Protein AF-A0A409X4J4-F1 (afdb_monomer)

Mean predicted aligned error: 12.34 Å

Foldseek 3Di:
DDDPVRVVVLVVLLVQQVVVVVDPDLDFSDKDKDKDWDALDWAQDFVRQWIWGADLQRWIWIWGPSDPDTDTDTAHDRNEDPPPWDRKAKEKEWDPVDPFTKIKIKIFGQRVDDPPPDPPPPPRATKIWIKIKTFDADPVRDGPGIHIDTPAIAGAAPQFPDWQEWYDDDQKIWTWGDRDQFIKIKIFRRNQRRPHNLPGWIFIGGDGNDPFRWYWYDDPPQWIWIDTPVDIDIDRSVPGDIDSDDDDDDQDWDWDDDQFFIWIRGDDPPDDDPDDDDTDTDDGDDDQFDDWDDDDDDFKTWTQDPQRFTFIAGDDPPDPPDGPDDGDGNRDPDDVPWDRWHANPNQRKIKTFPDCDPDPPNTMTMMMIGGRNDDDDPPDPDD

Secondary structure (DSSP, 8-state):
---HHHHHHHHHHHHHHHHHHHS--SS-S-EEEEEEE--SEEEEPTTSSEEEEE-TT--EEEEETTSSS--EEEEE---S-SSSPPPPEEEEEE-TTSSS-EEEEEEEE-----TTS-TT-TTSS-EEEEEEEEEEE-TTS-EEEEEEEEEEEEEPPTT---EEEEEEETTEEEEEEEETTEEEEEEEETTTTTS-TTTS-BEEEEEESS---EEEEEETTTEEEEEESS-EEEEEGGGSPPBSSPPPSP--EEEEE-SS-EEEEE--SS---SPPPPP-------S------PPSSSS-EEEE-TT--EEEE-SPPS-TT---S----------TTPPPPEE-TTT-EEEEEEE---SS-TTEEEEEEEE------------

Nearest PDB structures (foldseek):
  7suk-assembly1_SG  TM=4.164E-01  e=4.549E-03  Saccharomyces cerevisiae
  2fhr-assembly1_A  TM=4.277E-01  e=4.322E-03  Trypanosoma rangeli
  4av8-assembly1_A  TM=3.600E-01  e=2.461E-03  Kluyveromyces lactis
  2ags-assembly1_A  TM=3.927E-01  e=2.006E-03  Trypanosoma rangeli
  3pjq-assembly1_A  TM=4.087E-01  e=8.407E-03  Trypanosoma cruzi

pLDDT: mean 72.94, std 23.2, range [28.47, 98.62]

Sequence (383 aa):
MYSSQELEHLLLLWRSAEKGLDSDALQPARERTFMGVKADMMHLINGGRWLLVTEKTAAVTYYDLDTDTISGVPLIPAQMELTNARPILMSIDLDTHSPFLQFTIAFSLDNGGTRKQSTNSAESRRRVQIWRVSVALDDSQHAVGLTATCLASFPHRPEIRFVISLSLLGPNIAFTSTTGMIIYAFVVDWTQANVSPLTYPWRVMQWTTVLSTTSIHLFPSSMVLVASDVNWSLCDFSLTPETINSPDLPRATLVVGTSSCVSALSFDYTSVFNELPTIVELIHWTPDVSYAKTCLGYKRIVVMNHDLTIIRTSPPFTTPQNPTGGFRKYLLSSAPGAKAPLLDEDSGRVVYITQRSESSEPNTTNFAVVDFAMIFRKQLSPY

Radius of gyration: 23.07 Å; Cα contacts (8 Å, |Δi|>4): 743; chains: 1; bounding box: 51×70×64 Å

Organism: Psilocybe cyanescens (NCBI:txid93625)

Structure (mmCIF, N/CA/C/O backbone):
data_AF-A0A409X4J4-F1
#
_entry.id   AF-A0A409X4J4-F1
#
loop_
_atom_site.group_PDB
_atom_site.id
_atom_site.type_symbol
_atom_site.label_atom_id
_atom_site.label_alt_id
_atom_site.label_comp_id
_atom_site.label_asym_id
_atom_site.label_entity_id
_atom_site.label_seq_id
_atom_site.pdbx_PDB_ins_code
_atom_site.Cartn_x
_atom_site.Cartn_y
_atom_site.Cartn_z
_atom_site.occupancy
_atom_site.B_iso_or_equiv
_atom_site.auth_seq_id
_atom_site.auth_comp_id
_atom_site.auth_asym_id
_atom_site.auth_atom_id
_atom_site.pdbx_PDB_model_num
ATOM 1 N N . MET A 1 1 ? -22.419 -0.803 7.611 1.00 63.50 1 MET A N 1
ATOM 2 C CA . MET A 1 1 ? -22.997 0.513 7.960 1.00 63.50 1 MET A CA 1
ATOM 3 C C . MET A 1 1 ? -22.723 0.767 9.432 1.00 63.50 1 MET A C 1
ATOM 5 O O . MET A 1 1 ? -22.674 -0.210 10.163 1.00 63.50 1 MET A O 1
ATOM 9 N N . TYR A 1 2 ? -22.501 2.014 9.855 1.00 73.19 2 TYR A N 1
ATOM 10 C CA . TYR A 1 2 ? -22.338 2.323 11.281 1.00 73.19 2 TYR A CA 1
ATOM 11 C C . TYR A 1 2 ? -23.704 2.364 11.971 1.00 73.19 2 TYR A C 1
ATOM 13 O O . TYR A 1 2 ? -24.647 2.967 11.453 1.00 73.19 2 TYR A O 1
ATOM 21 N N . SER A 1 3 ? -23.798 1.746 13.139 1.00 78.94 3 SER A N 1
ATOM 22 C CA . SER A 1 3 ? -24.914 1.898 14.065 1.00 78.94 3 SER A CA 1
ATOM 23 C C . SER A 1 3 ? -24.972 3.328 14.617 1.00 78.94 3 SER A C 1
ATOM 25 O O . SER A 1 3 ? -23.985 4.068 14.609 1.00 78.94 3 SER A O 1
ATOM 27 N N . SER A 1 4 ? -26.128 3.735 15.148 1.00 82.75 4 SER A N 1
ATOM 28 C CA . SER A 1 4 ? -26.262 5.047 15.797 1.00 82.75 4 SER A CA 1
ATOM 29 C C . SER A 1 4 ? -25.287 5.222 16.965 1.00 82.75 4 SER A C 1
ATOM 31 O O . SER A 1 4 ? -24.788 6.322 17.178 1.00 82.75 4 SER A O 1
ATOM 33 N N . GLN A 1 5 ? -24.988 4.138 17.687 1.00 82.81 5 GLN A N 1
ATOM 34 C CA . GLN A 1 5 ? -24.031 4.123 18.794 1.00 82.81 5 GLN A CA 1
ATOM 35 C C . GLN A 1 5 ? -22.596 4.341 18.304 1.00 82.81 5 GLN A C 1
ATOM 37 O O . GLN A 1 5 ? -21.862 5.123 18.899 1.00 82.81 5 GLN A O 1
ATOM 42 N N . GLU A 1 6 ? -22.203 3.710 17.194 1.00 79.12 6 GLU A N 1
ATOM 43 C CA . GLU A 1 6 ? -20.888 3.944 16.584 1.00 79.12 6 GLU A CA 1
ATOM 44 C C . GLU A 1 6 ? -20.759 5.382 16.068 1.00 79.12 6 GLU A C 1
ATOM 46 O O . GLU A 1 6 ? -19.728 6.016 16.271 1.00 79.12 6 GLU A O 1
ATOM 51 N N . LEU A 1 7 ? -21.810 5.935 15.453 1.00 83.00 7 LEU A N 1
ATOM 52 C CA . LEU A 1 7 ? -21.806 7.330 15.000 1.00 83.00 7 LEU A CA 1
ATOM 53 C C . LEU A 1 7 ? -21.712 8.316 16.167 1.00 83.00 7 LEU A C 1
ATOM 55 O O . LEU A 1 7 ? -20.970 9.294 16.083 1.00 83.00 7 LEU A O 1
ATOM 59 N N . GLU A 1 8 ? -22.435 8.064 17.258 1.00 84.94 8 GLU A N 1
ATOM 60 C CA . GLU A 1 8 ? -22.315 8.852 18.485 1.00 84.94 8 GLU A CA 1
ATOM 61 C C . GLU A 1 8 ? -20.901 8.745 19.065 1.00 84.94 8 GLU A C 1
ATOM 63 O O . GLU A 1 8 ? -20.301 9.765 19.404 1.00 84.94 8 GLU A O 1
ATOM 68 N N . HIS A 1 9 ? -20.323 7.543 19.108 1.00 82.50 9 HIS A N 1
ATOM 69 C CA . HIS A 1 9 ? -18.954 7.335 19.568 1.00 82.50 9 HIS A CA 1
ATOM 70 C C . HIS A 1 9 ? -17.937 8.112 18.722 1.00 82.50 9 HIS A C 1
ATOM 72 O O . HIS A 1 9 ? -17.105 8.833 19.272 1.00 82.50 9 HIS A O 1
ATOM 78 N N . LEU A 1 10 ? -18.030 8.024 17.392 1.00 79.06 10 LEU A N 1
ATOM 79 C CA . LEU A 1 10 ? -17.174 8.766 16.464 1.00 79.06 10 LEU A CA 1
ATOM 80 C C . LEU A 1 10 ? -17.344 10.278 16.626 1.00 79.06 10 LEU A C 1
ATOM 82 O O . LEU A 1 10 ? -16.357 11.011 16.668 1.00 79.06 10 LEU A O 1
ATOM 86 N N . LEU A 1 11 ? -18.579 10.755 16.795 1.00 82.44 11 LEU A N 1
ATOM 87 C CA . LEU A 1 11 ? -18.848 12.163 17.069 1.00 82.44 11 LEU A CA 1
ATOM 88 C C . LEU A 1 11 ? -18.215 12.607 18.393 1.00 82.44 11 LEU A C 1
ATOM 90 O O . LEU A 1 11 ? -17.636 13.690 18.459 1.00 82.44 11 LEU A O 1
ATOM 94 N N . LEU A 1 12 ? -18.308 11.796 19.447 1.00 81.94 12 LEU A N 1
ATOM 95 C CA . LEU A 1 12 ? -17.709 12.090 20.749 1.00 81.94 12 LEU A CA 1
ATOM 96 C C . LEU A 1 12 ? -16.180 12.069 20.693 1.00 81.94 12 LEU A C 1
ATOM 98 O O . LEU A 1 12 ? -15.551 12.950 21.279 1.00 81.94 12 LEU A O 1
ATOM 102 N N . LEU A 1 13 ? -15.587 11.125 19.960 1.00 76.50 13 LEU A N 1
ATOM 103 C CA . LEU A 1 13 ? -14.155 11.101 19.660 1.00 76.50 13 LEU A CA 1
ATOM 104 C C . LEU A 1 13 ? -13.731 12.393 18.962 1.00 76.50 13 LEU A C 1
ATOM 106 O O . LEU A 1 13 ? -12.803 13.067 19.410 1.00 76.50 13 LEU A O 1
ATOM 110 N N . TRP A 1 14 ? -14.471 12.788 17.926 1.00 75.44 14 TRP A N 1
ATOM 111 C CA . TRP A 1 14 ? -14.217 14.026 17.201 1.00 75.44 14 TRP A CA 1
ATOM 112 C C . TRP A 1 14 ? -14.349 15.259 18.102 1.00 75.44 14 TRP A C 1
ATOM 114 O O . TRP A 1 14 ? -13.485 16.129 18.120 1.00 75.44 14 TRP A O 1
ATOM 124 N N . ARG A 1 15 ? -15.391 15.337 18.930 1.00 78.88 15 ARG A N 1
ATOM 125 C CA . ARG A 1 15 ? -15.580 16.455 19.868 1.00 78.88 15 ARG A CA 1
ATOM 126 C C . ARG A 1 15 ? -14.521 16.502 20.964 1.00 78.88 15 ARG A C 1
ATOM 128 O O . ARG A 1 15 ? -14.106 17.588 21.363 1.00 78.88 15 ARG A O 1
ATOM 135 N N . SER A 1 16 ? -14.109 15.349 21.482 1.00 74.00 16 SER A N 1
ATOM 136 C CA . SER A 1 16 ? -13.058 15.252 22.497 1.00 74.00 16 SER A CA 1
ATOM 137 C C . SER A 1 16 ? -11.750 15.803 21.954 1.00 74.00 16 SER A C 1
ATOM 139 O O . SER A 1 16 ? -11.093 16.630 22.588 1.00 74.00 16 SER A O 1
ATOM 141 N N . ALA A 1 17 ? -11.416 15.412 20.733 1.00 70.69 17 ALA A N 1
ATOM 142 C CA . ALA A 1 17 ? -10.160 15.803 20.160 1.00 70.69 17 ALA A CA 1
ATOM 143 C C . ALA A 1 17 ? -10.166 17.258 19.631 1.00 70.69 17 ALA A C 1
ATOM 145 O O . ALA A 1 17 ? -9.120 17.902 19.664 1.00 70.69 17 ALA A O 1
ATOM 146 N N . GLU A 1 18 ? -11.336 17.835 19.309 1.00 71.00 18 GLU A N 1
ATOM 147 C CA . GLU A 1 18 ? -11.520 19.283 19.085 1.00 71.00 18 GLU A CA 1
ATOM 148 C C . GLU A 1 18 ? -11.215 20.066 20.366 1.00 71.00 18 GLU A C 1
ATOM 150 O O . GLU A 1 18 ? -10.460 21.035 20.348 1.00 71.00 18 GLU A O 1
ATOM 155 N N . LYS A 1 19 ? -11.731 19.601 21.510 1.00 72.12 19 LYS A N 1
ATOM 156 C CA . LYS A 1 19 ? -11.444 20.219 22.813 1.00 72.12 19 LYS A CA 1
ATOM 157 C C . LYS A 1 19 ? -9.969 20.117 23.198 1.00 72.12 19 LYS A C 1
ATOM 159 O O . LYS A 1 19 ? -9.427 21.071 23.750 1.00 72.12 19 LYS A O 1
ATOM 164 N N . GLY A 1 20 ? -9.319 18.987 22.912 1.00 68.81 20 GLY A N 1
ATOM 165 C CA . GLY A 1 20 ? -7.875 18.837 23.120 1.00 68.81 20 GLY A CA 1
ATOM 166 C C . GLY A 1 20 ? -7.075 19.864 22.317 1.00 68.81 20 GLY A C 1
ATOM 167 O O . GLY A 1 20 ? -6.128 20.456 22.830 1.00 68.81 20 GLY A O 1
ATOM 168 N N . LEU A 1 21 ? -7.515 20.148 21.089 1.00 63.69 21 LEU A N 1
ATOM 169 C CA . LEU A 1 21 ? -6.942 21.189 20.240 1.00 63.69 21 LEU A CA 1
ATOM 170 C C . LEU A 1 21 ? -7.177 22.611 20.758 1.00 63.69 21 LEU A C 1
ATOM 172 O O . LEU A 1 21 ? -6.264 23.424 20.639 1.00 63.69 21 LEU A O 1
ATOM 176 N N . ASP A 1 22 ? -8.337 22.908 21.339 1.00 70.12 22 ASP A N 1
ATOM 177 C CA . ASP A 1 22 ? -8.617 24.223 21.937 1.00 70.12 22 ASP A CA 1
ATOM 178 C C . ASP A 1 22 ? -7.849 24.446 23.249 1.00 70.12 22 ASP A C 1
ATOM 180 O O . ASP A 1 22 ? -7.571 25.582 23.631 1.00 70.12 22 ASP A O 1
ATOM 184 N N . SER A 1 23 ? -7.480 23.372 23.949 1.00 68.62 23 SER A N 1
ATOM 185 C CA . SER A 1 23 ? -6.645 23.481 25.138 1.00 68.62 23 SER A CA 1
ATOM 186 C C . SER A 1 23 ? -5.188 23.760 24.749 1.00 68.62 23 SER A C 1
ATOM 188 O O . SER A 1 23 ? -4.635 23.129 23.846 1.00 68.62 23 SER A O 1
ATOM 190 N N . ASP A 1 24 ? -4.521 24.678 25.449 1.00 67.00 24 ASP A N 1
ATOM 191 C CA . ASP A 1 24 ? -3.058 24.854 25.370 1.00 67.00 24 ASP A CA 1
ATOM 192 C C . ASP A 1 24 ? -2.284 23.687 26.008 1.00 67.00 24 ASP A C 1
ATOM 194 O O . ASP A 1 24 ? -1.058 23.721 26.127 1.00 67.00 24 ASP A O 1
ATOM 198 N N . ALA A 1 25 ? -2.986 22.6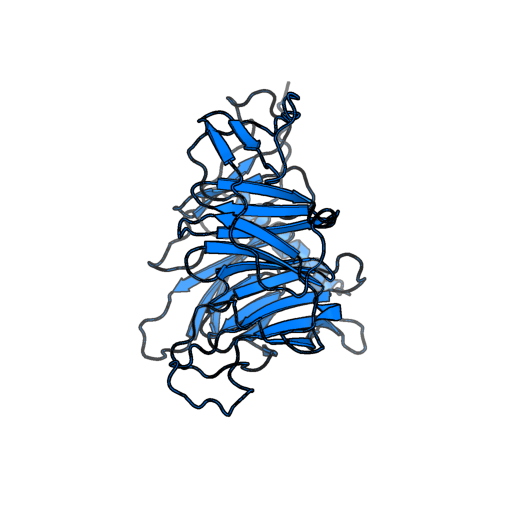25 26.412 1.00 67.38 25 ALA A N 1
ATOM 199 C CA . ALA A 1 25 ? -2.353 21.421 26.900 1.00 67.38 25 ALA A CA 1
ATOM 200 C C . ALA A 1 25 ? -1.609 20.724 25.752 1.00 67.38 25 ALA A C 1
ATOM 202 O O . ALA A 1 25 ? -2.159 20.446 24.689 1.00 67.38 25 ALA A O 1
ATOM 203 N N . LEU A 1 26 ? -0.343 20.393 26.001 1.00 64.25 26 LEU A N 1
ATOM 204 C CA . LEU A 1 26 ? 0.507 19.613 25.095 1.00 64.25 26 LEU A CA 1
ATOM 205 C C . LEU A 1 26 ? 0.134 18.121 25.055 1.00 64.25 26 LEU A C 1
ATOM 207 O O . LEU A 1 26 ? 0.824 17.342 24.403 1.00 64.25 26 LEU A O 1
ATOM 211 N N . GLN A 1 27 ? -0.909 17.710 25.781 1.00 66.94 27 GLN A N 1
ATOM 212 C CA . GLN A 1 27 ? -1.304 16.312 25.884 1.00 66.94 27 GLN A CA 1
ATOM 213 C C . GLN A 1 27 ? -2.445 15.978 24.920 1.00 66.94 27 GLN A C 1
ATOM 215 O O . GLN A 1 27 ? -3.367 16.781 24.751 1.00 66.94 27 GLN A O 1
ATOM 220 N N . PRO A 1 28 ? -2.401 14.796 24.288 1.00 68.12 28 PRO A N 1
ATOM 221 C CA . PRO A 1 28 ? -3.489 14.327 23.447 1.00 68.12 28 PRO A CA 1
ATOM 222 C C . PRO A 1 28 ? -4.783 14.160 24.250 1.00 68.12 28 PRO A C 1
ATOM 224 O O . PRO A 1 28 ? -4.755 13.764 25.414 1.00 68.12 28 PRO A O 1
ATOM 227 N N . ALA A 1 29 ? -5.933 14.410 23.614 1.00 70.81 29 ALA A N 1
ATOM 228 C CA . ALA A 1 29 ? -7.239 14.220 24.253 1.00 70.81 29 ALA A CA 1
ATOM 229 C C . ALA A 1 29 ? -7.475 12.754 24.653 1.00 70.81 29 ALA A C 1
ATOM 231 O O . ALA A 1 29 ? -8.098 12.468 25.676 1.00 70.81 29 ALA A O 1
ATOM 232 N N . ARG A 1 30 ? -6.953 11.828 23.841 1.00 74.19 30 ARG A N 1
ATOM 233 C CA . ARG A 1 30 ? -6.935 10.394 24.106 1.00 74.19 30 ARG A CA 1
ATOM 234 C C . ARG A 1 30 ? -5.668 9.798 23.502 1.00 74.19 30 ARG A C 1
ATOM 236 O O . ARG A 1 30 ? -5.427 9.932 22.305 1.00 74.19 30 ARG A O 1
ATOM 243 N N . GLU A 1 31 ? -4.885 9.129 24.336 1.00 82.50 31 GLU A N 1
ATOM 244 C CA . GLU A 1 31 ? -3.776 8.278 23.912 1.00 82.50 31 GLU A CA 1
ATOM 245 C C . GLU A 1 31 ? -4.092 6.851 24.343 1.00 82.50 31 GLU A C 1
ATOM 247 O O . GLU A 1 31 ? -4.466 6.599 25.491 1.00 82.50 31 GLU A O 1
ATOM 252 N N . ARG A 1 32 ? -3.983 5.915 23.404 1.00 86.31 32 ARG A N 1
ATOM 253 C CA . ARG A 1 32 ? -4.098 4.484 23.681 1.00 86.31 32 ARG A CA 1
ATOM 254 C C . ARG A 1 32 ? -2.828 3.802 23.225 1.00 86.31 32 ARG A C 1
ATOM 256 O O . ARG A 1 32 ? -2.393 4.007 22.093 1.00 86.31 32 ARG A O 1
ATOM 263 N N . THR A 1 33 ? -2.265 2.973 24.092 1.00 88.25 33 THR A N 1
ATOM 264 C CA . THR A 1 33 ? -1.113 2.137 23.768 1.00 88.25 33 THR A CA 1
ATOM 265 C C . THR A 1 33 ? -1.535 0.682 23.673 1.00 88.25 33 THR A C 1
ATOM 267 O O . THR A 1 33 ? -2.398 0.219 24.419 1.00 88.25 33 THR A O 1
ATOM 270 N N . PHE A 1 34 ? -0.943 -0.048 22.735 1.00 90.12 34 PHE A N 1
ATOM 271 C CA . PHE A 1 34 ? -1.149 -1.487 22.620 1.00 90.12 34 PHE A CA 1
ATOM 272 C C . PHE A 1 34 ? 0.110 -2.186 22.109 1.00 90.12 34 PHE A C 1
ATOM 274 O O . PHE A 1 34 ? 0.956 -1.595 21.429 1.00 90.12 34 PHE A O 1
ATOM 281 N N . MET A 1 35 ? 0.219 -3.464 22.464 1.00 91.94 35 MET A N 1
ATOM 282 C CA . MET A 1 35 ? 1.261 -4.364 21.983 1.00 91.94 35 MET A CA 1
ATOM 283 C C . MET A 1 35 ? 0.820 -4.943 20.641 1.00 91.94 35 MET A C 1
ATOM 285 O O . MET A 1 35 ? -0.241 -5.561 20.554 1.00 91.94 35 MET A O 1
ATOM 289 N N . GLY A 1 36 ? 1.631 -4.787 19.600 1.00 90.69 36 GLY A N 1
ATOM 290 C CA . GLY A 1 36 ? 1.397 -5.465 18.331 1.00 90.69 36 GLY A CA 1
ATOM 291 C C . GLY A 1 36 ? 2.611 -6.239 17.831 1.00 90.69 36 GLY A C 1
ATOM 292 O O . GLY A 1 36 ? 3.642 -6.341 18.502 1.00 90.69 36 GLY A O 1
ATOM 293 N N . VAL A 1 37 ? 2.465 -6.808 16.636 1.00 92.12 37 VAL A N 1
ATOM 294 C CA . VAL A 1 37 ? 3.519 -7.564 15.957 1.00 92.12 37 VAL A CA 1
ATOM 295 C C . VAL A 1 37 ? 4.676 -6.647 15.572 1.00 92.12 37 VAL A C 1
ATOM 297 O O . VAL A 1 37 ? 4.532 -5.424 15.467 1.00 92.12 37 VAL A O 1
ATOM 300 N N . LYS A 1 38 ? 5.849 -7.236 15.334 1.00 91.69 38 LYS A N 1
ATOM 301 C CA . LYS A 1 38 ? 7.038 -6.491 14.920 1.00 91.69 38 LYS A CA 1
ATOM 302 C C . LYS A 1 38 ? 6.847 -5.837 13.551 1.00 91.69 38 LYS A C 1
ATOM 304 O O . LYS A 1 38 ? 7.020 -6.472 12.513 1.00 91.69 38 LYS A O 1
ATOM 309 N N . ALA A 1 39 ? 6.581 -4.533 13.550 1.00 89.88 39 ALA A N 1
ATOM 310 C CA . ALA A 1 39 ? 6.325 -3.790 12.322 1.00 89.88 39 ALA A CA 1
ATOM 311 C C . ALA A 1 39 ? 7.584 -3.593 11.461 1.00 89.88 39 ALA A C 1
ATOM 313 O O . ALA A 1 39 ? 8.533 -2.903 11.856 1.00 89.88 39 ALA A O 1
ATOM 314 N N . ASP A 1 40 ? 7.537 -4.057 10.215 1.00 89.88 40 ASP A N 1
ATOM 315 C CA . ASP A 1 40 ? 8.434 -3.676 9.115 1.00 89.88 40 ASP A CA 1
ATOM 316 C C . ASP A 1 40 ? 7.846 -2.551 8.254 1.00 89.88 40 ASP A C 1
ATOM 318 O O . ASP A 1 40 ? 8.536 -1.577 7.957 1.00 89.88 40 ASP A O 1
ATOM 322 N N . MET A 1 41 ? 6.527 -2.534 8.067 1.00 90.56 41 MET A N 1
ATOM 323 C CA . MET A 1 41 ? 5.771 -1.388 7.547 1.00 90.56 41 MET A CA 1
ATOM 324 C C . MET A 1 41 ? 4.438 -1.241 8.273 1.00 90.56 41 MET A C 1
ATOM 326 O O . MET A 1 41 ? 3.976 -2.170 8.932 1.00 90.56 41 MET A O 1
ATOM 330 N N . MET A 1 42 ? 3.849 -0.052 8.193 1.00 93.06 42 MET A N 1
ATOM 331 C CA . MET A 1 42 ? 2.533 0.227 8.754 1.00 93.06 42 MET A CA 1
ATOM 332 C C . MET A 1 42 ? 1.762 1.147 7.817 1.00 93.06 42 MET A C 1
ATOM 334 O O . MET A 1 42 ? 2.366 1.993 7.154 1.00 93.06 42 MET A O 1
ATOM 338 N N . HIS A 1 43 ? 0.443 1.011 7.803 1.00 92.94 43 HIS A N 1
ATOM 339 C CA . HIS A 1 43 ? -0.443 1.888 7.056 1.00 92.94 43 HIS A CA 1
ATOM 340 C C . HIS A 1 43 ? -1.763 2.070 7.802 1.00 92.94 43 HIS A C 1
ATOM 342 O O . HIS A 1 43 ? -2.387 1.088 8.195 1.00 92.94 43 HIS A O 1
ATOM 348 N N . LEU A 1 44 ? -2.193 3.317 7.981 1.00 93.31 44 LEU A N 1
ATOM 349 C CA . LEU A 1 44 ? -3.495 3.645 8.549 1.00 93.31 44 LEU A CA 1
ATOM 350 C C . LEU A 1 44 ? -4.467 3.863 7.391 1.00 93.31 44 LEU A C 1
ATOM 352 O O . LEU A 1 44 ? -4.221 4.720 6.550 1.00 93.31 44 LEU A O 1
ATOM 356 N N . ILE A 1 45 ? -5.516 3.048 7.318 1.00 93.56 45 ILE A N 1
ATOM 357 C CA . ILE A 1 45 ? -6.522 3.148 6.259 1.00 93.56 45 ILE A CA 1
ATOM 358 C C . ILE A 1 45 ? -7.357 4.411 6.467 1.00 93.56 45 ILE A C 1
ATOM 360 O O . ILE A 1 45 ? -7.701 4.730 7.607 1.00 93.56 45 ILE A O 1
ATOM 364 N N . ASN A 1 46 ? -7.712 5.092 5.373 1.00 85.88 46 ASN A N 1
ATOM 365 C CA . ASN A 1 46 ? -8.577 6.271 5.413 1.00 85.88 46 ASN A CA 1
ATOM 366 C C . ASN A 1 46 ? -9.861 6.004 6.212 1.00 85.88 46 ASN A C 1
ATOM 368 O O . ASN A 1 46 ? -10.497 4.954 6.076 1.00 85.88 46 ASN A O 1
ATOM 372 N N . GLY A 1 47 ? -10.228 6.963 7.059 1.00 84.44 47 GLY A N 1
ATOM 373 C CA . GLY A 1 47 ? -11.266 6.817 8.079 1.00 84.44 47 GLY A CA 1
ATOM 374 C C . GLY A 1 47 ? -10.717 6.367 9.435 1.00 84.44 47 GLY A C 1
ATOM 375 O O . GLY A 1 47 ? -11.447 6.370 10.424 1.00 84.44 47 GLY A O 1
ATOM 376 N N . GLY A 1 48 ? -9.440 5.982 9.504 1.00 86.69 48 GLY A N 1
ATOM 377 C CA . GLY A 1 48 ? -8.660 5.890 10.733 1.00 86.69 48 GLY A CA 1
ATOM 378 C C . GLY A 1 48 ? -8.990 4.706 11.637 1.00 86.69 48 GLY A C 1
ATOM 379 O O . GLY A 1 48 ? -8.357 4.549 12.680 1.00 86.69 48 GLY A O 1
ATOM 380 N N . ARG A 1 49 ? -9.968 3.867 11.280 1.00 92.50 49 ARG A N 1
ATOM 381 C CA . ARG A 1 49 ? -10.368 2.685 12.061 1.00 92.50 49 ARG A CA 1
ATOM 382 C C . ARG A 1 49 ? -9.363 1.542 11.966 1.00 92.50 49 ARG A C 1
ATOM 384 O O . ARG A 1 49 ? -9.070 0.906 12.970 1.00 92.50 49 ARG A O 1
ATOM 391 N N . TRP A 1 50 ? -8.825 1.277 10.779 1.00 96.25 50 TRP A N 1
ATOM 392 C CA . TRP A 1 50 ? -8.008 0.087 10.541 1.00 96.25 50 TRP A CA 1
ATOM 393 C C . TRP A 1 50 ? -6.534 0.448 10.391 1.00 96.25 50 TRP A C 1
ATOM 395 O O . TRP A 1 50 ? -6.153 1.154 9.457 1.00 96.25 50 TRP A O 1
ATOM 405 N N . LEU A 1 51 ? -5.693 -0.084 11.277 1.00 96.50 51 LEU A N 1
ATOM 406 C CA . LEU A 1 51 ? -4.239 -0.043 11.126 1.00 96.50 51 LEU A CA 1
ATOM 407 C C . LEU A 1 51 ? -3.752 -1.371 10.555 1.00 96.50 51 LEU A C 1
ATOM 409 O O . LEU A 1 51 ? -3.970 -2.422 11.151 1.00 96.50 51 LEU A O 1
ATOM 413 N N . LEU A 1 52 ? -3.044 -1.320 9.434 1.00 97.38 52 LEU A N 1
ATOM 414 C CA . LEU A 1 52 ? -2.329 -2.457 8.874 1.00 97.38 52 LEU A CA 1
ATOM 415 C C . LEU A 1 52 ? -0.878 -2.426 9.331 1.00 97.38 52 LEU A C 1
ATOM 417 O O . LEU A 1 52 ? -0.198 -1.409 9.198 1.00 97.38 52 LEU A O 1
ATOM 421 N N . VAL A 1 53 ? -0.385 -3.561 9.809 1.00 96.44 53 VAL A N 1
ATOM 422 C CA . VAL A 1 53 ? 1.014 -3.759 10.177 1.00 96.44 53 VAL A CA 1
ATOM 423 C C . VAL A 1 53 ? 1.560 -4.928 9.378 1.00 96.44 53 VAL A C 1
ATOM 425 O O . VAL A 1 53 ? 1.021 -6.029 9.416 1.00 96.44 53 VAL A O 1
ATOM 428 N N . THR A 1 54 ? 2.637 -4.675 8.642 1.00 95.50 54 THR A N 1
ATOM 429 C CA . THR A 1 54 ? 3.344 -5.693 7.862 1.00 95.50 54 THR A CA 1
ATOM 430 C C . THR A 1 54 ? 4.601 -6.120 8.605 1.00 95.50 54 THR A C 1
ATOM 432 O O . THR A 1 54 ? 5.364 -5.267 9.062 1.00 95.50 54 THR A O 1
ATOM 435 N N . GLU A 1 55 ? 4.833 -7.422 8.707 1.00 94.19 55 GLU A N 1
ATOM 436 C CA . GLU A 1 55 ? 6.044 -8.020 9.275 1.00 94.19 55 GLU A CA 1
ATOM 437 C C . GLU A 1 55 ? 7.108 -8.265 8.197 1.00 94.19 55 GLU A C 1
ATOM 439 O O . GLU A 1 55 ? 6.815 -8.242 7.007 1.00 94.19 55 GLU A O 1
ATOM 444 N N . LYS A 1 56 ? 8.344 -8.598 8.594 1.00 91.75 56 LYS A N 1
ATOM 445 C CA . LYS A 1 56 ? 9.449 -8.923 7.661 1.00 91.75 56 LYS A CA 1
ATOM 446 C C . LYS A 1 56 ? 9.198 -10.127 6.751 1.00 91.75 56 LYS A C 1
ATOM 448 O O . LYS A 1 56 ? 9.933 -10.327 5.793 1.00 91.75 56 LYS A O 1
ATOM 453 N N . THR A 1 57 ? 8.200 -10.942 7.065 1.00 93.00 57 THR A N 1
ATOM 454 C CA . THR A 1 57 ? 7.762 -12.082 6.253 1.00 93.00 57 THR A CA 1
ATOM 455 C C . THR A 1 57 ? 6.694 -11.695 5.226 1.00 93.00 57 THR A C 1
ATOM 457 O O . THR A 1 57 ? 6.160 -12.565 4.543 1.00 93.00 57 THR A O 1
ATOM 460 N N . ALA A 1 58 ? 6.342 -10.408 5.139 1.00 94.50 58 ALA A N 1
ATOM 461 C CA . ALA A 1 58 ? 5.189 -9.872 4.417 1.00 94.50 58 ALA A CA 1
ATOM 462 C C . ALA A 1 58 ? 3.844 -10.458 4.877 1.00 94.50 58 ALA A C 1
ATOM 464 O O . ALA A 1 58 ? 2.845 -10.342 4.171 1.00 94.50 58 ALA A O 1
ATOM 465 N N . ALA A 1 59 ? 3.807 -11.046 6.079 1.00 96.88 59 ALA A N 1
ATOM 466 C CA . ALA A 1 59 ? 2.555 -11.234 6.791 1.00 96.88 59 ALA A CA 1
ATOM 467 C C . ALA A 1 59 ? 1.959 -9.860 7.121 1.00 96.88 59 ALA A C 1
ATOM 469 O O . ALA A 1 59 ? 2.687 -8.937 7.498 1.00 96.88 59 ALA A O 1
ATOM 470 N N . VAL A 1 60 ? 0.642 -9.733 6.987 1.00 98.00 60 VAL A N 1
ATOM 471 C CA . VAL A 1 60 ? -0.097 -8.524 7.356 1.00 98.00 60 VAL A CA 1
ATOM 472 C C . VAL A 1 60 ?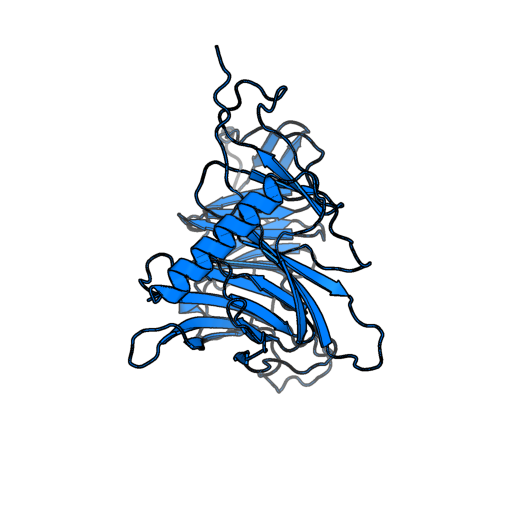 -1.043 -8.867 8.483 1.00 98.00 60 VAL A C 1
ATOM 474 O O . VAL A 1 60 ? -1.846 -9.786 8.355 1.00 98.00 60 VAL A O 1
ATOM 477 N N . THR A 1 61 ? -0.975 -8.091 9.553 1.00 98.44 61 THR A N 1
ATOM 478 C CA . THR A 1 61 ? -1.926 -8.107 10.662 1.00 98.44 61 THR A CA 1
ATOM 479 C C . THR A 1 61 ? -2.683 -6.784 10.651 1.00 98.44 61 THR A C 1
ATOM 481 O O . THR A 1 61 ? -2.058 -5.731 10.508 1.00 98.44 61 THR A O 1
ATOM 484 N N . TYR A 1 62 ? -4.009 -6.815 10.784 1.00 98.38 62 TYR A N 1
ATOM 485 C CA . TYR A 1 62 ? -4.796 -5.598 10.988 1.00 98.38 62 TYR A CA 1
ATOM 486 C C . TYR A 1 62 ? -5.195 -5.438 12.456 1.00 98.38 62 TYR A C 1
ATOM 488 O O . TYR A 1 62 ? -5.325 -6.419 13.187 1.00 98.38 62 TYR A O 1
ATOM 496 N N . TYR A 1 63 ? -5.406 -4.192 12.866 1.00 97.62 63 TYR A N 1
ATOM 497 C CA . TYR A 1 63 ? -5.889 -3.810 14.189 1.00 97.62 63 TYR A CA 1
ATOM 498 C C . TYR A 1 63 ? -7.123 -2.924 14.031 1.00 97.62 63 TYR A C 1
ATOM 500 O O . TYR A 1 63 ? -7.072 -1.932 13.298 1.00 97.62 63 TYR A O 1
ATOM 508 N N . ASP A 1 64 ? -8.213 -3.279 14.714 1.00 96.25 64 ASP A N 1
ATOM 509 C CA . ASP A 1 64 ? -9.393 -2.418 14.830 1.00 96.25 64 ASP A CA 1
ATOM 510 C C . ASP A 1 64 ? -9.175 -1.398 15.949 1.00 96.25 64 ASP A C 1
ATOM 512 O O . ASP A 1 64 ? -9.234 -1.730 17.137 1.00 96.25 64 ASP A O 1
ATOM 516 N N . LEU A 1 65 ? -8.910 -0.151 15.574 1.00 93.75 65 LEU A N 1
ATOM 517 C CA . LEU A 1 65 ? -8.653 0.930 16.516 1.00 93.75 65 LEU A CA 1
ATOM 518 C C . LEU A 1 65 ? -9.929 1.442 17.195 1.00 93.75 65 LEU A C 1
ATOM 520 O O . LEU A 1 65 ? -9.822 2.206 18.154 1.00 93.75 65 LEU A O 1
ATOM 524 N N . ASP A 1 66 ? -11.120 1.032 16.758 1.00 90.31 66 ASP A N 1
ATOM 525 C CA . ASP A 1 66 ? -12.381 1.421 17.405 1.00 90.31 66 ASP A CA 1
ATOM 526 C C . ASP A 1 66 ? -12.817 0.436 18.493 1.00 90.31 66 ASP A C 1
ATOM 528 O O . ASP A 1 66 ? -13.705 0.745 19.284 1.00 90.31 66 ASP A O 1
ATOM 532 N N . THR A 1 67 ? -12.157 -0.719 18.596 1.00 90.31 67 THR A N 1
ATOM 533 C CA . THR A 1 67 ? -12.435 -1.685 19.665 1.00 90.31 67 THR A CA 1
ATOM 534 C C . THR A 1 67 ? -11.871 -1.234 21.013 1.00 90.31 67 THR A C 1
ATOM 536 O O . THR A 1 67 ? -10.827 -0.577 21.095 1.00 90.31 67 THR A O 1
ATOM 539 N N . ASP A 1 68 ? -12.548 -1.629 22.096 1.00 88.56 68 ASP A N 1
ATOM 540 C CA . ASP A 1 68 ? -12.078 -1.378 23.465 1.00 88.56 68 ASP A CA 1
ATOM 541 C C . ASP A 1 68 ? -10.750 -2.094 23.746 1.00 88.56 68 ASP A C 1
ATOM 543 O O . ASP A 1 68 ? -9.868 -1.548 24.409 1.00 88.56 68 ASP A O 1
ATOM 547 N N . THR A 1 69 ? -10.599 -3.313 23.216 1.00 93.00 69 THR A N 1
ATOM 548 C CA . THR A 1 69 ? -9.378 -4.121 23.320 1.00 93.00 69 THR A CA 1
ATOM 549 C C . THR A 1 69 ? -8.758 -4.305 21.942 1.00 93.00 69 THR A C 1
ATOM 551 O O . THR A 1 69 ? -9.136 -5.203 21.189 1.00 93.00 69 THR A O 1
ATOM 554 N N . ILE A 1 70 ? -7.770 -3.464 21.634 1.00 95.25 70 ILE A N 1
ATOM 555 C CA . ILE A 1 70 ? -7.049 -3.512 20.362 1.00 95.25 70 ILE A CA 1
ATOM 556 C C . ILE A 1 70 ? -6.218 -4.798 20.315 1.00 95.25 70 ILE A C 1
ATOM 558 O O . ILE A 1 70 ? -5.241 -4.956 21.048 1.00 95.25 70 ILE A O 1
ATOM 562 N N . SER A 1 71 ? -6.607 -5.714 19.433 1.00 96.31 71 SER A N 1
ATOM 563 C CA . SER A 1 71 ? -5.916 -6.981 19.194 1.00 96.31 71 SER A CA 1
ATOM 564 C C . SER A 1 71 ? -5.608 -7.149 17.708 1.00 96.31 71 SER A C 1
ATOM 566 O O . SER A 1 71 ? -6.315 -6.627 16.846 1.00 96.31 71 SER A O 1
ATOM 568 N N . GLY A 1 72 ? -4.495 -7.823 17.414 1.00 97.25 72 GLY A N 1
ATOM 569 C CA . GLY A 1 72 ? -4.054 -8.055 16.043 1.00 97.25 72 GLY A CA 1
ATOM 570 C C . GLY A 1 72 ? -4.732 -9.276 15.441 1.00 97.25 72 GLY A C 1
ATOM 571 O O . GLY A 1 72 ? -4.676 -10.356 16.027 1.00 97.25 72 GLY A O 1
ATOM 572 N N . VAL A 1 73 ? -5.319 -9.119 14.256 1.00 98.12 73 VAL A N 1
ATOM 573 C CA . VAL A 1 73 ? -5.922 -10.211 13.484 1.00 98.12 73 VAL A CA 1
ATOM 574 C C . VAL A 1 73 ? -5.103 -10.452 12.209 1.00 98.12 73 VAL A C 1
ATOM 576 O O . VAL A 1 73 ? -4.908 -9.512 11.429 1.00 98.12 73 VAL A O 1
ATOM 579 N N . PRO A 1 74 ? -4.604 -11.681 11.963 1.00 98.25 74 PRO A N 1
ATOM 580 C CA . PRO A 1 74 ? -3.894 -12.003 10.728 1.00 98.25 74 PRO A CA 1
ATOM 581 C C . PRO A 1 74 ? -4.786 -11.792 9.497 1.00 98.25 74 PRO A C 1
ATOM 583 O O . PRO A 1 74 ? -5.858 -12.382 9.393 1.00 98.25 74 PRO A O 1
ATOM 586 N N . LEU A 1 75 ? -4.327 -10.967 8.558 1.00 98.50 75 LEU A N 1
ATOM 587 C CA . LEU A 1 75 ? -5.014 -10.647 7.304 1.00 98.50 75 LEU A CA 1
ATOM 588 C C . LEU A 1 75 ? -4.426 -11.413 6.119 1.00 98.50 75 LEU A C 1
ATOM 590 O O . LEU A 1 75 ? -5.149 -12.010 5.329 1.00 98.50 75 LEU A O 1
ATOM 594 N N . ILE A 1 76 ? -3.099 -11.365 5.992 1.00 98.31 76 ILE A N 1
ATOM 595 C CA . ILE A 1 76 ? -2.331 -12.034 4.939 1.00 98.31 76 ILE A CA 1
ATOM 596 C C . ILE A 1 76 ? -1.267 -12.879 5.644 1.00 98.31 76 ILE A C 1
ATOM 598 O O . ILE A 1 76 ? -0.524 -12.332 6.464 1.00 98.31 76 ILE A O 1
ATOM 602 N N . PRO A 1 77 ? -1.174 -14.193 5.368 1.00 97.19 77 PRO A N 1
ATOM 603 C CA . PRO A 1 77 ? -0.178 -15.048 6.005 1.00 97.19 77 PRO A CA 1
ATOM 604 C C . PRO A 1 77 ? 1.242 -14.686 5.548 1.00 97.19 77 PRO A C 1
ATOM 606 O O . PRO A 1 77 ? 1.426 -13.977 4.559 1.00 97.19 77 PRO A O 1
ATOM 609 N N . ALA A 1 78 ? 2.259 -15.205 6.237 1.00 95.06 78 ALA A N 1
ATOM 610 C CA . ALA A 1 78 ? 3.657 -15.034 5.841 1.00 95.06 78 ALA A CA 1
ATOM 611 C C . ALA A 1 78 ? 3.895 -15.479 4.384 1.00 95.06 78 ALA A C 1
ATOM 613 O O . ALA A 1 78 ? 3.512 -16.578 3.988 1.00 95.06 78 ALA A O 1
ATOM 614 N N . GLN A 1 79 ? 4.540 -14.618 3.593 1.00 93.12 79 GLN A N 1
ATOM 615 C CA . GLN A 1 79 ? 4.826 -14.834 2.168 1.00 93.12 79 GLN A CA 1
ATOM 616 C C . GLN A 1 79 ? 6.295 -15.174 1.885 1.00 93.12 79 GLN A C 1
ATOM 618 O O . GLN A 1 79 ? 6.627 -15.529 0.748 1.00 93.12 79 GLN A O 1
ATOM 623 N N . MET A 1 80 ? 7.167 -15.039 2.889 1.00 89.56 80 MET A N 1
ATOM 624 C CA . MET A 1 80 ? 8.592 -15.366 2.827 1.00 89.56 80 MET A CA 1
ATOM 625 C C . MET A 1 80 ? 9.129 -15.845 4.181 1.00 89.56 80 MET A C 1
ATOM 627 O O . MET A 1 80 ? 8.550 -15.559 5.230 1.00 89.56 80 MET A O 1
ATOM 631 N N . GLU A 1 81 ? 10.261 -16.548 4.151 1.00 87.00 81 GLU A N 1
ATOM 632 C CA . GLU A 1 81 ? 10.989 -16.963 5.352 1.00 87.00 81 GLU A CA 1
ATOM 633 C C . GLU A 1 81 ? 11.748 -15.789 5.993 1.00 87.00 81 GLU A C 1
ATOM 635 O O . GLU A 1 81 ? 12.159 -14.840 5.324 1.00 87.00 81 GLU A O 1
ATOM 640 N N . LEU A 1 82 ? 11.978 -15.861 7.308 1.00 80.56 82 LEU A N 1
ATOM 641 C CA . LEU A 1 82 ? 12.625 -14.811 8.106 1.00 80.56 82 LEU A CA 1
ATOM 642 C C . LEU A 1 82 ? 14.163 -14.770 7.929 1.00 80.56 82 LEU A C 1
ATOM 644 O O . LEU A 1 82 ? 14.905 -14.604 8.896 1.00 80.56 82 LEU A O 1
ATOM 648 N N . THR A 1 83 ? 14.680 -14.941 6.713 1.00 74.62 83 THR A N 1
ATOM 649 C CA . THR A 1 83 ? 16.129 -15.015 6.455 1.00 74.62 83 THR A CA 1
ATOM 650 C C . THR A 1 83 ? 16.608 -13.814 5.651 1.00 74.62 83 THR A C 1
ATOM 652 O O . THR A 1 83 ? 16.245 -13.685 4.489 1.00 74.62 83 THR A O 1
ATOM 655 N N . ASN A 1 84 ? 17.435 -12.943 6.251 1.00 65.62 84 ASN A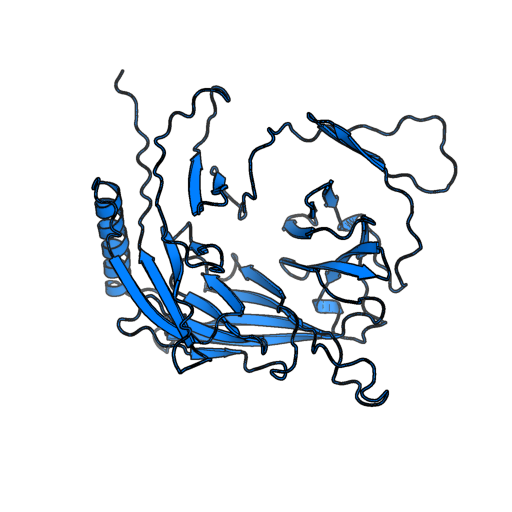 N 1
ATOM 656 C CA . ASN A 1 84 ? 18.090 -11.789 5.601 1.00 65.62 84 ASN A CA 1
ATOM 657 C C . ASN A 1 84 ? 17.200 -11.006 4.614 1.00 65.62 84 ASN A C 1
ATOM 659 O O . ASN A 1 84 ? 17.684 -10.495 3.600 1.00 65.62 84 ASN A O 1
ATOM 663 N N . ALA A 1 85 ? 15.900 -10.930 4.910 1.00 66.75 85 ALA A N 1
ATOM 664 C CA . ALA A 1 85 ? 14.931 -10.301 4.035 1.00 66.75 85 ALA A CA 1
ATOM 665 C C . ALA A 1 85 ? 15.262 -8.812 3.923 1.00 66.75 85 ALA A C 1
ATOM 667 O O . ALA A 1 85 ? 15.507 -8.125 4.924 1.00 66.75 85 ALA A O 1
ATOM 668 N N . ARG A 1 86 ? 15.302 -8.329 2.681 1.00 81.75 86 ARG A N 1
ATOM 669 C CA . ARG A 1 86 ? 15.344 -6.893 2.408 1.00 81.75 86 ARG A CA 1
ATOM 670 C C . ARG A 1 86 ? 14.049 -6.251 2.920 1.00 81.75 86 ARG A C 1
ATOM 672 O O . ARG A 1 86 ? 13.071 -6.973 3.114 1.00 81.75 86 ARG A O 1
ATOM 679 N N . PRO A 1 87 ? 14.027 -4.923 3.134 1.00 84.75 87 PRO A N 1
ATOM 680 C CA . PRO A 1 87 ? 12.785 -4.232 3.450 1.00 84.75 87 PRO A CA 1
ATOM 681 C C . PRO A 1 87 ? 11.709 -4.608 2.434 1.00 84.75 87 PRO A C 1
ATOM 683 O O . PRO A 1 87 ? 11.959 -4.581 1.224 1.00 84.75 87 PRO A 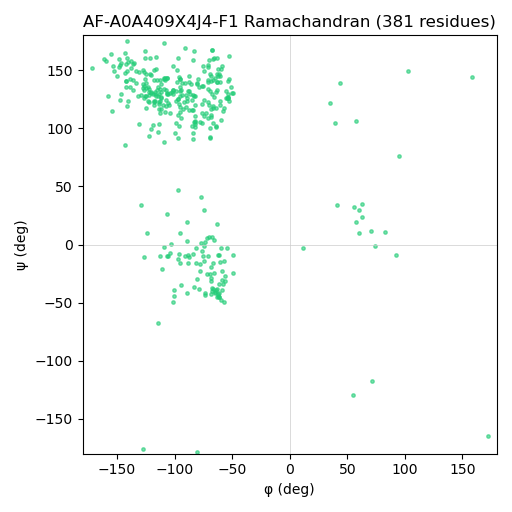O 1
ATOM 686 N N . ILE A 1 88 ? 10.536 -4.988 2.928 1.00 88.44 88 ILE A N 1
ATOM 687 C CA . ILE A 1 88 ? 9.387 -5.241 2.063 1.00 88.44 88 ILE A CA 1
ATOM 688 C C . ILE A 1 88 ? 8.921 -3.902 1.538 1.00 88.44 88 ILE A C 1
ATOM 690 O O . ILE A 1 88 ? 8.905 -2.932 2.281 1.00 88.44 88 ILE A O 1
ATOM 694 N N . LEU A 1 89 ? 8.533 -3.834 0.270 1.00 94.00 89 LEU A N 1
ATOM 695 C CA . LEU A 1 89 ? 7.863 -2.651 -0.253 1.00 94.00 89 LEU A CA 1
ATOM 696 C C . LEU A 1 89 ? 6.376 -2.937 -0.356 1.00 94.00 89 LEU A C 1
ATOM 698 O O . LEU A 1 89 ? 5.985 -3.966 -0.909 1.00 94.00 89 LEU A O 1
ATOM 702 N N . MET A 1 90 ? 5.577 -2.012 0.165 1.00 95.62 90 MET A N 1
ATOM 703 C CA . MET A 1 90 ? 4.123 -2.070 0.176 1.00 95.62 90 MET A CA 1
ATOM 704 C C . MET A 1 90 ? 3.560 -0.783 -0.424 1.00 95.62 90 MET A C 1
ATOM 706 O O . MET A 1 90 ? 4.007 0.314 -0.088 1.00 95.62 90 MET A O 1
ATOM 710 N N . SER A 1 91 ? 2.555 -0.914 -1.282 1.00 96.56 91 SER A N 1
ATOM 711 C CA . SER A 1 91 ? 1.735 0.204 -1.750 1.00 96.56 91 SER A CA 1
ATOM 712 C C . SER A 1 91 ? 0.260 -0.155 -1.622 1.00 96.56 91 SER A C 1
ATOM 714 O O . SER A 1 91 ? -0.088 -1.331 -1.726 1.00 96.56 91 SER A O 1
ATOM 716 N N . ILE A 1 92 ? -0.591 0.836 -1.366 1.00 97.00 92 ILE A N 1
ATOM 717 C CA . ILE A 1 92 ? -2.033 0.651 -1.186 1.00 97.00 92 ILE A CA 1
ATOM 718 C C . ILE A 1 92 ? -2.769 1.610 -2.109 1.00 97.00 92 ILE A C 1
ATOM 720 O O . ILE A 1 92 ? -2.420 2.788 -2.166 1.00 97.00 92 ILE A O 1
ATOM 724 N N . ASP A 1 93 ? -3.790 1.093 -2.782 1.00 97.25 93 ASP A N 1
ATOM 725 C CA . ASP A 1 93 ? -4.716 1.850 -3.615 1.00 97.25 93 ASP A CA 1
ATOM 726 C C . ASP A 1 93 ? -6.152 1.646 -3.118 1.00 97.25 93 ASP A C 1
ATOM 728 O O . ASP A 1 93 ? -6.611 0.507 -3.006 1.00 97.25 93 ASP A O 1
ATOM 732 N N . LEU A 1 94 ? -6.844 2.734 -2.776 1.00 95.50 94 LEU A N 1
ATOM 733 C CA . LEU A 1 94 ? -8.203 2.696 -2.232 1.00 95.50 94 LEU A CA 1
ATOM 734 C C . LEU A 1 94 ? -9.230 2.713 -3.367 1.00 95.50 94 LEU A C 1
ATOM 736 O O . LEU A 1 94 ? -9.184 3.572 -4.244 1.00 95.50 94 LEU A O 1
ATOM 740 N N . ASP A 1 95 ? -10.212 1.817 -3.307 1.00 95.75 95 ASP A N 1
ATOM 741 C CA . ASP A 1 95 ? -11.327 1.814 -4.251 1.00 95.75 95 ASP A CA 1
ATOM 742 C C . ASP A 1 95 ? -12.402 2.805 -3.792 1.00 95.75 95 ASP A C 1
ATOM 744 O O . ASP A 1 95 ? -13.308 2.473 -3.028 1.00 95.75 95 ASP A O 1
ATOM 748 N N . THR A 1 96 ? -12.293 4.046 -4.262 1.00 91.38 96 THR A N 1
ATOM 749 C CA . THR A 1 96 ? -13.218 5.137 -3.916 1.00 91.38 96 THR A CA 1
ATOM 750 C C . THR A 1 96 ? -14.607 4.994 -4.540 1.00 91.38 96 THR A C 1
ATOM 752 O O . THR A 1 96 ? -15.514 5.743 -4.179 1.00 91.38 96 THR A O 1
ATOM 755 N N . HIS A 1 97 ? -14.791 4.049 -5.465 1.00 93.12 97 HIS A N 1
ATOM 756 C CA . HIS A 1 97 ? -16.078 3.788 -6.111 1.00 93.12 97 HIS A CA 1
ATOM 757 C C . HIS A 1 97 ? -16.847 2.656 -5.428 1.00 93.12 97 HIS A C 1
ATOM 759 O O . HIS A 1 97 ? -18.049 2.502 -5.656 1.00 93.12 97 HIS A O 1
ATOM 765 N N . SER A 1 98 ? -16.174 1.861 -4.595 1.00 92.94 98 SER A N 1
ATOM 766 C CA . SER A 1 98 ? -16.821 0.811 -3.825 1.00 92.94 98 SER A CA 1
ATOM 767 C C . SER A 1 98 ? -17.723 1.423 -2.740 1.00 92.94 98 SER A C 1
ATOM 769 O O . SER A 1 98 ? -17.283 2.294 -1.988 1.00 92.94 98 SER A O 1
ATOM 771 N N . PRO A 1 99 ? -18.982 0.960 -2.596 1.00 91.06 99 PRO A N 1
ATOM 772 C CA . PRO A 1 99 ? -19.883 1.436 -1.540 1.00 91.06 99 PRO A CA 1
ATOM 773 C C . PRO A 1 99 ? -19.415 1.035 -0.132 1.00 91.06 99 PRO A C 1
ATOM 775 O O . PRO A 1 99 ? -19.887 1.578 0.866 1.00 91.06 99 PRO A O 1
ATOM 778 N N . PHE A 1 100 ? -18.496 0.073 -0.050 1.00 93.06 100 PHE A N 1
ATOM 779 C CA . PHE A 1 100 ? -17.866 -0.394 1.177 1.00 93.06 100 PHE A CA 1
ATOM 780 C C . PHE A 1 100 ? -16.354 -0.219 1.104 1.00 93.06 100 PHE A C 1
ATOM 782 O O . PHE A 1 100 ? -15.788 -0.150 0.014 1.00 93.06 100 PHE A O 1
ATOM 789 N N . LEU A 1 101 ? -15.688 -0.218 2.262 1.00 94.88 101 LEU A N 1
ATOM 790 C CA . LEU A 1 101 ? -14.233 -0.141 2.304 1.00 94.88 101 LEU A CA 1
ATOM 791 C C . LEU A 1 101 ? -13.629 -1.316 1.525 1.00 94.88 101 LEU A C 1
ATOM 793 O O . LEU A 1 101 ? -13.767 -2.481 1.910 1.00 94.88 101 LEU A O 1
ATOM 797 N N . GLN A 1 102 ? -12.944 -0.972 0.444 1.00 97.44 102 GLN A N 1
ATOM 798 C CA . GLN A 1 102 ? -12.206 -1.889 -0.399 1.00 97.44 102 GLN A CA 1
ATOM 799 C C . GLN A 1 102 ? -10.926 -1.202 -0.856 1.00 97.44 102 GLN A C 1
ATOM 801 O O . GLN A 1 102 ? -10.911 -0.009 -1.155 1.00 97.44 102 GLN A O 1
ATOM 806 N N . PHE A 1 103 ? -9.840 -1.958 -0.897 1.00 98.12 103 PHE A N 1
ATOM 807 C CA . PHE A 1 103 ? -8.560 -1.466 -1.375 1.00 98.12 103 PHE A CA 1
ATOM 808 C C . PHE A 1 103 ? -7.692 -2.608 -1.880 1.00 98.12 103 PHE A C 1
ATOM 810 O O . PHE A 1 103 ? -7.944 -3.783 -1.609 1.00 98.12 103 PHE A O 1
ATOM 817 N N . THR A 1 104 ? -6.659 -2.263 -2.630 1.00 98.44 104 THR A N 1
ATOM 818 C CA . THR A 1 104 ? -5.685 -3.212 -3.155 1.00 98.44 104 THR A CA 1
ATOM 819 C C . THR A 1 104 ? -4.329 -2.937 -2.524 1.00 98.44 104 THR A C 1
ATOM 821 O O . THR A 1 104 ? -3.913 -1.789 -2.411 1.00 98.44 104 THR A O 1
ATOM 824 N N . ILE A 1 105 ? -3.638 -3.990 -2.101 1.00 98.31 105 ILE A N 1
ATOM 825 C CA . ILE A 1 105 ? -2.268 -3.948 -1.602 1.00 98.31 105 ILE A CA 1
ATOM 826 C C . ILE A 1 105 ? -1.357 -4.558 -2.664 1.00 98.31 105 ILE A C 1
ATOM 828 O O . ILE A 1 105 ? -1.599 -5.674 -3.120 1.00 98.31 105 ILE A O 1
ATOM 832 N N . ALA A 1 106 ? -0.277 -3.864 -3.004 1.00 98.06 106 ALA A N 1
ATOM 833 C CA . ALA A 1 106 ? 0.822 -4.419 -3.776 1.00 98.06 106 ALA A CA 1
ATOM 834 C C . ALA A 1 106 ? 2.047 -4.634 -2.889 1.00 98.06 106 ALA A C 1
ATOM 836 O O . ALA A 1 106 ? 2.470 -3.720 -2.180 1.00 98.06 106 ALA A O 1
ATOM 837 N N . PHE A 1 107 ? 2.649 -5.815 -2.998 1.00 96.75 107 PHE A N 1
ATOM 838 C CA . PHE A 1 107 ? 3.948 -6.131 -2.419 1.00 96.75 107 PHE A CA 1
ATOM 839 C C . PHE A 1 107 ? 4.991 -6.354 -3.499 1.00 96.75 107 PHE A C 1
ATOM 841 O O . PHE A 1 107 ? 4.720 -7.028 -4.490 1.00 96.75 107 PHE A O 1
ATOM 848 N N . SER A 1 108 ? 6.214 -5.890 -3.250 1.00 95.31 108 SER A N 1
ATOM 849 C CA . SER A 1 108 ? 7.404 -6.417 -3.917 1.00 95.31 108 SER A CA 1
ATOM 850 C C . SER A 1 108 ? 8.215 -7.232 -2.916 1.00 95.31 108 SER A C 1
ATOM 852 O O . SER A 1 108 ? 8.763 -6.687 -1.959 1.00 95.31 108 SER A O 1
ATOM 854 N N . LEU A 1 109 ? 8.297 -8.537 -3.157 1.00 93.38 109 LEU A N 1
ATOM 855 C CA . LEU A 1 109 ? 8.948 -9.513 -2.292 1.00 93.38 109 LEU A CA 1
ATOM 856 C C . LEU A 1 109 ? 10.331 -9.868 -2.854 1.00 93.38 109 LEU A C 1
ATOM 858 O O . LEU A 1 109 ? 10.452 -10.226 -4.029 1.00 93.38 109 LEU A O 1
ATOM 862 N N . ASP A 1 110 ? 11.368 -9.802 -2.017 1.00 89.75 110 ASP A N 1
ATOM 863 C CA . ASP A 1 110 ? 12.733 -10.228 -2.347 1.00 89.75 110 ASP A CA 1
ATOM 864 C C . ASP A 1 110 ? 13.275 -11.141 -1.241 1.00 89.75 110 ASP A C 1
ATOM 866 O O . ASP A 1 110 ? 13.680 -10.674 -0.177 1.00 89.75 110 ASP A O 1
ATOM 870 N N . ASN A 1 111 ? 13.306 -12.449 -1.511 1.00 80.69 111 ASN A N 1
ATOM 871 C CA . ASN A 1 111 ? 13.704 -13.467 -0.533 1.00 80.69 111 ASN A CA 1
ATOM 872 C C . ASN A 1 111 ? 15.208 -13.475 -0.212 1.00 80.69 111 ASN A C 1
ATOM 874 O O . ASN A 1 111 ? 15.667 -14.371 0.489 1.00 80.69 111 ASN A O 1
ATOM 878 N N . GLY A 1 112 ? 16.002 -12.524 -0.723 1.00 71.94 112 GLY A N 1
ATOM 879 C CA . GLY A 1 112 ? 17.390 -12.316 -0.292 1.00 71.94 112 GLY A CA 1
ATOM 880 C C . GLY A 1 112 ? 18.320 -13.520 -0.490 1.00 71.94 112 GLY A C 1
ATOM 881 O O . GLY A 1 112 ? 19.447 -13.507 0.011 1.00 71.94 112 GLY A O 1
ATOM 882 N N . GLY A 1 113 ? 17.864 -14.551 -1.212 1.00 65.88 113 GLY A N 1
ATOM 883 C CA . GLY A 1 113 ? 18.545 -15.827 -1.346 1.00 65.88 113 GLY A CA 1
ATOM 884 C C . GLY A 1 113 ? 19.975 -15.613 -1.811 1.00 65.88 113 GLY A C 1
ATOM 885 O O . GLY A 1 113 ? 20.231 -14.941 -2.817 1.00 65.88 113 GLY A O 1
ATOM 886 N N . THR A 1 114 ? 20.933 -16.161 -1.059 1.00 61.97 114 THR A N 1
ATOM 887 C CA . THR A 1 114 ? 22.328 -16.137 -1.493 1.00 61.97 114 THR A CA 1
ATOM 888 C C . THR A 1 114 ? 22.386 -16.780 -2.876 1.00 61.97 114 THR A C 1
ATOM 890 O O . THR A 1 114 ? 21.907 -17.894 -3.074 1.00 61.97 114 THR A O 1
ATOM 893 N N . ARG A 1 115 ? 22.964 -16.068 -3.851 1.00 58.25 115 ARG A N 1
ATOM 894 C CA . ARG A 1 115 ? 23.035 -16.423 -5.286 1.00 58.25 115 ARG A CA 1
ATOM 895 C C . ARG A 1 115 ? 23.530 -17.857 -5.581 1.00 58.25 115 ARG A C 1
ATOM 897 O O . ARG A 1 115 ? 23.494 -18.290 -6.724 1.00 58.25 115 ARG A O 1
ATOM 904 N N . LYS A 1 116 ? 24.025 -18.572 -4.567 1.00 58.91 116 LYS A N 1
ATOM 905 C CA . LYS A 1 116 ? 24.539 -19.942 -4.620 1.00 58.91 116 LYS A CA 1
ATOM 906 C C . LYS A 1 116 ? 23.474 -21.034 -4.431 1.00 58.91 116 LYS A C 1
ATOM 908 O O . LYS A 1 116 ? 23.799 -22.194 -4.663 1.00 58.91 116 LYS A O 1
ATOM 913 N N . GLN A 1 117 ? 22.239 -20.721 -4.031 1.00 52.84 117 GLN A N 1
ATOM 914 C CA . GLN A 1 117 ? 21.198 -21.745 -3.874 1.00 52.84 117 GLN A CA 1
ATOM 915 C C . GLN A 1 117 ? 20.531 -22.083 -5.216 1.00 52.84 117 GLN A C 1
ATOM 917 O O . GLN A 1 117 ? 19.710 -21.333 -5.722 1.00 52.84 117 GLN A O 1
ATOM 922 N N . SER A 1 118 ? 20.969 -23.222 -5.763 1.00 48.41 118 SER A N 1
ATOM 923 C CA . SER A 1 118 ? 20.394 -24.095 -6.798 1.00 48.41 118 SER A CA 1
ATOM 924 C C . SER A 1 118 ? 19.604 -23.448 -7.949 1.00 48.41 118 SER A C 1
ATOM 926 O O . SER A 1 118 ? 18.539 -22.865 -7.780 1.00 48.41 118 SER A O 1
ATOM 928 N N . THR A 1 119 ? 20.060 -23.703 -9.172 1.00 55.16 119 THR A N 1
ATOM 929 C CA . THR A 1 119 ? 19.394 -23.363 -10.440 1.00 55.16 119 THR A CA 1
ATOM 930 C C . THR A 1 119 ? 18.008 -23.996 -10.636 1.00 55.16 119 THR A C 1
ATOM 932 O O . THR A 1 119 ? 17.368 -23.713 -11.646 1.00 55.16 119 THR A O 1
ATOM 935 N N . ASN A 1 120 ? 17.535 -24.835 -9.706 1.00 53.62 120 ASN A N 1
ATOM 936 C CA . ASN A 1 120 ? 16.411 -25.741 -9.944 1.00 53.62 120 ASN A CA 1
ATOM 937 C C . ASN A 1 120 ? 15.138 -25.430 -9.139 1.00 53.62 120 ASN A C 1
ATOM 939 O O . ASN A 1 120 ? 14.100 -25.996 -9.469 1.00 53.62 120 ASN A O 1
ATOM 943 N N . SER A 1 121 ? 15.146 -24.526 -8.150 1.00 55.91 121 SER A N 1
ATOM 944 C CA . SER A 1 121 ? 13.899 -24.075 -7.510 1.00 55.91 121 SER A CA 1
ATOM 945 C C . SER A 1 121 ? 13.426 -22.758 -8.130 1.00 55.91 121 SER A C 1
ATOM 947 O O . SER A 1 121 ? 13.783 -21.656 -7.715 1.00 55.91 121 SER A O 1
ATOM 949 N N . ALA A 1 122 ? 12.584 -22.869 -9.159 1.00 54.22 122 ALA A N 1
ATOM 950 C CA . ALA A 1 122 ? 11.904 -21.730 -9.782 1.00 54.22 122 ALA A CA 1
ATOM 951 C C . ALA A 1 122 ? 11.056 -20.900 -8.786 1.00 54.22 122 ALA A C 1
ATOM 953 O O . ALA A 1 122 ? 10.693 -19.766 -9.093 1.00 54.22 122 ALA A O 1
ATOM 954 N N . GLU A 1 123 ? 10.788 -21.441 -7.595 1.00 54.44 123 GLU A N 1
ATOM 955 C CA . GLU A 1 123 ? 9.916 -20.875 -6.560 1.00 54.44 123 GLU A CA 1
ATOM 956 C C . GLU A 1 123 ? 10.573 -19.801 -5.673 1.00 54.44 123 GLU A C 1
ATOM 958 O O . GLU A 1 123 ? 9.861 -19.024 -5.044 1.00 54.44 123 GLU A O 1
ATOM 963 N N . SER A 1 124 ? 11.906 -19.671 -5.653 1.00 57.00 124 SER A N 1
ATOM 964 C CA . SER A 1 124 ? 12.602 -18.665 -4.822 1.00 57.00 124 SER A CA 1
ATOM 965 C C . SER A 1 124 ? 12.961 -17.399 -5.609 1.00 57.00 124 SER A C 1
ATOM 967 O O . SER A 1 124 ? 14.098 -16.921 -5.603 1.00 57.00 124 SER A O 1
ATOM 969 N N . ARG A 1 125 ? 12.002 -16.866 -6.373 1.00 73.06 125 ARG A N 1
ATOM 970 C CA . ARG A 1 125 ? 12.216 -15.659 -7.184 1.00 73.06 125 ARG A CA 1
ATOM 971 C C . ARG A 1 125 ? 11.513 -14.454 -6.588 1.00 73.06 125 ARG A C 1
ATOM 973 O O . ARG A 1 125 ? 10.409 -14.547 -6.056 1.00 73.06 125 ARG A O 1
ATOM 980 N N . ARG A 1 126 ? 12.183 -13.306 -6.722 1.00 88.00 126 ARG A N 1
ATOM 981 C CA . ARG A 1 126 ? 11.605 -11.987 -6.465 1.00 88.00 126 ARG A CA 1
ATOM 982 C C . ARG A 1 126 ? 10.280 -11.899 -7.203 1.00 88.00 126 ARG A C 1
ATOM 984 O O . ARG A 1 126 ? 10.231 -12.220 -8.390 1.00 88.00 126 ARG A O 1
ATOM 991 N N . ARG A 1 127 ? 9.224 -11.483 -6.520 1.00 92.94 127 ARG A N 1
ATOM 992 C CA . ARG A 1 127 ? 7.875 -11.463 -7.089 1.00 92.94 127 ARG A CA 1
ATOM 993 C C . ARG A 1 127 ? 7.097 -10.253 -6.623 1.00 92.94 127 ARG A C 1
ATOM 995 O O . ARG A 1 127 ? 7.357 -9.715 -5.549 1.00 92.94 127 ARG A O 1
ATOM 1002 N N . VAL A 1 128 ? 6.121 -9.875 -7.427 1.00 95.38 128 VAL A N 1
ATOM 1003 C CA . VAL A 1 128 ? 5.050 -8.973 -7.040 1.00 95.38 128 VAL A CA 1
ATOM 1004 C C . VAL A 1 128 ? 3.854 -9.809 -6.603 1.00 95.38 128 VAL A C 1
ATOM 1006 O O . VAL A 1 128 ? 3.570 -10.867 -7.175 1.00 95.38 128 VAL A O 1
ATOM 1009 N N . GLN A 1 129 ? 3.158 -9.346 -5.574 1.00 96.50 129 GLN A N 1
ATOM 1010 C CA . GLN A 1 129 ? 1.850 -9.867 -5.197 1.00 96.50 129 GLN A CA 1
ATOM 1011 C C . GLN A 1 129 ? 0.851 -8.729 -5.090 1.00 96.50 129 GLN A C 1
ATOM 1013 O O . GLN A 1 129 ? 1.171 -7.684 -4.530 1.00 96.50 129 GLN A O 1
ATOM 1018 N N . ILE A 1 130 ? -0.354 -8.962 -5.597 1.00 98.06 130 ILE A N 1
ATOM 1019 C CA . ILE A 1 130 ? -1.476 -8.034 -5.540 1.00 98.06 130 ILE A CA 1
ATOM 1020 C C . ILE A 1 130 ? -2.582 -8.702 -4.734 1.00 98.06 130 ILE A C 1
ATOM 1022 O O . ILE A 1 130 ? -3.035 -9.791 -5.084 1.00 98.06 130 ILE A O 1
ATOM 1026 N N . TRP A 1 131 ? -3.022 -8.053 -3.665 1.00 98.56 131 TRP A N 1
ATOM 1027 C CA . TRP A 1 131 ? -4.068 -8.538 -2.773 1.00 98.56 131 TRP A CA 1
ATOM 1028 C C . TRP A 1 131 ? -5.218 -7.547 -2.754 1.00 98.56 131 TRP A C 1
ATOM 1030 O O . TRP A 1 131 ? -5.001 -6.361 -2.543 1.00 98.56 131 TRP A O 1
ATOM 1040 N N . ARG A 1 132 ? -6.446 -8.025 -2.927 1.00 98.50 132 ARG A N 1
ATOM 1041 C CA . ARG A 1 132 ? -7.643 -7.240 -2.633 1.00 98.50 132 ARG A CA 1
ATOM 1042 C C . ARG A 1 132 ? -7.999 -7.421 -1.175 1.00 98.50 132 ARG A C 1
ATOM 1044 O O . ARG A 1 132 ? -8.074 -8.557 -0.715 1.00 98.50 132 ARG A O 1
ATOM 1051 N N . VAL A 1 133 ? -8.260 -6.321 -0.489 1.00 98.56 133 VAL A N 1
ATOM 1052 C CA . VAL A 1 133 ? -8.803 -6.308 0.863 1.00 98.56 133 VAL A CA 1
ATOM 1053 C C . VAL A 1 133 ? -10.182 -5.671 0.835 1.00 98.56 133 VAL A C 1
ATOM 1055 O O . VAL A 1 133 ? -10.371 -4.610 0.241 1.00 98.56 133 VAL A O 1
ATOM 1058 N N . SER A 1 134 ? -11.132 -6.321 1.493 1.00 98.12 134 SER A N 1
ATOM 1059 C CA . SER A 1 134 ? -12.511 -5.857 1.618 1.00 98.12 134 SER A CA 1
ATOM 1060 C C . SER A 1 134 ? -12.963 -5.985 3.068 1.00 98.12 134 SER A C 1
ATOM 1062 O O . SER A 1 134 ? -12.521 -6.880 3.797 1.00 98.12 134 SER A O 1
ATOM 1064 N N . VAL A 1 135 ? -13.856 -5.094 3.491 1.00 97.00 135 VAL A N 1
ATOM 1065 C CA . VAL A 1 135 ? -14.503 -5.201 4.801 1.00 97.00 135 VAL A CA 1
ATOM 1066 C C . VAL A 1 135 ? -15.358 -6.469 4.885 1.00 97.00 135 VAL A C 1
ATOM 1068 O O . VAL A 1 135 ? -16.128 -6.776 3.976 1.00 97.00 135 VAL A O 1
ATOM 1071 N N . ALA A 1 136 ? -15.214 -7.213 5.979 1.00 97.06 136 ALA A N 1
ATOM 1072 C CA . ALA A 1 136 ? -16.110 -8.304 6.331 1.00 97.06 136 ALA A CA 1
ATOM 1073 C C . ALA A 1 136 ? -17.349 -7.725 7.013 1.00 97.06 136 ALA A C 1
ATOM 1075 O O . ALA A 1 136 ? -17.226 -6.953 7.970 1.00 97.06 136 ALA A O 1
ATOM 1076 N N . LEU A 1 137 ? -18.523 -8.099 6.513 1.00 95.69 137 LEU A N 1
ATOM 1077 C CA . LEU A 1 137 ? -19.807 -7.685 7.062 1.00 95.69 137 LEU A CA 1
ATOM 1078 C C . LEU A 1 137 ? -20.491 -8.869 7.750 1.00 95.69 137 LEU A C 1
ATOM 1080 O O . LEU A 1 137 ? -20.394 -9.995 7.263 1.00 95.69 137 LEU A O 1
ATOM 1084 N N . ASP A 1 138 ? -21.170 -8.614 8.866 1.00 95.06 138 ASP A N 1
ATOM 1085 C CA . ASP A 1 138 ? -22.063 -9.592 9.497 1.00 95.06 138 ASP A CA 1
ATOM 1086 C C . AS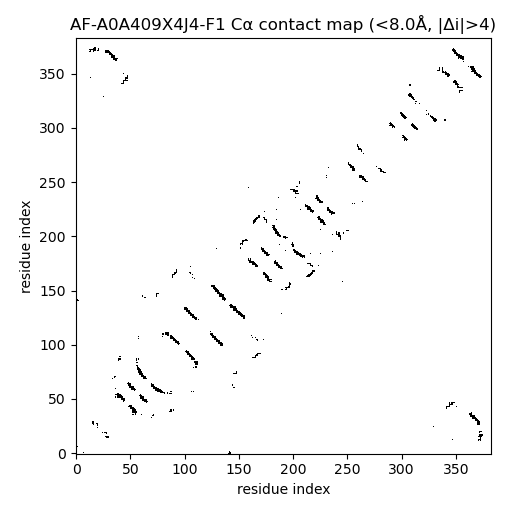P A 1 138 ? -23.446 -9.647 8.813 1.00 95.06 138 ASP A C 1
ATOM 1088 O O . ASP A 1 138 ? -23.727 -8.915 7.856 1.00 95.06 138 ASP A O 1
ATOM 1092 N N . ASP A 1 139 ? -24.342 -10.494 9.331 1.00 95.88 139 ASP A N 1
ATOM 1093 C CA . ASP A 1 139 ? -25.724 -10.630 8.842 1.00 95.88 139 ASP A CA 1
ATOM 1094 C C . ASP A 1 139 ? -26.520 -9.313 8.919 1.00 95.88 139 ASP A C 1
ATOM 1096 O O . ASP A 1 139 ? -27.489 -9.116 8.185 1.00 95.88 139 ASP A O 1
ATOM 1100 N N . SER A 1 140 ? -26.098 -8.388 9.786 1.00 93.25 140 SER A N 1
ATOM 1101 C CA . SER A 1 140 ? -26.692 -7.061 9.969 1.00 93.25 140 SER A CA 1
ATOM 1102 C C . SER A 1 140 ? -25.986 -5.967 9.155 1.00 93.25 140 SER A C 1
ATOM 1104 O O . SER A 1 140 ? -26.286 -4.787 9.327 1.00 93.25 140 SER A O 1
ATOM 1106 N N . GLN A 1 141 ? -25.075 -6.332 8.244 1.00 90.50 141 GLN A N 1
ATOM 1107 C CA . GLN A 1 141 ? -24.280 -5.411 7.425 1.00 90.50 141 GLN A CA 1
ATOM 1108 C C . GLN A 1 141 ? -23.344 -4.492 8.238 1.00 90.50 141 GLN A C 1
ATOM 1110 O O . GLN A 1 141 ? -22.955 -3.422 7.753 1.00 90.50 141 GLN A O 1
ATOM 1115 N N . HIS A 1 142 ? -22.952 -4.873 9.456 1.00 89.75 142 HIS A N 1
ATOM 1116 C CA . HIS A 1 142 ? -21.943 -4.160 10.245 1.00 89.75 142 HIS A CA 1
ATOM 1117 C C . HIS A 1 142 ? -20.535 -4.649 9.918 1.00 89.75 142 HIS A C 1
ATOM 1119 O O . HIS A 1 142 ? -20.316 -5.826 9.652 1.00 89.75 142 HIS A O 1
ATOM 1125 N N . ALA A 1 143 ? -19.569 -3.731 9.948 1.00 91.88 143 ALA A N 1
ATOM 1126 C CA . ALA A 1 143 ? -18.168 -4.047 9.700 1.00 91.88 143 ALA A CA 1
ATOM 1127 C C . ALA A 1 143 ? -17.557 -4.772 10.908 1.00 91.88 143 ALA A C 1
ATOM 1129 O O . ALA A 1 143 ? -17.345 -4.158 11.955 1.00 91.88 143 ALA A O 1
ATOM 1130 N N . VAL A 1 144 ? -17.245 -6.058 10.738 1.00 95.31 144 VAL A N 1
ATOM 1131 C CA . VAL A 1 144 ? -16.686 -6.923 11.794 1.00 95.31 144 VAL A CA 1
ATOM 1132 C C . VAL A 1 144 ? -15.201 -7.234 11.610 1.00 95.31 144 VAL A C 1
ATOM 1134 O O . VAL A 1 144 ? -14.563 -7.776 12.508 1.00 95.31 144 VAL A O 1
ATOM 1137 N N . GLY A 1 145 ? -14.621 -6.890 10.460 1.00 96.69 145 GLY A N 1
ATOM 1138 C CA . GLY A 1 145 ? -13.204 -7.121 10.203 1.00 96.69 145 GLY A CA 1
ATOM 1139 C C . GLY A 1 145 ? -12.793 -6.832 8.769 1.00 96.69 145 GLY A C 1
ATOM 1140 O O . GLY A 1 145 ? -13.534 -6.212 8.006 1.00 96.69 145 GLY A O 1
ATOM 1141 N N . LEU A 1 146 ? -11.611 -7.318 8.396 1.00 98.25 146 LEU A N 1
ATOM 1142 C CA . LEU A 1 146 ? -11.084 -7.257 7.036 1.00 98.25 146 LEU A CA 1
ATOM 1143 C C . LEU A 1 146 ? -10.803 -8.671 6.523 1.00 98.25 146 LEU A C 1
ATOM 1145 O O . LEU A 1 146 ? -10.388 -9.550 7.275 1.00 98.25 146 LEU A O 1
ATOM 1149 N N . THR A 1 147 ? -10.994 -8.874 5.224 1.00 98.50 147 THR A N 1
ATOM 1150 C CA . THR A 1 147 ? -10.635 -10.111 4.517 1.00 98.50 147 THR A CA 1
ATOM 1151 C C . THR A 1 147 ? -9.732 -9.780 3.344 1.00 98.50 147 THR A C 1
ATOM 1153 O O . THR A 1 147 ? -9.881 -8.721 2.738 1.00 98.50 147 THR A O 1
ATOM 1156 N N . ALA A 1 148 ? -8.796 -10.672 3.019 1.00 98.62 148 ALA A N 1
ATOM 1157 C CA . ALA A 1 148 ? -7.867 -10.485 1.913 1.00 98.62 148 ALA A CA 1
ATOM 1158 C C . ALA A 1 148 ? -7.910 -11.660 0.933 1.00 98.6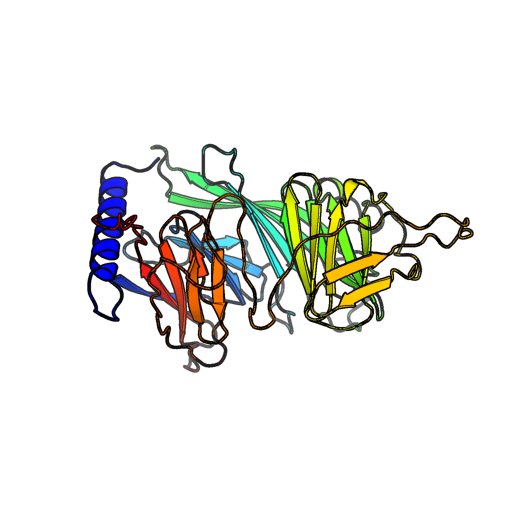2 148 ALA A C 1
ATOM 1160 O O . ALA A 1 148 ? -7.953 -12.820 1.332 1.00 98.62 148 ALA A O 1
ATOM 1161 N N . THR A 1 149 ? -7.863 -11.353 -0.362 1.00 98.25 149 THR A N 1
ATOM 1162 C CA . THR A 1 149 ? -7.794 -12.332 -1.453 1.00 98.25 149 THR A CA 1
ATOM 1163 C C . THR A 1 149 ? -6.647 -11.972 -2.388 1.00 98.25 149 THR A C 1
ATOM 1165 O O . THR A 1 149 ? -6.551 -10.836 -2.850 1.00 98.25 149 THR A O 1
ATOM 1168 N N . CYS A 1 150 ? -5.774 -12.933 -2.689 1.00 97.62 150 CYS A N 1
ATOM 1169 C CA . CYS A 1 150 ? -4.703 -12.734 -3.663 1.00 97.62 150 CYS A CA 1
ATOM 1170 C C . CYS A 1 150 ? -5.306 -12.649 -5.073 1.00 97.62 150 CYS A C 1
ATOM 1172 O O . CYS A 1 150 ? -5.963 -13.587 -5.520 1.00 97.62 150 CYS A O 1
ATOM 1174 N N . LEU A 1 151 ? -5.099 -11.525 -5.760 1.00 97.19 151 LEU A N 1
ATOM 1175 C CA . LEU A 1 151 ? -5.555 -11.304 -7.134 1.00 97.19 151 LEU A CA 1
ATOM 1176 C C . LEU A 1 151 ? -4.522 -11.763 -8.161 1.00 97.19 151 LEU A C 1
ATOM 1178 O O . LEU A 1 151 ? -4.881 -12.337 -9.185 1.00 97.19 151 LEU A O 1
ATOM 1182 N N . ALA A 1 152 ? -3.246 -11.480 -7.902 1.00 95.94 152 ALA A N 1
ATOM 1183 C CA . ALA A 1 152 ? -2.165 -11.795 -8.820 1.00 95.94 152 ALA A CA 1
ATOM 1184 C C . ALA A 1 152 ? -0.869 -12.059 -8.058 1.00 95.94 152 ALA A C 1
ATOM 1186 O O . ALA A 1 152 ? -0.564 -11.404 -7.059 1.00 95.94 152 ALA A O 1
ATOM 1187 N N . SER A 1 153 ? -0.067 -12.991 -8.569 1.00 94.81 153 SER A N 1
ATOM 1188 C CA . SER A 1 153 ? 1.309 -13.178 -8.130 1.00 94.81 153 SER A CA 1
ATOM 1189 C C . SER A 1 153 ? 2.173 -13.499 -9.333 1.00 94.81 153 SER A C 1
ATOM 1191 O O . SER A 1 153 ? 1.958 -14.504 -10.003 1.00 94.81 153 SER A O 1
ATOM 1193 N N . PHE A 1 154 ? 3.156 -12.646 -9.599 1.00 93.50 154 PHE A N 1
ATOM 1194 C CA . PHE A 1 154 ? 4.022 -12.804 -10.756 1.00 93.50 154 PHE A CA 1
ATOM 1195 C C . PHE A 1 154 ? 5.475 -12.498 -10.401 1.00 93.50 154 PHE A C 1
ATOM 1197 O O . PHE A 1 154 ? 5.748 -11.616 -9.584 1.00 93.50 154 PHE A O 1
ATOM 1204 N N . PRO A 1 155 ? 6.435 -13.242 -10.967 1.00 92.56 155 PRO A N 1
ATOM 1205 C CA . PRO A 1 155 ? 7.846 -12.989 -10.731 1.00 92.56 155 PRO A CA 1
ATOM 1206 C C . PRO A 1 155 ? 8.273 -11.665 -11.364 1.00 92.56 155 PRO A C 1
ATOM 1208 O O . PRO A 1 155 ? 7.837 -11.317 -12.458 1.00 92.56 155 PRO A O 1
ATOM 1211 N N . HIS A 1 156 ? 9.197 -10.972 -10.704 1.00 91.94 156 HIS A N 1
ATOM 1212 C CA . HIS A 1 156 ? 9.952 -9.899 -11.337 1.00 91.94 156 HIS A CA 1
ATOM 1213 C C . HIS A 1 156 ? 10.773 -10.456 -12.497 1.00 91.94 156 HIS A C 1
ATOM 1215 O O . HIS A 1 156 ? 11.226 -11.608 -12.479 1.00 91.94 156 HIS A O 1
ATOM 1221 N N . ARG A 1 157 ? 11.019 -9.605 -13.490 1.00 89.38 157 ARG A N 1
ATOM 1222 C CA . ARG A 1 157 ? 11.922 -9.937 -14.587 1.00 89.38 157 ARG A CA 1
ATOM 1223 C C . ARG A 1 157 ? 13.353 -10.184 -14.091 1.00 89.38 157 ARG A C 1
ATOM 1225 O O . ARG A 1 157 ? 13.779 -9.523 -13.143 1.00 89.38 157 ARG A O 1
ATOM 1232 N N . PRO A 1 158 ? 14.119 -11.111 -14.699 1.00 88.38 158 PRO A N 1
ATOM 1233 C CA . PRO A 1 158 ? 15.478 -11.438 -14.252 1.00 88.38 158 PRO A CA 1
ATOM 1234 C C . PRO A 1 158 ? 16.449 -10.247 -14.198 1.00 88.38 158 PRO A C 1
ATOM 1236 O O . PRO A 1 158 ? 17.402 -10.260 -13.417 1.00 88.38 158 PRO A O 1
ATOM 1239 N N . GLU A 1 159 ? 16.215 -9.226 -15.020 1.00 88.38 159 GLU A N 1
ATOM 1240 C CA . GLU A 1 159 ? 16.993 -7.990 -15.100 1.00 88.38 159 GLU A CA 1
ATOM 1241 C C . GLU A 1 159 ? 16.840 -7.116 -13.847 1.00 88.38 159 GLU A C 1
ATOM 1243 O O . GLU A 1 159 ? 17.778 -6.407 -13.471 1.00 88.38 159 GLU A O 1
ATOM 1248 N N . ILE A 1 160 ? 15.691 -7.213 -13.166 1.00 90.31 160 ILE A N 1
ATOM 1249 C CA . ILE A 1 160 ? 15.402 -6.494 -11.925 1.00 90.31 160 ILE A CA 1
ATOM 1250 C C . ILE A 1 160 ? 16.243 -7.084 -10.791 1.00 90.31 160 ILE A C 1
ATOM 1252 O O . ILE A 1 160 ? 16.008 -8.189 -10.282 1.00 90.31 160 ILE A O 1
ATOM 1256 N N . ARG A 1 161 ? 17.238 -6.313 -10.339 1.00 88.12 161 ARG A N 1
ATOM 1257 C CA . ARG A 1 161 ? 18.088 -6.719 -9.212 1.00 88.12 161 ARG A CA 1
ATOM 1258 C C . ARG A 1 161 ? 17.429 -6.505 -7.865 1.00 88.12 161 ARG A C 1
ATOM 1260 O O . ARG A 1 161 ? 17.657 -7.303 -6.968 1.00 88.12 161 ARG A O 1
ATOM 1267 N N . PHE A 1 162 ? 16.694 -5.418 -7.702 1.00 87.81 162 PHE A N 1
ATOM 1268 C CA . PHE A 1 162 ? 15.831 -5.168 -6.552 1.00 87.81 162 PHE A CA 1
ATOM 1269 C C . PHE A 1 162 ? 14.998 -3.925 -6.807 1.00 87.81 162 PHE A C 1
ATOM 1271 O O . PHE A 1 162 ? 15.422 -3.021 -7.533 1.00 87.81 162 PHE A O 1
ATOM 1278 N N . VAL A 1 163 ? 13.826 -3.886 -6.195 1.00 93.94 163 VAL A N 1
ATOM 1279 C CA . VAL A 1 163 ? 12.941 -2.728 -6.237 1.00 93.94 163 VAL A CA 1
ATOM 1280 C C . VAL A 1 163 ? 13.337 -1.755 -5.127 1.00 93.94 163 VAL A C 1
ATOM 1282 O O . VAL A 1 163 ? 13.681 -2.185 -4.028 1.00 93.94 163 VAL A O 1
ATOM 1285 N N . ILE A 1 164 ? 13.342 -0.459 -5.438 1.00 93.94 164 ILE A N 1
ATOM 1286 C CA . ILE A 1 164 ? 13.680 0.627 -4.507 1.00 93.94 164 ILE A CA 1
ATOM 1287 C C . ILE A 1 164 ? 12.405 1.297 -3.987 1.00 93.94 164 ILE A C 1
ATOM 1289 O O . ILE A 1 164 ? 12.285 1.535 -2.790 1.00 93.94 164 ILE A O 1
ATOM 1293 N N . SER A 1 165 ? 11.448 1.573 -4.875 1.00 94.25 165 SER A N 1
ATOM 1294 C CA . SER A 1 165 ? 10.168 2.200 -4.535 1.00 94.25 165 SER A CA 1
ATOM 1295 C C . SER A 1 165 ? 9.017 1.574 -5.316 1.00 94.25 165 SER A C 1
ATOM 1297 O O . SER A 1 165 ? 9.244 0.969 -6.363 1.00 94.25 165 SER A O 1
ATOM 1299 N N . LEU A 1 166 ? 7.796 1.690 -4.786 1.00 96.44 166 LEU A N 1
ATOM 1300 C CA . LEU A 1 166 ? 6.600 1.026 -5.300 1.00 96.44 166 LEU A CA 1
ATOM 1301 C C . LEU A 1 166 ? 5.380 1.949 -5.195 1.00 96.44 166 LEU A C 1
ATOM 1303 O O . LEU A 1 166 ? 5.136 2.543 -4.145 1.00 96.44 166 LEU A O 1
ATOM 1307 N N . SER A 1 167 ? 4.580 2.007 -6.253 1.00 97.19 167 SER A N 1
ATOM 1308 C CA . SER A 1 167 ? 3.291 2.690 -6.298 1.00 97.19 167 SER A CA 1
ATOM 1309 C C . SER A 1 167 ? 2.258 1.820 -7.004 1.00 97.19 167 SER A C 1
ATOM 1311 O O . SER A 1 167 ? 2.574 1.141 -7.978 1.00 97.19 167 SER A O 1
ATOM 1313 N N . LEU A 1 168 ? 1.029 1.835 -6.503 1.00 97.75 168 LEU A N 1
ATOM 1314 C CA . LEU A 1 168 ? -0.112 1.129 -7.069 1.00 97.75 168 LEU A CA 1
ATOM 1315 C C . LEU A 1 168 ? -1.226 2.138 -7.359 1.00 97.75 168 LEU A C 1
ATOM 1317 O O . LEU A 1 168 ? -1.488 2.996 -6.519 1.00 97.75 168 LEU A O 1
ATOM 1321 N N . LEU A 1 169 ? -1.859 2.025 -8.529 1.00 97.00 169 LEU A N 1
ATOM 1322 C CA . LEU A 1 169 ? -3.079 2.756 -8.872 1.00 97.00 169 LEU A CA 1
ATOM 1323 C C . LEU A 1 169 ? -3.874 1.992 -9.940 1.00 97.00 169 LEU A C 1
ATOM 1325 O O . LEU A 1 169 ? -3.432 1.845 -11.086 1.00 97.00 169 LEU A O 1
ATOM 1329 N N . GLY A 1 170 ? -5.062 1.520 -9.573 1.00 96.56 170 GLY A N 1
ATOM 1330 C CA . GLY A 1 170 ? -5.917 0.704 -10.424 1.00 96.56 170 GLY A CA 1
ATOM 1331 C C . GLY A 1 170 ? -5.186 -0.547 -10.943 1.00 96.56 170 GLY A C 1
ATOM 1332 O O . GLY A 1 170 ? -4.578 -1.274 -10.152 1.00 96.56 170 GLY A O 1
ATOM 1333 N N . PRO A 1 171 ? -5.212 -0.825 -12.262 1.00 97.06 171 PRO A N 1
ATOM 1334 C CA . PRO A 1 171 ? -4.525 -1.977 -12.851 1.00 97.06 171 PRO A CA 1
ATOM 1335 C C . PRO A 1 171 ? -3.004 -1.782 -12.982 1.00 97.06 171 PRO A C 1
ATOM 1337 O O . PRO A 1 171 ? -2.296 -2.706 -13.372 1.00 97.06 171 PRO A O 1
ATOM 1340 N N . ASN A 1 172 ? -2.478 -0.595 -12.670 1.00 97.94 172 ASN A N 1
ATOM 1341 C CA . ASN A 1 172 ? -1.076 -0.270 -12.891 1.00 97.94 172 ASN A CA 1
ATOM 1342 C C . ASN A 1 172 ? -0.278 -0.360 -11.595 1.00 97.94 172 ASN A C 1
ATOM 1344 O O . ASN A 1 172 ? -0.651 0.208 -10.568 1.00 97.94 172 ASN A O 1
ATOM 1348 N N . ILE A 1 173 ? 0.869 -1.024 -11.670 1.00 97.88 173 ILE A N 1
ATOM 1349 C CA . ILE A 1 173 ? 1.909 -0.970 -10.652 1.00 97.88 173 ILE A CA 1
ATOM 1350 C C . ILE A 1 173 ? 3.138 -0.285 -11.238 1.00 97.88 173 ILE A C 1
ATOM 1352 O O . ILE A 1 173 ? 3.605 -0.639 -12.320 1.00 97.88 173 ILE A O 1
ATOM 1356 N N . ALA A 1 174 ? 3.663 0.701 -10.521 1.00 97.56 174 ALA A N 1
ATOM 1357 C CA . ALA A 1 174 ? 4.885 1.395 -10.875 1.00 97.56 174 ALA A CA 1
ATOM 1358 C C . ALA A 1 174 ? 5.962 1.137 -9.835 1.00 97.56 174 ALA A C 1
ATOM 1360 O O . ALA A 1 174 ? 5.689 1.093 -8.636 1.00 97.56 174 ALA A O 1
ATOM 1361 N N . PHE A 1 175 ? 7.199 0.984 -10.280 1.00 97.12 175 PHE A N 1
ATOM 1362 C CA . PHE A 1 175 ? 8.316 0.810 -9.369 1.00 97.12 175 PHE A CA 1
ATOM 1363 C C . PHE A 1 175 ? 9.631 1.307 -9.953 1.00 97.12 175 PHE A C 1
ATOM 1365 O O . PHE A 1 175 ? 9.859 1.219 -11.158 1.00 97.12 175 PHE A O 1
ATOM 1372 N N . THR A 1 176 ? 10.529 1.787 -9.092 1.00 95.88 176 THR A N 1
ATOM 1373 C CA . THR A 1 176 ? 11.925 2.027 -9.480 1.00 95.88 176 THR A CA 1
ATOM 1374 C C . THR A 1 176 ? 12.777 0.819 -9.138 1.00 95.88 176 THR A C 1
ATOM 1376 O O . THR A 1 176 ? 12.619 0.201 -8.082 1.00 95.88 176 THR A O 1
ATOM 1379 N N . SER A 1 177 ? 13.696 0.451 -10.024 1.00 94.25 177 SER A N 1
ATOM 1380 C CA . SER A 1 177 ? 14.580 -0.690 -9.802 1.00 94.25 177 SER A CA 1
ATOM 1381 C C . SER A 1 177 ? 15.949 -0.495 -10.442 1.00 94.25 177 SER A C 1
ATOM 1383 O O . SER A 1 177 ? 16.097 0.208 -11.442 1.00 94.25 177 SER A O 1
ATOM 1385 N N . THR A 1 178 ? 16.960 -1.144 -9.861 1.00 91.12 178 THR A N 1
ATOM 1386 C CA . THR A 1 178 ? 18.297 -1.212 -10.451 1.00 91.12 178 THR A CA 1
ATOM 1387 C C . THR A 1 178 ? 18.384 -2.323 -11.495 1.00 91.12 178 THR A C 1
ATOM 1389 O O . THR A 1 178 ? 18.103 -3.493 -11.220 1.00 91.12 178 THR A O 1
ATOM 1392 N N . THR A 1 179 ? 18.860 -1.957 -12.685 1.00 88.06 179 THR A N 1
ATOM 1393 C CA . THR A 1 179 ? 19.293 -2.891 -13.731 1.00 88.06 179 THR A CA 1
ATOM 1394 C C . THR A 1 179 ? 20.764 -2.610 -14.029 1.00 88.06 179 THR A C 1
ATOM 1396 O O . THR A 1 179 ? 21.121 -1.641 -14.696 1.00 88.06 179 THR A O 1
ATOM 1399 N N . GLY A 1 180 ? 21.657 -3.422 -13.456 1.00 86.31 180 GLY A N 1
ATOM 1400 C CA . GLY A 1 180 ? 23.094 -3.136 -13.471 1.00 86.31 180 GLY A CA 1
ATOM 1401 C C . GLY A 1 180 ? 23.449 -1.967 -12.547 1.00 86.31 180 GLY A C 1
ATOM 1402 O O . GLY A 1 180 ? 23.267 -2.088 -11.337 1.00 86.31 180 GLY A O 1
ATOM 1403 N N . MET A 1 181 ? 23.973 -0.880 -13.120 1.00 85.00 181 MET A N 1
ATOM 1404 C CA . MET A 1 181 ? 24.336 0.364 -12.415 1.00 85.00 181 MET A CA 1
ATOM 1405 C C . MET A 1 181 ? 23.314 1.493 -12.631 1.00 85.00 181 MET A C 1
ATOM 1407 O O . MET A 1 181 ? 23.510 2.593 -12.133 1.00 85.00 181 MET A O 1
ATOM 1411 N N . ILE A 1 182 ? 22.251 1.240 -13.399 1.00 87.56 182 ILE A N 1
ATOM 1412 C CA . ILE A 1 182 ? 21.271 2.254 -13.799 1.00 87.56 182 ILE A CA 1
ATOM 1413 C C . ILE A 1 182 ? 19.959 2.001 -13.055 1.00 87.56 182 ILE A C 1
ATOM 1415 O O . ILE A 1 182 ? 19.558 0.845 -12.871 1.00 87.56 182 ILE A O 1
ATOM 1419 N N . ILE A 1 183 ? 19.297 3.078 -12.636 1.00 90.88 183 ILE A N 1
ATOM 1420 C CA . ILE A 1 183 ? 17.944 3.049 -12.087 1.00 90.88 183 ILE A CA 1
ATOM 1421 C C . ILE A 1 183 ? 16.954 3.364 -13.207 1.00 90.88 183 ILE A C 1
ATOM 1423 O O . ILE A 1 183 ? 17.056 4.387 -13.889 1.00 90.88 183 ILE A O 1
ATOM 1427 N N . TYR A 1 184 ? 15.969 2.488 -13.350 1.00 93.31 184 TYR A N 1
ATOM 1428 C CA . TYR A 1 184 ? 14.843 2.649 -14.261 1.00 93.31 184 TYR A CA 1
ATOM 1429 C C . TYR A 1 184 ? 13.546 2.736 -13.464 1.00 93.31 184 TYR A C 1
ATOM 1431 O O . TYR A 1 184 ? 13.433 2.145 -12.385 1.00 93.31 184 TYR A O 1
ATOM 1439 N N . ALA A 1 185 ? 12.573 3.451 -14.016 1.00 94.81 185 ALA A N 1
ATOM 1440 C CA . ALA A 1 185 ? 11.187 3.398 -13.595 1.00 94.81 185 ALA A CA 1
ATOM 1441 C C . ALA A 1 185 ? 10.420 2.467 -14.537 1.00 94.81 185 ALA A C 1
ATOM 1443 O O . ALA A 1 185 ? 10.533 2.558 -15.760 1.00 94.81 185 ALA A O 1
ATOM 1444 N N . PHE A 1 186 ? 9.647 1.565 -13.955 1.00 96.38 186 PHE A N 1
ATOM 1445 C CA . PHE A 1 186 ? 8.835 0.598 -14.672 1.00 96.38 186 PHE A CA 1
ATOM 1446 C C . PHE A 1 186 ? 7.372 0.840 -14.346 1.00 96.38 186 PHE A C 1
ATOM 1448 O O . PHE A 1 186 ? 7.046 1.121 -13.194 1.00 96.38 186 PHE A O 1
ATOM 1455 N N . VAL A 1 187 ? 6.501 0.690 -15.341 1.00 97.25 187 VAL A N 1
ATOM 1456 C CA . VAL A 1 187 ? 5.048 0.606 -15.148 1.00 97.25 187 VAL A CA 1
ATOM 1457 C C . VAL A 1 187 ? 4.556 -0.676 -15.800 1.00 97.25 187 VAL A C 1
ATOM 1459 O O . VAL A 1 187 ? 4.865 -0.952 -16.960 1.00 97.25 187 VAL A O 1
ATOM 1462 N N . VAL A 1 188 ? 3.813 -1.471 -15.041 1.00 97.00 188 VAL A N 1
ATOM 1463 C CA . VAL A 1 188 ? 3.287 -2.772 -15.453 1.00 97.00 188 VAL A CA 1
ATOM 1464 C C . VAL A 1 188 ? 1.785 -2.778 -15.212 1.00 97.00 188 VAL A C 1
ATOM 1466 O O . VAL A 1 188 ? 1.337 -2.415 -14.125 1.00 97.00 188 VAL A O 1
ATOM 1469 N N . ASP A 1 189 ? 1.016 -3.227 -16.201 1.00 96.69 189 ASP A N 1
ATOM 1470 C CA . ASP A 1 189 ? -0.370 -3.626 -15.975 1.00 96.69 189 ASP A CA 1
ATOM 1471 C C . ASP A 1 189 ? -0.360 -5.003 -15.298 1.00 96.69 189 ASP A C 1
ATOM 1473 O O . ASP A 1 189 ? -0.067 -6.030 -15.920 1.00 96.69 189 ASP A O 1
ATOM 1477 N N . TRP A 1 190 ? -0.631 -5.032 -13.992 1.00 96.81 190 TRP A N 1
ATOM 1478 C CA . TRP A 1 190 ? -0.531 -6.266 -13.216 1.00 96.81 190 TRP A CA 1
ATOM 1479 C C . TRP A 1 190 ? -1.611 -7.283 -13.597 1.00 96.81 190 TRP A C 1
ATOM 1481 O O . TRP A 1 190 ? -1.431 -8.475 -13.340 1.00 96.81 190 TRP A O 1
ATOM 1491 N N . THR A 1 191 ? -2.700 -6.854 -14.244 1.00 95.62 191 THR A N 1
ATOM 1492 C CA . THR A 1 191 ? -3.761 -7.759 -14.712 1.00 95.62 191 THR A CA 1
ATOM 1493 C C . THR A 1 191 ? -3.280 -8.646 -15.863 1.00 95.62 191 THR A C 1
ATOM 1495 O O . THR A 1 191 ? -3.755 -9.770 -16.023 1.00 95.62 191 THR A O 1
ATOM 1498 N N . GLN A 1 192 ? -2.270 -8.186 -16.608 1.00 93.69 192 GLN A N 1
ATOM 1499 C CA . GLN A 1 192 ? -1.643 -8.907 -17.718 1.00 93.69 192 GLN A CA 1
ATOM 1500 C C . GLN A 1 192 ? -0.370 -9.661 -17.297 1.00 93.69 192 GLN A C 1
ATOM 1502 O O . GLN A 1 192 ? 0.177 -10.453 -18.064 1.00 93.69 192 GLN A O 1
ATOM 1507 N N . ALA A 1 193 ? 0.104 -9.455 -16.064 1.00 88.44 193 ALA A N 1
ATOM 1508 C CA . ALA A 1 193 ? 1.383 -9.980 -15.588 1.00 88.44 193 ALA A CA 1
ATOM 1509 C C . ALA A 1 193 ? 1.352 -11.444 -15.118 1.00 88.44 193 ALA A C 1
ATOM 1511 O O . ALA A 1 193 ? 2.387 -12.014 -14.781 1.00 88.44 193 ALA A O 1
ATOM 1512 N N . ASN A 1 194 ? 0.181 -12.085 -15.123 1.00 75.69 194 ASN A N 1
ATOM 1513 C CA . ASN A 1 194 ? -0.008 -13.433 -14.574 1.00 75.69 194 ASN A CA 1
ATOM 1514 C C . ASN A 1 194 ? 0.569 -14.563 -15.460 1.00 75.69 194 ASN A C 1
ATOM 1516 O O . ASN A 1 194 ? 0.488 -15.741 -15.119 1.00 75.69 194 ASN A O 1
ATOM 1520 N N . VAL A 1 195 ? 1.150 -14.217 -16.613 1.00 67.56 195 VAL A N 1
ATOM 1521 C CA . VAL A 1 195 ? 1.686 -15.150 -17.608 1.00 67.56 195 VAL A CA 1
ATOM 1522 C C . VAL A 1 195 ? 3.182 -14.875 -17.737 1.00 67.56 195 VAL A C 1
ATOM 1524 O O . VAL A 1 195 ? 3.527 -13.878 -18.348 1.00 67.56 195 VAL A O 1
ATOM 1527 N N . SER A 1 196 ? 4.031 -15.725 -17.133 1.00 81.38 196 SER A N 1
ATOM 1528 C CA . SER A 1 196 ? 5.515 -15.806 -17.210 1.00 81.38 196 SER A CA 1
ATOM 1529 C C . SER A 1 196 ? 6.339 -14.486 -17.145 1.00 81.38 196 SER A C 1
ATOM 1531 O O . SER A 1 196 ? 6.043 -13.504 -17.818 1.00 81.38 196 SER A O 1
ATOM 1533 N N . PRO A 1 197 ? 7.478 -14.445 -16.414 1.00 79.31 197 PRO A N 1
ATOM 1534 C CA . PRO A 1 197 ? 8.259 -13.211 -16.242 1.00 79.31 197 PRO A CA 1
ATOM 1535 C C . PRO A 1 197 ? 8.693 -12.557 -17.559 1.00 79.31 197 PRO A C 1
ATOM 1537 O O . PRO A 1 197 ? 8.826 -11.345 -17.638 1.00 79.31 197 PRO A O 1
ATOM 1540 N N . LEU A 1 198 ? 8.925 -13.352 -18.602 1.00 84.00 198 LEU A N 1
ATOM 1541 C CA . LEU A 1 198 ? 9.456 -12.855 -19.872 1.00 84.00 198 LEU A CA 1
ATOM 1542 C C . LEU A 1 198 ? 8.373 -12.391 -20.851 1.00 84.00 198 LEU A C 1
ATOM 1544 O O . LEU A 1 198 ? 8.705 -11.832 -21.892 1.00 84.00 198 LEU A O 1
ATOM 1548 N N . THR A 1 199 ? 7.097 -12.636 -20.553 1.00 87.94 199 THR A N 1
ATOM 1549 C CA . THR A 1 199 ? 6.014 -12.465 -21.530 1.00 87.94 199 THR A CA 1
ATOM 1550 C C . THR A 1 199 ? 5.086 -11.305 -21.229 1.00 87.94 199 THR A C 1
ATOM 1552 O O . THR A 1 199 ? 4.447 -10.817 -22.156 1.00 87.94 199 THR A O 1
ATOM 1555 N N . TYR A 1 200 ? 5.023 -10.824 -19.986 1.00 90.56 200 TYR A N 1
ATOM 1556 C CA . TYR A 1 200 ? 4.165 -9.683 -19.689 1.00 90.56 200 TYR A CA 1
ATOM 1557 C C . TYR A 1 200 ? 4.784 -8.367 -20.182 1.00 90.56 200 TYR A C 1
ATOM 1559 O O . TYR A 1 200 ? 5.992 -8.161 -19.998 1.00 90.56 200 TYR A O 1
ATOM 1567 N N . PRO A 1 201 ? 3.994 -7.481 -20.812 1.00 93.31 201 PRO A N 1
ATOM 1568 C CA . PRO A 1 201 ? 4.474 -6.185 -21.260 1.00 93.31 201 PRO A CA 1
ATOM 1569 C C . PRO A 1 201 ? 4.783 -5.272 -20.072 1.00 93.31 201 PRO A C 1
ATOM 1571 O O . PRO A 1 201 ? 4.125 -5.305 -19.031 1.00 93.31 201 PRO A O 1
ATOM 1574 N N . TRP A 1 202 ? 5.788 -4.423 -20.243 1.00 95.00 202 TRP A N 1
ATOM 1575 C CA . TRP A 1 202 ? 6.092 -3.339 -19.316 1.00 95.00 202 TRP A CA 1
ATOM 1576 C C . TRP A 1 202 ? 6.451 -2.070 -20.080 1.00 95.00 202 TRP A C 1
ATOM 1578 O O . TRP A 1 202 ? 6.858 -2.109 -21.242 1.00 95.00 202 TRP A O 1
ATOM 1588 N N . ARG A 1 203 ? 6.302 -0.929 -19.420 1.00 95.62 203 ARG A N 1
ATOM 1589 C CA . ARG A 1 203 ? 6.790 0.361 -19.902 1.00 95.62 203 ARG A CA 1
ATOM 1590 C C . ARG A 1 203 ? 8.042 0.706 -19.125 1.00 95.62 203 ARG A C 1
ATOM 1592 O O . ARG A 1 203 ? 8.040 0.630 -17.896 1.00 95.62 203 ARG A O 1
ATOM 1599 N N . VAL A 1 204 ? 9.099 1.067 -19.839 1.00 94.25 204 VAL A N 1
ATOM 1600 C CA . VAL A 1 204 ? 10.403 1.387 -19.258 1.00 94.25 204 VAL A CA 1
ATOM 1601 C C . VAL A 1 204 ? 10.678 2.864 -19.477 1.00 94.25 204 VAL A C 1
ATOM 1603 O O . VAL A 1 204 ? 10.737 3.324 -20.612 1.00 94.25 204 VAL A O 1
ATOM 1606 N N . MET A 1 205 ? 10.900 3.589 -18.389 1.00 90.50 205 MET A N 1
ATOM 1607 C CA . MET A 1 205 ? 11.335 4.979 -18.410 1.00 90.50 205 MET A CA 1
ATOM 1608 C C . MET A 1 205 ? 12.708 5.058 -17.753 1.00 90.50 205 MET A C 1
ATOM 1610 O O . MET A 1 205 ? 12.913 4.616 -16.618 1.00 90.50 205 MET A O 1
ATOM 1614 N N . GLN A 1 206 ? 13.682 5.585 -18.487 1.00 77.50 206 GLN A N 1
ATOM 1615 C CA . GLN A 1 206 ? 15.010 5.796 -17.939 1.00 77.50 206 GLN A CA 1
ATOM 1616 C C . GLN A 1 206 ? 14.976 6.945 -16.935 1.00 77.50 206 GLN A C 1
ATOM 1618 O O . GLN A 1 206 ? 14.421 8.002 -17.222 1.00 77.50 206 GLN A O 1
ATOM 1623 N N . TRP A 1 207 ? 15.606 6.734 -15.776 1.00 68.50 207 TRP A N 1
ATOM 1624 C CA . TRP A 1 207 ? 15.579 7.711 -14.697 1.00 68.50 207 TRP A CA 1
ATOM 1625 C C . TRP A 1 207 ? 16.950 8.319 -14.394 1.00 68.50 207 TRP A C 1
ATOM 1627 O O . TRP A 1 207 ? 17.170 9.502 -14.641 1.00 68.50 207 TRP A O 1
ATOM 1637 N N . THR A 1 208 ? 17.897 7.535 -13.869 1.00 78.56 208 THR A N 1
ATOM 1638 C CA . THR A 1 208 ? 19.190 8.082 -13.417 1.00 78.56 208 THR A CA 1
ATOM 1639 C C . THR A 1 208 ? 20.279 7.014 -13.288 1.00 78.56 208 THR A C 1
ATOM 1641 O O . THR A 1 208 ? 19.999 5.820 -13.176 1.00 78.56 208 THR A O 1
ATOM 1644 N N . THR A 1 209 ? 21.541 7.444 -13.301 1.00 75.00 209 THR A N 1
ATOM 1645 C CA . THR A 1 209 ? 22.731 6.610 -13.050 1.00 75.00 209 THR A CA 1
ATOM 1646 C C . THR A 1 209 ? 23.231 6.699 -11.608 1.00 75.00 209 THR A C 1
ATOM 1648 O O . THR A 1 209 ? 24.071 5.899 -11.199 1.00 75.00 209 THR A O 1
ATOM 1651 N N . VAL A 1 210 ? 22.739 7.662 -10.826 1.00 76.94 210 VAL A N 1
ATOM 1652 C CA . VAL A 1 210 ? 23.187 7.874 -9.447 1.00 76.94 210 VAL A CA 1
ATOM 1653 C C . VAL A 1 210 ? 22.328 7.029 -8.513 1.00 76.94 210 VAL A C 1
ATOM 1655 O O . VAL A 1 210 ? 21.102 7.106 -8.544 1.00 76.94 210 VAL A O 1
ATOM 1658 N N . LEU A 1 211 ? 22.972 6.205 -7.683 1.00 73.69 211 LEU A N 1
ATOM 1659 C CA . LEU A 1 211 ? 22.291 5.459 -6.627 1.00 73.69 211 LEU A CA 1
ATOM 1660 C C . LEU A 1 211 ? 21.819 6.433 -5.547 1.00 73.69 211 LEU A C 1
ATOM 1662 O O . LEU A 1 211 ? 22.556 6.714 -4.606 1.00 73.69 211 LEU A O 1
ATOM 1666 N N . SER A 1 212 ? 20.595 6.925 -5.680 1.00 77.12 212 SER A N 1
ATOM 1667 C CA . SER A 1 212 ? 19.956 7.735 -4.655 1.00 77.12 212 SER A CA 1
ATOM 1668 C C . SER A 1 212 ? 18.598 7.189 -4.236 1.00 77.12 212 SER A C 1
ATOM 1670 O O . SER A 1 212 ? 18.041 6.272 -4.852 1.00 77.12 212 SER A O 1
ATOM 1672 N N . THR A 1 213 ? 18.078 7.704 -3.121 1.00 81.50 213 THR A N 1
ATOM 1673 C CA . THR A 1 213 ? 16.724 7.380 -2.676 1.00 81.50 213 THR A CA 1
ATOM 1674 C C . THR A 1 213 ? 15.743 7.892 -3.711 1.00 81.50 213 THR A C 1
ATOM 1676 O O . THR A 1 213 ? 15.670 9.094 -3.954 1.00 81.50 213 THR A O 1
ATOM 1679 N N . THR A 1 214 ? 15.000 6.971 -4.318 1.00 87.81 214 THR A N 1
ATOM 1680 C CA . THR A 1 214 ? 13.960 7.297 -5.290 1.00 87.81 214 THR A CA 1
ATOM 1681 C C . THR A 1 214 ? 12.592 7.027 -4.688 1.00 87.81 214 THR A C 1
ATOM 1683 O O . THR A 1 214 ? 12.417 6.063 -3.943 1.00 87.81 214 THR A O 1
ATOM 1686 N N . SER A 1 215 ? 11.624 7.871 -5.016 1.00 89.81 215 SER A N 1
ATOM 1687 C CA . SER A 1 215 ? 10.203 7.623 -4.821 1.00 89.81 215 SER A CA 1
ATOM 1688 C C . SER A 1 215 ? 9.508 7.619 -6.176 1.00 89.81 215 SER A C 1
ATOM 1690 O O . SER A 1 215 ? 9.935 8.281 -7.123 1.00 89.81 215 SER A O 1
ATOM 1692 N N . ILE A 1 216 ? 8.436 6.844 -6.272 1.00 93.19 216 ILE A N 1
ATOM 1693 C CA . ILE A 1 216 ? 7.587 6.785 -7.453 1.00 93.19 216 ILE A CA 1
ATOM 1694 C C . ILE A 1 216 ? 6.138 6.867 -7.016 1.00 93.19 216 ILE A C 1
ATOM 1696 O O . ILE A 1 216 ? 5.762 6.268 -6.008 1.00 93.19 216 ILE A O 1
ATOM 1700 N N . HIS A 1 217 ? 5.341 7.619 -7.763 1.00 92.75 217 HIS A N 1
ATOM 1701 C CA . HIS A 1 217 ? 3.928 7.819 -7.491 1.00 92.75 217 HIS A CA 1
ATOM 1702 C C . HIS A 1 217 ? 3.145 7.820 -8.800 1.00 92.75 217 HIS A C 1
ATOM 1704 O O . HIS A 1 217 ? 3.426 8.611 -9.699 1.00 92.75 217 HIS A O 1
ATOM 1710 N N . LEU A 1 218 ? 2.165 6.926 -8.896 1.00 92.31 218 LEU A N 1
ATOM 1711 C CA . LEU A 1 218 ? 1.157 6.939 -9.944 1.00 92.31 218 LEU A CA 1
ATOM 1712 C C . LEU A 1 218 ? 0.077 7.969 -9.620 1.00 92.31 218 LEU A C 1
ATOM 1714 O O . LEU A 1 218 ? -0.339 8.120 -8.472 1.00 92.31 218 LEU A O 1
ATOM 1718 N N . PHE A 1 219 ? -0.401 8.635 -10.662 1.00 91.38 219 PHE A N 1
ATOM 1719 C CA . PHE A 1 219 ? -1.516 9.567 -10.623 1.00 91.38 219 PHE A CA 1
ATOM 1720 C C . PHE A 1 219 ? -2.574 9.152 -11.652 1.00 91.38 219 PHE A C 1
ATOM 1722 O O . PHE A 1 219 ? -2.272 8.418 -12.601 1.00 91.38 219 PHE A O 1
ATOM 1729 N N . PRO A 1 220 ? -3.820 9.634 -11.498 1.00 90.38 220 PRO A N 1
ATOM 1730 C CA . PRO A 1 220 ? -4.834 9.510 -12.536 1.00 90.38 220 PRO A CA 1
ATOM 1731 C C . PRO A 1 220 ? -4.340 10.034 -13.893 1.00 90.38 220 PRO A C 1
ATOM 1733 O O . PRO A 1 220 ? -3.381 10.803 -13.969 1.00 90.38 220 PRO A O 1
ATOM 1736 N N . SER A 1 221 ? -5.026 9.636 -14.967 1.00 90.50 221 SER A N 1
ATOM 1737 C CA . SER A 1 221 ? -4.693 10.039 -16.344 1.00 90.50 221 SER A CA 1
ATOM 1738 C C . SER A 1 221 ? -3.317 9.565 -16.823 1.00 90.50 221 SER A C 1
ATOM 1740 O O . SER A 1 221 ? -2.655 10.262 -17.580 1.00 90.50 221 SER A O 1
ATOM 1742 N N . SER A 1 222 ? -2.888 8.380 -16.384 1.00 93.75 222 SER A N 1
ATOM 1743 C CA . SER A 1 222 ? -1.639 7.744 -16.830 1.00 93.75 222 SER A CA 1
ATOM 1744 C C . SER A 1 222 ? -0.367 8.551 -16.539 1.00 93.75 222 SER A C 1
ATOM 1746 O O . SER A 1 222 ? 0.633 8.435 -17.245 1.00 93.75 222 SER A O 1
ATOM 1748 N N . MET A 1 223 ? -0.380 9.347 -15.471 1.00 91.12 223 MET A N 1
ATOM 1749 C CA . MET A 1 223 ? 0.771 10.145 -15.062 1.00 91.12 223 MET A CA 1
ATOM 1750 C C . MET A 1 223 ? 1.595 9.410 -13.998 1.00 91.12 223 MET A C 1
ATOM 1752 O O . MET A 1 223 ? 1.052 8.766 -13.098 1.00 91.12 223 MET A O 1
ATOM 1756 N N . VAL A 1 224 ? 2.919 9.529 -14.068 1.00 90.88 224 VAL A N 1
ATOM 1757 C CA . VAL A 1 224 ? 3.854 9.001 -13.068 1.00 90.88 224 VAL A CA 1
ATOM 1758 C C . VAL A 1 224 ? 4.865 10.069 -12.670 1.00 90.88 224 VAL A C 1
ATOM 1760 O O . VAL A 1 224 ? 5.512 10.675 -13.521 1.00 90.88 224 VAL A O 1
ATOM 1763 N N . LEU A 1 225 ? 5.003 10.305 -11.366 1.00 88.06 225 LEU A N 1
ATOM 1764 C CA . LEU A 1 225 ? 6.081 11.106 -10.793 1.00 88.06 225 LEU A CA 1
ATOM 1765 C C . LEU A 1 225 ? 7.173 10.165 -10.313 1.00 88.06 225 LEU A C 1
ATOM 1767 O O . LEU A 1 225 ? 6.915 9.290 -9.486 1.00 88.06 225 LEU A O 1
ATOM 1771 N N . VAL A 1 226 ? 8.392 10.389 -10.778 1.00 88.06 226 VAL A N 1
ATOM 1772 C CA . VAL A 1 226 ? 9.593 9.795 -10.199 1.00 88.06 226 VAL A CA 1
ATOM 1773 C C . VAL A 1 226 ? 10.382 10.927 -9.570 1.00 88.06 226 VAL A C 1
ATOM 1775 O O . VAL A 1 226 ? 10.655 11.928 -10.225 1.00 88.06 226 VAL A O 1
ATOM 1778 N N . ALA A 1 227 ? 10.717 10.802 -8.294 1.00 86.00 227 ALA A N 1
ATOM 1779 C CA . ALA A 1 227 ? 11.497 11.799 -7.581 1.00 86.00 227 ALA A CA 1
ATOM 1780 C C . ALA A 1 227 ? 12.699 11.148 -6.905 1.00 86.00 227 ALA A C 1
ATOM 1782 O O . ALA A 1 227 ? 12.689 9.977 -6.534 1.00 86.00 227 ALA A O 1
ATOM 1783 N N . SER A 1 228 ? 13.760 11.923 -6.777 1.00 85.94 228 SER A N 1
ATOM 1784 C CA . SER A 1 228 ? 14.985 11.599 -6.066 1.00 85.94 228 SER A CA 1
ATOM 1785 C C . SER A 1 228 ? 15.473 12.846 -5.337 1.00 85.94 228 SER A C 1
ATOM 1787 O O . SER A 1 228 ? 14.904 13.924 -5.489 1.00 85.94 228 SER A O 1
ATOM 1789 N N . ASP A 1 229 ? 16.529 12.696 -4.555 1.00 80.56 229 ASP A N 1
ATOM 1790 C CA . ASP A 1 229 ? 17.256 13.810 -3.940 1.00 80.56 229 ASP A CA 1
ATOM 1791 C C . ASP A 1 229 ? 17.828 14.814 -4.958 1.00 80.56 229 ASP A C 1
ATOM 1793 O O . ASP A 1 229 ? 17.933 15.997 -4.652 1.00 80.56 229 ASP A O 1
ATOM 1797 N N . VAL A 1 230 ? 18.189 14.354 -6.159 1.00 81.25 230 VAL A N 1
ATOM 1798 C CA . VAL A 1 230 ? 18.824 15.185 -7.194 1.00 81.25 230 VAL A CA 1
ATOM 1799 C C . VAL A 1 230 ? 17.853 15.658 -8.272 1.00 81.25 230 VAL A C 1
ATOM 1801 O O . VAL A 1 230 ? 17.934 16.796 -8.724 1.00 81.25 230 VAL A O 1
ATOM 1804 N N . ASN A 1 231 ? 16.926 14.794 -8.683 1.00 81.12 231 ASN A N 1
ATOM 1805 C CA . ASN A 1 231 ? 16.084 14.992 -9.863 1.00 81.12 231 ASN A CA 1
ATOM 1806 C C . ASN A 1 231 ? 14.629 14.612 -9.567 1.00 81.12 231 ASN A C 1
ATOM 1808 O O . ASN A 1 231 ? 14.371 13.738 -8.739 1.00 81.12 231 ASN A O 1
ATOM 1812 N N . TRP A 1 232 ? 13.682 15.174 -10.316 1.00 84.56 232 TRP A N 1
ATOM 1813 C CA . TRP A 1 232 ? 12.292 14.713 -10.370 1.00 84.56 232 TRP A CA 1
ATOM 1814 C C . TRP A 1 232 ? 11.739 14.840 -11.796 1.00 84.56 232 TRP A C 1
ATOM 1816 O O . TRP A 1 232 ? 12.180 15.696 -12.561 1.00 84.56 232 TRP A O 1
ATOM 1826 N N . SER A 1 233 ? 10.837 13.941 -12.188 1.00 82.50 233 SER A N 1
ATOM 1827 C CA . SER A 1 233 ? 10.131 14.004 -13.466 1.00 82.50 233 SER A CA 1
ATOM 1828 C C . SER A 1 233 ? 8.704 13.551 -13.318 1.00 82.50 233 SER A C 1
ATOM 1830 O O . SER A 1 233 ? 8.418 12.544 -12.673 1.00 82.50 233 SER A O 1
ATOM 1832 N N . LEU A 1 234 ? 7.836 14.250 -14.027 1.00 85.81 234 LEU A N 1
ATOM 1833 C CA . LEU A 1 234 ? 6.457 13.871 -14.224 1.00 85.81 234 LEU A CA 1
ATOM 1834 C C . LEU A 1 234 ? 6.290 13.456 -15.689 1.00 85.81 234 LEU A C 1
ATOM 1836 O O . LEU A 1 234 ? 6.557 14.252 -16.587 1.00 85.81 234 LEU A O 1
ATOM 1840 N N . CYS A 1 235 ? 5.886 12.214 -15.928 1.00 88.69 235 CYS A N 1
ATOM 1841 C CA . CYS A 1 235 ? 5.768 11.646 -17.268 1.00 88.69 235 CYS A CA 1
ATOM 1842 C C . CYS A 1 235 ? 4.368 11.076 -17.485 1.00 88.69 235 CYS A C 1
ATOM 1844 O O . CYS A 1 235 ? 3.802 10.472 -16.576 1.00 88.69 235 CYS A O 1
ATOM 1846 N N . ASP A 1 236 ? 3.835 11.226 -18.695 1.00 90.38 236 ASP A N 1
ATOM 1847 C CA . ASP A 1 236 ? 2.685 10.444 -19.149 1.00 90.38 236 ASP A CA 1
ATOM 1848 C C . ASP A 1 236 ? 3.198 9.091 -19.653 1.00 90.38 236 ASP A C 1
ATOM 1850 O O . ASP A 1 236 ? 3.834 8.996 -20.709 1.00 90.38 236 ASP A O 1
ATOM 1854 N N . PHE A 1 237 ? 2.963 8.030 -18.882 1.00 93.38 237 PHE A N 1
ATOM 1855 C CA . PHE A 1 237 ? 3.443 6.706 -19.260 1.00 93.38 237 PHE A CA 1
ATOM 1856 C C . PHE A 1 237 ? 2.611 6.093 -20.392 1.00 93.38 237 PHE A C 1
ATOM 1858 O O . PHE A 1 237 ? 3.078 5.147 -21.019 1.00 93.38 237 PHE A O 1
ATOM 1865 N N . SER A 1 238 ? 1.424 6.616 -20.721 1.00 92.69 238 SER A N 1
ATOM 1866 C CA . SER A 1 238 ? 0.644 6.115 -21.863 1.00 92.69 238 SER A CA 1
ATOM 1867 C C . SER A 1 238 ? 1.330 6.376 -23.207 1.00 92.69 238 SER A C 1
ATOM 1869 O O . SER A 1 238 ? 1.139 5.608 -24.149 1.00 92.69 238 SER A O 1
ATOM 1871 N N . LEU A 1 239 ? 2.193 7.397 -23.267 1.00 91.69 239 LEU A N 1
ATOM 1872 C CA . LEU A 1 239 ? 3.033 7.709 -24.425 1.00 91.69 239 LEU A CA 1
ATOM 1873 C C . LEU A 1 239 ? 4.258 6.790 -24.539 1.00 91.69 239 LEU A C 1
ATOM 1875 O O . LEU A 1 239 ? 4.882 6.718 -25.596 1.00 91.69 239 LEU A O 1
ATOM 1879 N N . THR A 1 240 ? 4.616 6.084 -23.462 1.00 92.62 240 THR A N 1
ATOM 1880 C CA . THR A 1 240 ? 5.708 5.107 -23.488 1.00 92.62 240 THR A CA 1
ATOM 1881 C C . THR A 1 240 ? 5.185 3.787 -24.056 1.00 92.62 240 THR A C 1
ATOM 1883 O O . THR A 1 240 ? 4.268 3.202 -23.465 1.00 92.62 240 THR A O 1
ATOM 1886 N N . PRO A 1 241 ? 5.747 3.278 -25.168 1.00 93.75 241 PRO A N 1
ATOM 1887 C CA . PRO A 1 241 ? 5.301 2.016 -25.733 1.00 93.75 241 PRO A CA 1
ATOM 1888 C C . PRO A 1 241 ? 5.582 0.863 -24.769 1.00 93.75 241 PRO A C 1
ATOM 1890 O O . PRO A 1 241 ? 6.607 0.817 -24.082 1.00 93.75 241 PRO A O 1
ATOM 1893 N N . GLU A 1 242 ? 4.664 -0.095 -24.742 1.00 95.06 242 GLU A N 1
ATOM 1894 C CA . GLU A 1 242 ? 4.901 -1.366 -24.075 1.00 95.06 242 GLU A CA 1
ATOM 1895 C C . GLU A 1 242 ? 5.986 -2.151 -24.810 1.00 95.06 242 GLU A C 1
ATOM 1897 O O . GLU A 1 242 ? 6.057 -2.172 -26.039 1.00 95.06 242 GLU A O 1
ATOM 1902 N N . THR A 1 243 ? 6.837 -2.821 -24.044 1.00 93.56 243 THR A N 1
ATOM 1903 C CA . THR A 1 243 ? 7.880 -3.690 -24.576 1.00 93.56 243 THR A CA 1
ATOM 1904 C C . THR A 1 243 ? 7.920 -4.996 -23.799 1.00 93.56 243 THR A C 1
ATOM 1906 O O . THR A 1 243 ? 7.496 -5.076 -22.648 1.00 93.56 243 THR A O 1
ATOM 1909 N N . ILE A 1 244 ? 8.436 -6.042 -24.435 1.00 91.94 244 ILE A N 1
ATOM 1910 C CA . ILE A 1 244 ? 8.821 -7.288 -23.766 1.00 91.94 244 ILE A CA 1
ATOM 1911 C C . ILE A 1 244 ? 10.337 -7.456 -23.715 1.00 91.94 244 ILE A C 1
ATOM 1913 O O . ILE A 1 244 ? 10.823 -8.422 -23.132 1.00 91.94 244 ILE A O 1
ATOM 1917 N N . ASN A 1 245 ? 11.085 -6.528 -24.299 1.00 90.00 245 ASN A N 1
ATOM 1918 C CA . ASN A 1 245 ? 12.534 -6.586 -24.333 1.00 90.00 245 ASN A CA 1
ATOM 1919 C C . ASN A 1 245 ? 13.117 -6.007 -23.042 1.00 90.00 245 ASN A C 1
ATOM 1921 O O . ASN A 1 245 ? 12.459 -5.258 -22.308 1.00 90.00 245 ASN A O 1
ATOM 1925 N N . SER A 1 246 ? 14.361 -6.385 -22.758 1.00 82.38 246 SER A N 1
ATOM 1926 C CA . SER A 1 246 ? 15.159 -5.741 -21.721 1.00 82.38 246 SER A CA 1
ATOM 1927 C C . SER A 1 246 ? 15.315 -4.246 -22.052 1.00 82.38 246 SER A C 1
ATOM 1929 O O . SER A 1 246 ? 15.287 -3.886 -23.231 1.00 82.38 246 SER A O 1
ATOM 1931 N N . PRO A 1 247 ? 15.458 -3.369 -21.043 1.00 81.12 247 PRO A N 1
ATOM 1932 C CA . PRO A 1 247 ? 15.702 -1.951 -21.280 1.00 81.12 247 PRO A CA 1
ATOM 1933 C C . PRO A 1 247 ? 16.932 -1.781 -22.177 1.00 81.12 247 PRO A C 1
ATOM 1935 O O . PRO A 1 247 ? 18.002 -2.315 -21.865 1.00 81.12 247 PRO A O 1
ATOM 1938 N N . ASP A 1 248 ? 16.771 -1.056 -23.285 1.00 73.62 248 ASP A N 1
ATOM 1939 C CA . ASP A 1 248 ? 17.898 -0.675 -24.130 1.00 73.62 248 ASP A CA 1
ATOM 1940 C C . ASP A 1 248 ? 18.909 0.140 -23.311 1.00 73.62 248 ASP A C 1
ATOM 1942 O O . ASP A 1 248 ? 18.567 0.800 -22.322 1.00 73.62 248 ASP A O 1
ATOM 1946 N N . LEU A 1 249 ? 20.178 0.099 -23.729 1.00 61.72 249 LEU A N 1
ATOM 1947 C CA . LEU A 1 249 ? 21.191 1.006 -23.193 1.00 61.72 249 LEU A CA 1
ATOM 1948 C C . LEU A 1 249 ? 20.698 2.460 -23.312 1.00 61.72 249 LEU A C 1
ATOM 1950 O O . LEU A 1 249 ? 20.042 2.813 -24.295 1.00 61.72 249 LEU A O 1
ATOM 1954 N N . PRO A 1 250 ? 21.001 3.294 -22.308 1.00 54.31 250 PRO A N 1
ATOM 1955 C CA . PRO A 1 250 ? 20.333 4.566 -22.103 1.00 54.31 250 PRO A CA 1
ATOM 1956 C C . PRO A 1 250 ? 20.382 5.486 -23.328 1.00 54.31 250 PRO A C 1
ATOM 1958 O O . PRO A 1 250 ? 21.460 5.745 -23.867 1.00 54.31 250 PRO A O 1
ATOM 1961 N N . ARG A 1 251 ? 19.230 6.058 -23.705 1.00 46.50 251 ARG A N 1
ATOM 1962 C CA . ARG A 1 251 ? 19.184 7.267 -24.539 1.00 46.50 251 ARG A CA 1
ATOM 1963 C C . ARG A 1 251 ? 19.319 8.460 -23.595 1.00 46.50 251 ARG A C 1
ATOM 1965 O O . ARG A 1 251 ? 18.504 8.641 -22.694 1.00 46.50 251 ARG A O 1
ATOM 1972 N N . ALA A 1 252 ? 20.398 9.230 -23.722 1.00 39.66 252 ALA A N 1
ATOM 1973 C CA . ALA A 1 252 ? 20.686 10.328 -22.807 1.00 39.66 252 ALA A CA 1
ATOM 1974 C C . ALA A 1 252 ? 19.522 11.338 -22.770 1.00 39.66 252 ALA A C 1
ATOM 1976 O O . ALA A 1 252 ? 19.198 11.964 -23.773 1.00 39.66 252 ALA A O 1
ATOM 1977 N N . THR A 1 253 ? 18.909 11.497 -21.598 1.00 41.09 253 THR A N 1
ATOM 1978 C CA . THR A 1 253 ? 17.947 12.566 -21.308 1.00 41.09 253 THR A CA 1
ATOM 1979 C C . THR A 1 253 ? 18.660 13.570 -20.413 1.00 41.09 253 THR A C 1
ATOM 1981 O O . THR A 1 253 ? 19.184 13.200 -19.361 1.00 41.09 253 THR A O 1
ATOM 1984 N N . LEU A 1 254 ? 18.745 14.823 -20.858 1.00 36.91 254 LEU A N 1
ATOM 1985 C CA . LEU A 1 254 ? 19.394 15.899 -20.120 1.00 36.91 254 LEU A CA 1
ATOM 1986 C C . LEU A 1 254 ? 18.324 16.640 -19.319 1.00 36.91 254 LEU A C 1
ATOM 1988 O O . LEU A 1 254 ? 17.507 17.368 -19.876 1.00 36.91 254 LEU A O 1
ATOM 1992 N N . VAL A 1 255 ? 18.342 16.464 -18.003 1.00 36.97 255 VAL A N 1
ATOM 1993 C CA . VAL A 1 255 ? 17.531 17.267 -17.086 1.00 36.97 255 VAL A CA 1
ATOM 1994 C C . VAL A 1 255 ? 18.423 18.379 -16.547 1.00 36.97 255 VAL A C 1
ATOM 1996 O O . VAL A 1 255 ? 19.388 18.113 -15.835 1.00 36.97 255 VAL A O 1
ATOM 1999 N N . VAL A 1 256 ? 18.138 19.622 -16.932 1.00 37.91 256 VAL A N 1
ATOM 2000 C CA . VAL A 1 256 ? 18.848 20.811 -16.450 1.00 37.91 256 VAL A CA 1
ATOM 2001 C C . VAL A 1 256 ? 18.010 21.440 -15.347 1.00 37.91 256 VAL A C 1
ATOM 2003 O O . VAL A 1 256 ? 16.982 22.065 -15.605 1.00 37.91 256 VAL A O 1
ATOM 2006 N N . GLY A 1 257 ? 18.453 21.250 -14.107 1.00 34.78 257 GLY A N 1
ATOM 2007 C CA . GLY A 1 257 ? 17.944 21.971 -12.946 1.00 34.78 257 GLY A CA 1
ATOM 2008 C C . GLY A 1 257 ? 18.803 23.198 -12.647 1.00 34.78 257 GLY A C 1
ATOM 2009 O O . GLY A 1 257 ? 20.028 23.108 -12.603 1.00 34.78 257 GLY A O 1
ATOM 2010 N N . THR A 1 258 ? 18.168 24.339 -12.419 1.00 42.09 258 THR A N 1
ATOM 2011 C CA . THR A 1 258 ? 18.749 25.487 -11.714 1.00 42.09 258 THR A CA 1
ATOM 2012 C C . THR A 1 258 ? 18.082 25.620 -10.345 1.00 42.09 258 THR A C 1
ATOM 2014 O O . THR A 1 258 ? 17.101 24.938 -10.053 1.00 42.09 258 THR A O 1
ATOM 2017 N N . SER A 1 259 ? 18.573 26.529 -9.500 1.00 37.09 259 SER A N 1
ATOM 2018 C CA . SER A 1 259 ? 17.938 26.845 -8.213 1.00 37.09 259 SER A CA 1
ATOM 2019 C C . SER A 1 259 ? 16.512 27.404 -8.333 1.00 37.09 259 SER A C 1
ATOM 2021 O O . SER A 1 259 ? 15.846 27.553 -7.313 1.00 37.09 259 SER A O 1
ATOM 2023 N N . SER A 1 260 ? 16.034 27.723 -9.542 1.00 32.19 260 SER A N 1
ATOM 2024 C CA . SER A 1 260 ? 14.711 28.308 -9.777 1.00 32.19 260 SER A CA 1
ATOM 2025 C C . SER A 1 260 ? 13.842 27.566 -10.799 1.00 32.19 260 SER A C 1
ATOM 2027 O O . SER A 1 260 ? 12.649 27.863 -10.871 1.00 32.19 260 SER A O 1
ATOM 2029 N N . CYS A 1 261 ? 14.376 26.607 -11.564 1.00 37.22 261 CYS A N 1
ATOM 2030 C CA . CYS A 1 261 ? 13.597 25.827 -12.531 1.00 37.22 261 CYS A CA 1
ATOM 2031 C C . CYS A 1 261 ? 14.199 24.441 -12.792 1.00 37.22 261 CYS A C 1
ATOM 2033 O O . CYS A 1 261 ? 15.409 24.254 -12.702 1.00 37.22 261 CYS A O 1
ATOM 2035 N N . VAL A 1 262 ? 13.361 23.479 -13.179 1.00 38.00 262 VAL A N 1
ATOM 2036 C CA . VAL A 1 262 ? 13.801 22.191 -13.733 1.00 38.00 262 VAL A CA 1
ATOM 2037 C C . VAL A 1 262 ? 13.264 22.084 -15.151 1.00 38.00 262 VAL A C 1
ATOM 2039 O O . VAL A 1 262 ? 12.059 22.160 -15.368 1.00 38.00 262 VAL A O 1
ATOM 2042 N N . SER A 1 263 ? 14.168 21.945 -16.118 1.00 41.75 263 SER A N 1
ATOM 2043 C CA . SER A 1 263 ? 13.850 21.700 -17.525 1.00 41.75 263 SER A CA 1
ATOM 2044 C C . SER A 1 263 ? 14.290 20.288 -17.898 1.00 41.75 263 SER A C 1
ATOM 2046 O O . SER A 1 263 ? 15.425 19.904 -17.618 1.00 41.75 263 SER A O 1
ATOM 2048 N N . ALA A 1 264 ? 13.422 19.513 -18.544 1.00 35.94 264 ALA A N 1
ATOM 2049 C CA . ALA A 1 264 ? 13.768 18.197 -19.076 1.00 35.94 264 ALA A CA 1
ATOM 2050 C C . ALA A 1 264 ? 13.854 18.259 -20.606 1.00 35.94 264 ALA A C 1
ATOM 2052 O O . ALA A 1 264 ? 12.899 18.657 -21.268 1.00 35.94 264 ALA A O 1
ATOM 2053 N N . LEU A 1 265 ? 14.998 17.860 -21.162 1.00 38.91 265 LEU A N 1
ATOM 2054 C CA . LEU A 1 265 ? 15.225 17.686 -22.595 1.00 38.91 265 LEU A CA 1
ATOM 2055 C C . LEU A 1 265 ? 15.453 16.201 -22.877 1.00 38.91 265 LEU A C 1
ATOM 2057 O O . LEU A 1 265 ? 16.428 15.613 -22.403 1.00 38.91 265 LEU A O 1
ATOM 2061 N N . SER A 1 266 ? 14.559 15.595 -23.656 1.00 37.44 266 SER A N 1
ATOM 2062 C CA . SER A 1 266 ? 14.726 14.233 -24.164 1.00 37.44 266 SER A CA 1
ATOM 2063 C C . SER A 1 266 ? 15.003 14.288 -25.664 1.00 37.44 266 SER A C 1
ATOM 2065 O O . SER A 1 266 ? 14.338 15.031 -26.384 1.00 37.44 266 SER A O 1
ATOM 2067 N N . PHE A 1 267 ? 16.000 13.534 -26.128 1.00 41.31 267 PHE A N 1
ATOM 2068 C CA . PHE A 1 267 ? 16.367 13.462 -27.540 1.00 41.31 267 PHE A CA 1
ATOM 2069 C C . PHE A 1 267 ? 16.348 12.008 -28.010 1.00 41.31 267 PHE A C 1
ATOM 2071 O O . PHE A 1 267 ? 16.924 11.131 -27.361 1.00 41.31 267 PHE A O 1
ATOM 2078 N N . ASP A 1 268 ? 15.750 11.767 -29.177 1.00 36.81 268 ASP A N 1
ATOM 2079 C CA . ASP A 1 268 ? 15.941 10.522 -29.915 1.00 36.81 268 ASP A CA 1
ATOM 2080 C C . ASP A 1 268 ? 17.256 10.573 -30.706 1.00 36.81 268 ASP A C 1
ATOM 2082 O O . ASP A 1 268 ? 17.591 11.577 -31.330 1.00 36.81 268 ASP A O 1
ATOM 2086 N N . TYR A 1 269 ? 18.014 9.471 -30.704 1.00 39.16 269 TYR A N 1
ATOM 2087 C CA . TYR A 1 269 ? 19.343 9.368 -31.338 1.00 39.16 269 TYR A CA 1
ATOM 2088 C C . TYR A 1 269 ? 19.336 9.455 -32.879 1.00 39.16 269 TYR A C 1
ATOM 2090 O O . TYR A 1 269 ? 20.372 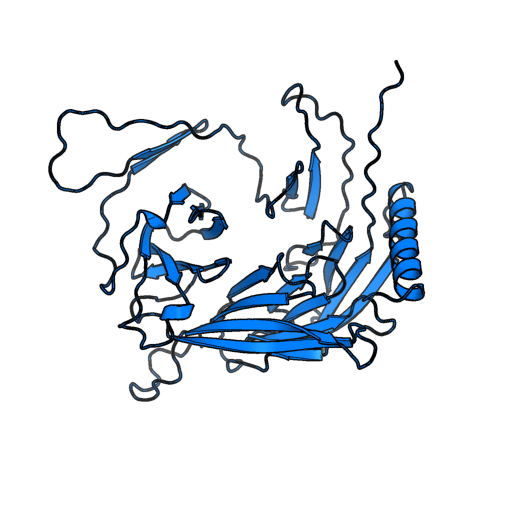9.266 -33.519 1.00 39.16 269 TYR A O 1
ATOM 2098 N N . THR A 1 270 ? 18.197 9.745 -33.502 1.00 35.69 270 THR A N 1
ATOM 2099 C CA . THR A 1 270 ? 18.083 9.917 -34.950 1.00 35.69 270 THR A CA 1
ATOM 2100 C C . THR A 1 270 ? 18.075 11.402 -35.297 1.00 35.69 270 THR A C 1
ATOM 2102 O O . THR A 1 270 ? 17.036 12.043 -35.224 1.00 35.69 270 THR A O 1
ATOM 2105 N N . SER A 1 271 ? 19.259 11.918 -35.652 1.00 37.94 271 SER A N 1
ATOM 2106 C CA . SER A 1 271 ? 19.536 13.222 -36.286 1.00 37.94 271 SER A CA 1
ATOM 2107 C C . SER A 1 271 ? 18.697 14.414 -35.801 1.00 37.94 271 SER A C 1
ATOM 2109 O O . SER A 1 271 ? 17.561 14.615 -36.227 1.00 37.94 271 SER A O 1
ATOM 2111 N N . VAL A 1 272 ? 19.318 15.272 -34.994 1.00 38.12 272 VAL A N 1
ATOM 2112 C CA . VAL A 1 272 ? 18.781 16.581 -34.605 1.00 38.12 272 VAL A CA 1
ATOM 2113 C C . VAL A 1 272 ? 18.559 17.431 -35.864 1.00 38.12 272 VAL A C 1
ATOM 2115 O O . VAL A 1 272 ? 19.518 17.875 -36.495 1.00 38.12 272 VAL A O 1
ATOM 2118 N N . PHE A 1 273 ? 17.299 17.633 -36.253 1.00 43.50 273 PHE A N 1
ATOM 2119 C CA . PHE A 1 273 ? 16.916 18.721 -37.152 1.00 43.50 273 PHE A CA 1
ATOM 2120 C C . PHE A 1 273 ? 17.034 20.059 -36.404 1.00 43.50 273 PHE A C 1
ATOM 2122 O O . PHE A 1 273 ? 16.904 20.103 -35.185 1.00 43.50 273 PHE A O 1
ATOM 2129 N N . ASN A 1 274 ? 17.279 21.147 -37.140 1.00 43.06 274 ASN A N 1
ATOM 2130 C CA . ASN A 1 274 ? 17.549 22.510 -36.645 1.00 43.06 274 ASN A CA 1
ATOM 2131 C C . ASN A 1 274 ? 16.396 23.190 -35.866 1.00 43.06 274 ASN A C 1
ATOM 2133 O O . ASN A 1 274 ? 16.398 24.413 -35.724 1.00 43.06 274 ASN A O 1
ATOM 2137 N N . GLU A 1 275 ? 15.404 22.451 -35.378 1.00 40.34 275 GLU A N 1
ATOM 2138 C CA . GLU A 1 275 ? 14.289 23.013 -34.618 1.00 40.34 275 GLU A CA 1
ATOM 2139 C C . GLU A 1 275 ? 14.538 22.878 -33.112 1.00 40.34 275 GLU A C 1
ATOM 2141 O O . GLU A 1 275 ? 14.820 21.800 -32.589 1.00 40.34 275 GLU A O 1
ATOM 2146 N N . LEU A 1 276 ? 14.461 24.014 -32.414 1.00 38.34 276 LEU A N 1
ATOM 2147 C CA . LEU A 1 276 ? 14.555 24.085 -30.958 1.00 38.34 276 LEU A CA 1
ATOM 2148 C C . LEU A 1 276 ? 13.345 23.365 -30.334 1.00 38.34 276 LEU A C 1
ATOM 2150 O O . LEU A 1 276 ? 12.209 23.707 -30.672 1.00 38.34 276 LEU A O 1
ATOM 2154 N N . PRO A 1 277 ? 13.552 22.404 -29.416 1.00 37.44 277 PRO A N 1
ATOM 2155 C CA . PRO A 1 277 ? 12.452 21.723 -28.747 1.00 37.44 277 PRO A CA 1
ATOM 2156 C C . PRO A 1 277 ? 11.630 22.701 -27.900 1.00 37.44 277 PRO A C 1
ATOM 2158 O O . PRO A 1 277 ? 12.149 23.664 -27.331 1.00 37.44 277 PRO A O 1
ATOM 2161 N N . THR A 1 278 ? 10.327 22.441 -27.813 1.00 34.53 278 THR A N 1
ATOM 2162 C CA . THR A 1 278 ? 9.383 23.254 -27.043 1.00 34.53 278 THR A CA 1
ATOM 2163 C C . THR A 1 278 ? 9.683 23.139 -25.547 1.00 34.53 278 THR A C 1
ATOM 2165 O O . THR A 1 278 ? 9.627 22.053 -24.976 1.00 34.53 278 THR A O 1
ATOM 2168 N N . ILE A 1 279 ? 10.003 24.266 -24.907 1.00 35.25 279 ILE A N 1
ATOM 2169 C CA . ILE A 1 279 ? 10.244 24.355 -23.461 1.00 35.25 279 ILE A CA 1
ATOM 2170 C C . ILE A 1 279 ? 8.898 24.574 -22.761 1.00 35.25 279 ILE A C 1
ATOM 2172 O O . ILE A 1 279 ? 8.153 25.481 -23.130 1.00 35.25 279 ILE A O 1
ATOM 2176 N N . VAL A 1 280 ? 8.596 23.764 -21.744 1.00 33.12 280 VAL A N 1
ATOM 2177 C CA . VAL A 1 280 ? 7.403 23.912 -20.895 1.00 33.12 280 VAL A CA 1
ATOM 2178 C C . VAL A 1 280 ? 7.851 24.175 -19.456 1.00 33.12 280 VAL A C 1
ATOM 2180 O O . VAL A 1 280 ? 8.612 23.395 -18.889 1.00 33.12 280 VAL A O 1
ATOM 2183 N N . GLU A 1 281 ? 7.403 25.288 -18.874 1.00 31.09 281 GLU A N 1
ATOM 2184 C CA . GLU A 1 281 ? 7.761 25.736 -17.521 1.00 31.09 281 GLU A CA 1
ATOM 2185 C C . GLU A 1 281 ? 6.771 25.184 -16.479 1.00 31.09 281 GLU A C 1
ATOM 2187 O O . GLU A 1 281 ? 5.558 25.299 -16.651 1.00 31.09 281 GLU A O 1
ATOM 2192 N N . LEU A 1 282 ? 7.275 24.556 -15.406 1.00 36.41 282 LEU A N 1
ATOM 2193 C CA . LEU A 1 282 ? 6.472 23.693 -14.523 1.00 36.41 282 LEU A CA 1
ATOM 2194 C C . LEU A 1 282 ? 6.575 24.006 -13.008 1.00 36.41 282 LEU A C 1
ATOM 2196 O O . LEU A 1 282 ? 6.380 23.087 -12.227 1.00 36.41 282 LEU A O 1
ATOM 2200 N N . ILE A 1 283 ? 6.739 25.277 -12.579 1.00 34.31 283 ILE A N 1
ATOM 2201 C CA . ILE A 1 283 ? 6.577 25.803 -11.177 1.00 34.31 283 ILE A CA 1
ATOM 2202 C C . ILE A 1 283 ? 7.896 26.078 -10.391 1.00 34.31 283 ILE A C 1
ATOM 2204 O O . ILE A 1 283 ? 8.908 25.412 -10.585 1.00 34.31 283 ILE A O 1
ATOM 2208 N N . HIS A 1 284 ? 7.867 27.078 -9.484 1.00 33.19 284 HIS A N 1
ATOM 2209 C CA . HIS A 1 284 ? 8.949 27.525 -8.574 1.00 33.19 284 HIS A CA 1
ATOM 2210 C C . HIS A 1 284 ? 8.874 26.917 -7.149 1.00 33.19 284 HIS A C 1
ATOM 2212 O O . HIS A 1 284 ? 7.783 26.823 -6.587 1.00 33.19 284 HIS A O 1
ATOM 2218 N N . TRP A 1 285 ? 10.024 26.620 -6.510 1.00 39.31 285 TRP A N 1
ATOM 2219 C CA . TRP A 1 285 ? 10.124 26.202 -5.088 1.00 39.31 285 TRP A CA 1
ATOM 2220 C C . TRP A 1 285 ? 11.424 26.706 -4.404 1.00 39.31 285 TRP A C 1
ATOM 2222 O O . TRP A 1 285 ? 12.418 26.979 -5.069 1.00 39.31 285 TRP A O 1
ATOM 2232 N N . THR A 1 286 ? 11.400 26.833 -3.070 1.00 36.47 286 THR A N 1
ATOM 2233 C CA . THR A 1 286 ? 12.500 27.104 -2.113 1.00 36.47 286 THR A CA 1
ATOM 2234 C C . THR A 1 286 ? 13.114 25.851 -1.419 1.00 36.47 286 THR A C 1
ATOM 2236 O O . THR A 1 286 ? 12.463 24.811 -1.351 1.00 36.47 286 THR A O 1
ATOM 2239 N N . PRO A 1 287 ? 14.343 25.925 -0.852 1.00 39.97 287 PRO A N 1
ATOM 2240 C CA . PRO A 1 287 ? 15.219 24.754 -0.631 1.00 39.97 287 PRO A CA 1
ATOM 2241 C C . PRO A 1 287 ? 15.018 23.895 0.637 1.00 39.97 287 PRO A C 1
ATOM 2243 O O . PRO A 1 287 ? 15.648 22.849 0.735 1.00 39.97 287 PRO A O 1
ATOM 2246 N N . ASP A 1 288 ? 14.181 24.284 1.604 1.00 39.34 288 ASP A N 1
ATOM 2247 C CA . ASP A 1 288 ? 14.223 23.696 2.964 1.00 39.34 288 ASP A CA 1
ATOM 2248 C C . ASP A 1 288 ? 13.071 22.727 3.305 1.00 39.34 288 ASP A C 1
ATOM 2250 O O . ASP A 1 288 ? 12.700 22.571 4.469 1.00 39.34 288 ASP A O 1
ATOM 2254 N N . VAL A 1 289 ? 12.459 22.070 2.314 1.00 36.09 289 VAL A N 1
ATOM 2255 C CA . VAL A 1 289 ? 11.304 21.186 2.558 1.00 36.09 289 VAL A CA 1
ATOM 2256 C C . VAL A 1 289 ? 11.635 19.724 2.272 1.00 36.09 289 VAL A C 1
ATOM 2258 O O . VAL A 1 289 ? 11.629 19.276 1.128 1.00 36.09 289 VAL A O 1
ATOM 2261 N N . SER A 1 290 ? 11.837 18.952 3.337 1.00 37.22 290 SER A N 1
ATOM 2262 C CA . SER A 1 290 ? 11.895 17.493 3.269 1.00 37.22 290 SER A CA 1
ATOM 2263 C C . SER A 1 290 ? 10.473 16.929 3.170 1.00 37.22 290 SER A C 1
ATOM 2265 O O . SER A 1 290 ? 9.748 16.905 4.152 1.00 37.22 290 SER A O 1
ATOM 2267 N N . TYR A 1 291 ? 10.088 16.470 1.978 1.00 36.44 291 TYR A N 1
ATOM 2268 C CA . TYR A 1 291 ? 8.954 15.572 1.702 1.00 36.44 291 TYR A CA 1
ATOM 2269 C C . TYR A 1 291 ? 7.548 16.029 2.164 1.00 36.44 291 TYR A C 1
ATOM 2271 O O . TYR A 1 291 ? 7.158 15.916 3.325 1.00 36.44 291 TYR A O 1
ATOM 2279 N N . ALA A 1 292 ? 6.713 16.432 1.202 1.00 32.06 292 ALA A N 1
ATOM 2280 C CA . ALA A 1 292 ? 5.267 16.541 1.382 1.00 32.06 292 ALA A CA 1
ATOM 2281 C C . ALA A 1 292 ? 4.585 15.350 0.692 1.00 32.06 292 ALA A C 1
ATOM 2283 O O . ALA A 1 292 ? 4.612 15.244 -0.535 1.00 32.06 292 ALA A O 1
ATOM 2284 N N . LYS A 1 293 ? 3.954 14.454 1.460 1.00 36.03 293 LYS A N 1
ATOM 2285 C CA . LYS A 1 293 ? 3.031 13.470 0.883 1.00 36.03 293 LYS A CA 1
ATOM 2286 C C . LYS A 1 293 ? 1.687 14.163 0.703 1.00 36.03 293 LYS A C 1
ATOM 2288 O O . LYS A 1 293 ? 0.976 14.389 1.672 1.00 36.03 293 LYS A O 1
ATOM 2293 N N . THR A 1 294 ? 1.360 14.527 -0.530 1.00 32.38 294 THR A N 1
ATOM 2294 C CA . THR A 1 294 ? 0.007 14.965 -0.881 1.00 32.38 294 THR A CA 1
ATOM 2295 C C . THR A 1 294 ? -0.763 13.746 -1.372 1.00 32.38 294 THR A C 1
ATOM 2297 O O . THR A 1 294 ? -0.384 13.114 -2.357 1.00 32.38 294 THR A O 1
ATOM 2300 N N . CYS A 1 295 ? -1.814 13.362 -0.651 1.00 32.88 295 CYS A N 1
ATOM 2301 C CA . CYS A 1 295 ? -2.774 12.381 -1.143 1.00 32.88 295 CYS A CA 1
ATOM 2302 C C . CYS A 1 295 ? -3.862 13.114 -1.943 1.00 32.88 295 CYS A C 1
ATOM 2304 O O . CYS A 1 295 ? -4.255 14.233 -1.616 1.00 32.88 295 CYS A O 1
ATOM 2306 N N . LEU A 1 296 ? -4.270 12.499 -3.053 1.00 28.47 296 LEU A N 1
ATOM 2307 C CA . LEU A 1 296 ? -5.128 13.062 -4.094 1.00 28.47 296 LEU A CA 1
ATOM 2308 C C . LEU A 1 296 ? -6.448 13.638 -3.556 1.00 28.47 296 LEU A C 1
ATOM 2310 O O . LEU A 1 296 ? -7.244 12.928 -2.953 1.00 28.47 296 LEU A O 1
ATOM 2314 N N . GLY A 1 297 ? -6.695 14.909 -3.897 1.00 30.38 297 GLY A N 1
ATOM 2315 C CA . GLY A 1 297 ? -7.994 15.572 -3.776 1.00 30.38 297 GLY A CA 1
ATOM 2316 C C . GLY A 1 297 ? -8.203 16.375 -2.489 1.00 30.38 297 GLY A C 1
ATOM 2317 O O . GLY A 1 297 ? -8.936 15.921 -1.635 1.00 30.38 297 GLY A O 1
ATOM 2318 N N . TYR A 1 298 ? -7.600 17.570 -2.367 1.00 33.03 298 TYR A N 1
ATOM 2319 C CA . TYR A 1 298 ? -8.176 18.836 -1.838 1.00 33.03 298 TYR A CA 1
ATOM 2320 C C . TYR A 1 298 ? -7.090 19.829 -1.357 1.00 33.03 298 TYR A C 1
ATOM 2322 O O . TYR A 1 298 ? -6.093 19.449 -0.768 1.00 33.03 298 TYR A O 1
ATOM 2330 N N . LYS A 1 299 ? -7.367 21.127 -1.585 1.00 34.28 299 LYS A N 1
ATOM 2331 C CA . LYS A 1 299 ? -6.976 22.418 -0.947 1.00 34.28 299 LYS A CA 1
ATOM 2332 C C . LYS A 1 299 ? -5.844 22.571 0.104 1.00 34.28 299 LYS A C 1
ATOM 2334 O O . LYS A 1 299 ? -5.666 23.710 0.520 1.00 34.28 299 LYS A O 1
ATOM 2339 N N . ARG A 1 300 ? -5.125 21.573 0.616 1.00 40.12 300 ARG A N 1
ATOM 2340 C CA . ARG A 1 300 ? -4.233 21.723 1.792 1.00 40.12 300 ARG A CA 1
ATOM 2341 C C . ARG A 1 300 ? -2.908 20.985 1.590 1.00 40.12 300 ARG A C 1
ATOM 2343 O O . ARG A 1 300 ? -2.856 20.002 0.866 1.00 40.12 300 ARG A O 1
ATOM 2350 N N . ILE A 1 301 ? -1.849 21.476 2.235 1.00 37.16 301 ILE A N 1
ATOM 2351 C CA . ILE A 1 301 ? -0.520 20.850 2.247 1.00 37.16 301 ILE A CA 1
ATOM 2352 C C . ILE A 1 301 ? -0.147 20.580 3.703 1.00 37.16 301 ILE A C 1
ATOM 2354 O O . ILE A 1 301 ? -0.223 21.492 4.534 1.00 37.16 301 ILE A O 1
ATOM 2358 N N . VAL A 1 302 ? 0.258 19.343 3.990 1.00 39.19 302 VAL A N 1
ATOM 2359 C CA . VAL A 1 302 ? 0.912 18.960 5.241 1.00 39.19 302 VAL A CA 1
ATOM 2360 C C . VAL A 1 302 ? 2.396 18.761 4.955 1.00 39.19 302 VAL A C 1
ATOM 2362 O O . VAL A 1 302 ? 2.770 17.930 4.128 1.00 39.19 302 VAL A O 1
ATOM 2365 N N . VAL A 1 303 ? 3.243 19.543 5.622 1.00 37.22 303 VAL A N 1
ATOM 2366 C CA . VAL A 1 303 ? 4.702 19.394 5.555 1.00 37.22 303 VAL A CA 1
ATOM 2367 C C . VAL A 1 303 ? 5.179 18.770 6.857 1.00 37.22 303 VAL A C 1
ATOM 2369 O O . VAL A 1 303 ? 4.808 19.255 7.926 1.00 37.22 303 VAL A O 1
ATOM 2372 N N . MET A 1 304 ? 5.987 17.711 6.767 1.00 37.38 304 MET A N 1
ATOM 2373 C CA . MET A 1 304 ? 6.637 17.079 7.916 1.00 37.38 304 MET A CA 1
ATOM 2374 C C . MET A 1 304 ? 8.148 17.307 7.848 1.00 37.38 304 MET A C 1
ATOM 2376 O O . MET A 1 304 ? 8.796 16.824 6.932 1.00 37.38 304 MET A O 1
ATOM 2380 N N . ASN A 1 305 ? 8.726 18.021 8.817 1.00 39.88 305 ASN A N 1
ATOM 2381 C CA . ASN A 1 305 ? 10.191 18.130 8.934 1.00 39.88 305 ASN A CA 1
ATOM 2382 C C . ASN A 1 305 ? 10.786 16.914 9.687 1.00 39.88 305 ASN A C 1
ATOM 2384 O O . ASN A 1 305 ? 10.057 16.184 10.359 1.00 39.88 305 ASN A O 1
ATOM 2388 N N . HIS A 1 306 ? 12.113 16.739 9.636 1.00 38.97 306 HIS A N 1
ATOM 2389 C CA . HIS A 1 306 ? 12.912 15.756 10.381 1.00 38.97 306 HIS A CA 1
ATOM 2390 C C . HIS A 1 306 ? 12.615 15.717 11.894 1.00 38.97 306 HIS A C 1
ATOM 2392 O O . HIS A 1 306 ? 12.761 14.663 12.506 1.00 38.97 306 HIS A O 1
ATOM 2398 N N . ASP A 1 307 ? 12.107 16.810 12.471 1.00 39.62 307 ASP A N 1
ATOM 2399 C CA . ASP A 1 307 ? 11.671 16.903 13.874 1.00 39.62 307 ASP A CA 1
ATOM 2400 C C . ASP A 1 307 ? 10.192 16.510 14.098 1.00 39.62 307 ASP A C 1
ATOM 2402 O O . ASP A 1 307 ? 9.582 16.937 15.079 1.00 39.62 307 ASP A O 1
ATOM 2406 N N . LEU A 1 308 ? 9.563 15.779 13.168 1.00 47.25 308 LEU A N 1
ATOM 2407 C CA . LEU A 1 308 ? 8.139 15.397 13.218 1.00 47.25 308 LEU A CA 1
ATOM 2408 C C . LEU A 1 308 ? 7.180 16.594 13.357 1.00 47.25 308 LEU A C 1
ATOM 2410 O O . LEU A 1 308 ? 6.116 16.505 13.967 1.00 47.25 308 LEU A O 1
ATOM 2414 N N . THR A 1 309 ? 7.549 17.741 12.786 1.00 40.41 309 THR A N 1
ATOM 2415 C CA . THR A 1 309 ? 6.713 18.947 12.843 1.00 40.41 309 THR A CA 1
ATOM 2416 C C . THR A 1 309 ? 5.664 18.904 11.740 1.00 40.41 309 THR A C 1
ATOM 2418 O O . THR A 1 309 ? 6.031 18.970 10.575 1.00 40.41 309 THR A O 1
ATOM 2421 N N . ILE A 1 310 ? 4.382 18.838 12.106 1.00 42.66 310 ILE A N 1
ATOM 2422 C CA . ILE A 1 310 ? 3.247 18.944 11.178 1.00 42.66 310 ILE A CA 1
ATOM 2423 C C . ILE A 1 310 ? 2.976 20.430 10.909 1.00 42.66 310 ILE A C 1
ATOM 2425 O O . ILE A 1 310 ? 2.521 21.156 11.791 1.00 42.66 310 ILE A O 1
ATOM 2429 N N . ILE A 1 311 ? 3.249 20.898 9.693 1.00 38.91 311 ILE A N 1
ATOM 2430 C CA . ILE A 1 311 ? 2.953 22.269 9.255 1.00 38.91 311 ILE A CA 1
ATOM 2431 C C . ILE A 1 311 ? 1.771 22.217 8.295 1.00 38.91 311 ILE A C 1
ATOM 2433 O O . ILE A 1 311 ? 1.792 21.455 7.330 1.00 38.91 311 ILE A O 1
ATOM 2437 N N . ARG A 1 312 ? 0.754 23.049 8.534 1.00 46.66 312 ARG A N 1
ATOM 2438 C CA . ARG A 1 312 ? -0.436 23.127 7.686 1.00 46.66 312 ARG A CA 1
ATOM 2439 C C . ARG A 1 312 ? -0.638 24.531 7.137 1.00 46.66 312 ARG A C 1
ATOM 2441 O O . ARG A 1 312 ? -0.635 25.497 7.892 1.00 46.66 312 ARG A O 1
ATOM 2448 N N . THR A 1 313 ? -0.922 24.630 5.841 1.00 37.94 313 THR A N 1
ATOM 2449 C CA . THR A 1 313 ? -1.324 25.887 5.190 1.00 37.94 313 THR A CA 1
ATOM 2450 C C . THR A 1 313 ? -2.711 25.749 4.552 1.00 37.94 313 THR A C 1
ATOM 2452 O O . THR A 1 313 ? -3.109 24.670 4.108 1.00 37.94 313 THR A O 1
ATOM 2455 N N . SER A 1 314 ? -3.496 26.832 4.559 1.00 35.25 314 SER A N 1
ATOM 2456 C CA . SER A 1 314 ? -4.802 26.904 3.886 1.00 35.25 314 SER A CA 1
ATOM 2457 C C . SER A 1 314 ? -4.761 28.013 2.824 1.00 35.25 314 SER A C 1
ATOM 2459 O O . SER A 1 314 ? -4.369 29.125 3.168 1.00 35.25 314 SER A O 1
ATOM 2461 N N . PRO A 1 315 ? -5.165 27.765 1.565 1.00 37.38 315 PRO A N 1
ATOM 2462 C CA . PRO A 1 315 ? -5.300 28.802 0.545 1.00 37.38 315 PRO A CA 1
ATOM 2463 C C . PRO A 1 315 ? -6.493 29.731 0.847 1.00 37.38 315 PRO A C 1
ATOM 2465 O O . PRO A 1 315 ? -7.436 29.309 1.530 1.00 37.38 315 PRO A O 1
ATOM 2468 N N . PRO A 1 316 ? -6.516 30.963 0.296 1.00 38.22 316 PRO A N 1
ATOM 2469 C CA . PRO A 1 316 ? -5.620 31.486 -0.739 1.00 38.22 316 PRO A CA 1
ATOM 2470 C C . PRO A 1 316 ? -4.376 32.179 -0.167 1.00 38.22 316 PRO A C 1
ATOM 2472 O O . PRO A 1 316 ? -4.464 32.942 0.791 1.00 38.22 316 PRO A O 1
ATOM 2475 N N . PHE A 1 317 ? -3.221 31.949 -0.794 1.00 39.16 317 PHE A N 1
ATOM 2476 C CA . PHE A 1 317 ? -2.040 32.785 -0.586 1.00 39.16 317 PHE A CA 1
ATOM 2477 C C . PHE A 1 317 ? -2.330 34.164 -1.180 1.00 39.16 317 PHE A C 1
ATOM 2479 O O . PHE A 1 317 ? -2.530 34.273 -2.387 1.00 39.16 317 PHE A O 1
ATOM 2486 N N . THR A 1 318 ? -2.364 35.215 -0.365 1.00 37.47 318 THR A N 1
ATOM 2487 C CA . THR A 1 318 ? -2.287 36.581 -0.898 1.00 37.47 318 THR A CA 1
ATOM 2488 C C . THR A 1 318 ? -0.837 36.961 -1.203 1.00 37.47 318 THR A C 1
ATOM 2490 O O . THR A 1 318 ? -0.620 37.660 -2.185 1.00 37.47 318 THR A O 1
ATOM 2493 N N . THR A 1 319 ? 0.155 36.421 -0.474 1.00 38.47 319 THR A N 1
ATOM 2494 C CA . THR A 1 319 ? 1.594 36.440 -0.821 1.00 38.47 319 THR A CA 1
ATOM 2495 C C . THR A 1 319 ? 2.388 35.336 -0.083 1.00 38.47 319 THR A C 1
ATOM 2497 O O . THR A 1 319 ? 1.965 34.895 0.988 1.00 38.47 319 THR A O 1
ATOM 2500 N N . PRO A 1 320 ? 3.570 34.909 -0.585 1.00 41.69 320 PRO A N 1
ATOM 2501 C CA . PRO A 1 320 ? 4.444 33.906 0.056 1.00 41.69 320 PRO A CA 1
ATOM 2502 C C . PRO A 1 320 ? 4.996 34.292 1.442 1.00 41.69 320 PRO A C 1
ATOM 2504 O O . PRO A 1 320 ? 5.627 33.476 2.102 1.00 41.69 320 PRO A O 1
ATOM 2507 N N . GLN A 1 321 ? 4.808 35.544 1.867 1.00 42.38 321 GLN A N 1
ATOM 2508 C CA . GLN A 1 321 ? 5.503 36.146 3.009 1.00 42.38 321 GLN A CA 1
ATOM 2509 C C . GLN A 1 321 ? 4.631 36.259 4.272 1.00 42.38 321 GLN A C 1
ATOM 2511 O O . GLN A 1 321 ? 5.152 36.617 5.320 1.00 42.38 321 GLN A O 1
ATOM 2516 N N . ASN A 1 322 ? 3.328 35.953 4.200 1.00 37.94 322 ASN A N 1
ATOM 2517 C CA . ASN A 1 322 ? 2.405 36.049 5.339 1.00 37.94 322 ASN A CA 1
ATOM 2518 C C . ASN A 1 322 ? 1.369 34.908 5.333 1.00 37.94 322 ASN A C 1
ATOM 2520 O O . ASN A 1 322 ? 0.261 35.072 4.817 1.00 37.94 322 ASN A O 1
ATOM 2524 N N . PRO A 1 323 ? 1.689 33.735 5.903 1.00 42.91 323 PRO A N 1
ATOM 2525 C CA . PRO A 1 323 ? 0.696 32.692 6.127 1.00 42.91 323 PRO A CA 1
ATOM 2526 C C . PRO A 1 323 ? -0.298 33.144 7.212 1.00 42.91 323 PRO A C 1
ATOM 2528 O O . PRO A 1 323 ? 0.033 33.217 8.390 1.00 42.91 323 PRO A O 1
ATOM 2531 N N . THR A 1 324 ? -1.543 33.436 6.829 1.00 36.59 324 THR A N 1
ATOM 2532 C CA . THR A 1 324 ? -2.644 33.877 7.715 1.00 36.59 324 THR A CA 1
ATOM 2533 C C . THR A 1 324 ? -3.241 32.759 8.591 1.00 36.59 324 THR A C 1
ATOM 2535 O O . THR A 1 324 ? -4.425 32.789 8.917 1.00 36.59 324 THR A O 1
ATOM 2538 N N . GLY A 1 325 ? -2.465 31.740 8.967 1.00 43.47 325 GLY A N 1
ATOM 2539 C CA . GLY A 1 325 ? -2.946 30.600 9.752 1.00 43.47 325 GLY A CA 1
ATOM 2540 C C . GLY A 1 325 ? -1.975 30.226 10.863 1.00 43.47 325 GLY A C 1
ATOM 2541 O O . GLY A 1 325 ? -0.776 30.130 10.625 1.00 43.47 325 GLY A O 1
ATOM 2542 N N . GLY A 1 326 ? -2.497 30.027 12.075 1.00 37.91 326 GLY A N 1
ATOM 2543 C CA . GLY A 1 326 ? -1.708 29.613 13.233 1.00 37.91 326 GLY A CA 1
ATOM 2544 C C . GLY A 1 326 ? -1.020 28.261 13.026 1.00 37.91 326 GLY A C 1
ATOM 2545 O O . GLY A 1 326 ? -1.596 27.324 12.472 1.00 37.91 326 GLY A O 1
ATOM 2546 N N . PHE A 1 327 ? 0.218 28.180 13.504 1.00 42.78 327 PHE A N 1
ATOM 2547 C CA . PHE A 1 327 ? 1.057 26.988 13.509 1.00 42.78 327 PHE A CA 1
ATOM 2548 C C . PHE A 1 327 ? 0.929 26.289 14.862 1.00 42.78 327 PHE A C 1
ATOM 2550 O O . PHE A 1 327 ? 1.016 26.955 15.894 1.00 42.78 327 PHE A O 1
ATOM 2557 N N . ARG A 1 328 ? 0.786 24.959 14.889 1.00 42.66 328 ARG A N 1
ATOM 2558 C CA . ARG A 1 328 ? 0.916 24.194 16.137 1.00 42.66 328 ARG A CA 1
ATOM 2559 C C . ARG A 1 328 ? 1.966 23.105 15.972 1.00 42.66 328 ARG A C 1
ATOM 2561 O O . ARG A 1 328 ? 1.834 22.220 15.134 1.00 42.66 328 ARG A O 1
ATOM 2568 N N . LYS A 1 329 ? 3.033 23.212 16.764 1.00 39.66 329 LYS A N 1
ATOM 2569 C CA . LYS A 1 329 ? 4.122 22.237 16.831 1.00 39.66 329 LYS A CA 1
ATOM 2570 C C . LYS A 1 329 ? 3.746 21.174 17.858 1.00 39.66 329 LYS A C 1
ATOM 2572 O O . LYS A 1 329 ? 3.650 21.488 19.040 1.00 39.66 329 LYS A O 1
ATOM 2577 N N . TYR A 1 330 ? 3.568 19.934 17.418 1.00 45.66 330 TYR A N 1
ATOM 2578 C CA . TYR A 1 330 ? 3.496 18.788 18.320 1.00 45.66 330 TYR A CA 1
ATOM 2579 C C . TYR A 1 330 ? 4.877 18.150 18.390 1.00 45.66 330 TYR A C 1
ATOM 2581 O O . TYR A 1 330 ? 5.432 17.762 17.365 1.00 45.66 330 TYR A O 1
ATOM 2589 N N . LEU A 1 331 ? 5.452 18.081 19.592 1.00 42.72 331 LEU A N 1
ATOM 2590 C CA . LEU A 1 331 ? 6.672 17.317 19.818 1.00 42.72 331 LEU A CA 1
ATOM 2591 C C . LEU A 1 331 ? 6.259 15.862 20.048 1.00 42.72 331 LEU A C 1
ATOM 2593 O O . LEU A 1 331 ? 5.878 15.489 21.155 1.00 42.72 331 LEU A O 1
ATOM 2597 N N . LEU A 1 332 ? 6.288 15.045 18.998 1.00 50.38 332 LEU A N 1
ATOM 2598 C CA . LEU A 1 332 ? 6.224 13.598 19.177 1.00 50.38 332 LEU A CA 1
ATOM 2599 C C . LEU A 1 332 ? 7.595 13.152 19.692 1.00 50.38 332 LEU A C 1
ATOM 2601 O O . LEU A 1 332 ? 8.617 13.466 19.081 1.00 50.38 332 LEU A O 1
ATOM 2605 N N . SER A 1 333 ? 7.639 12.469 20.836 1.00 44.62 333 SER A N 1
ATOM 2606 C CA . SER A 1 333 ? 8.888 11.934 21.376 1.00 44.62 333 SER A CA 1
ATOM 2607 C C . SER A 1 333 ? 9.438 10.877 20.415 1.00 44.62 333 SER A C 1
ATOM 2609 O O . SER A 1 333 ? 8.965 9.745 20.352 1.00 44.62 333 SER A O 1
ATOM 2611 N N . SER A 1 334 ? 10.437 11.244 19.613 1.00 40.00 334 SER A N 1
ATOM 2612 C CA . SER A 1 334 ? 11.085 10.301 18.708 1.00 40.00 334 SER A CA 1
ATOM 2613 C C . SER A 1 334 ? 12.027 9.396 19.500 1.00 40.00 334 SER A C 1
ATOM 2615 O O . SER A 1 334 ? 13.058 9.851 20.000 1.00 40.00 334 SER A O 1
ATOM 2617 N N . ALA A 1 335 ? 11.718 8.103 19.578 1.00 43.75 335 ALA A N 1
ATOM 2618 C CA . ALA A 1 335 ? 12.735 7.106 19.884 1.00 43.75 335 ALA A CA 1
ATOM 2619 C C . ALA A 1 335 ? 13.719 7.006 18.693 1.00 43.75 335 ALA A C 1
ATOM 2621 O O . ALA A 1 335 ? 13.277 7.054 17.538 1.00 43.75 335 ALA A O 1
ATOM 2622 N N . PRO A 1 336 ? 15.037 6.852 18.919 1.00 38.41 336 PRO A N 1
ATOM 2623 C CA . PRO A 1 336 ? 16.002 6.632 17.843 1.00 38.41 336 PRO A CA 1
ATOM 2624 C C . PRO A 1 336 ? 15.577 5.457 16.945 1.00 38.41 336 PRO A C 1
ATOM 2626 O O . PRO A 1 336 ? 15.355 4.346 17.423 1.00 38.41 336 PRO A O 1
ATOM 2629 N N . GLY A 1 337 ? 15.435 5.699 15.637 1.00 48.56 337 GLY A N 1
ATOM 2630 C CA . GLY A 1 337 ? 15.008 4.680 14.667 1.00 48.56 337 GLY A CA 1
ATOM 2631 C C . GLY A 1 337 ? 13.493 4.446 14.565 1.00 48.56 337 GLY A C 1
ATOM 2632 O O . GLY A 1 337 ? 13.077 3.480 13.918 1.00 48.56 337 GLY A O 1
ATOM 2633 N N . ALA A 1 338 ? 12.662 5.298 15.175 1.00 50.28 338 ALA A N 1
ATOM 2634 C CA . ALA A 1 338 ? 11.217 5.286 14.961 1.00 50.28 338 ALA A CA 1
ATOM 2635 C C . ALA A 1 338 ? 10.872 5.625 13.498 1.00 50.28 338 ALA A C 1
ATOM 2637 O O . ALA A 1 338 ? 11.481 6.500 12.880 1.00 50.28 338 ALA A O 1
ATOM 2638 N N . LYS A 1 339 ? 9.885 4.923 12.932 1.00 63.00 339 LYS A N 1
ATOM 2639 C CA . LYS A 1 339 ? 9.310 5.292 11.629 1.00 63.00 339 LYS A CA 1
ATOM 2640 C C . LYS A 1 339 ? 8.494 6.573 11.776 1.00 63.00 339 LYS A C 1
ATOM 2642 O O . LYS A 1 339 ? 7.978 6.844 12.859 1.00 63.00 339 LYS A O 1
ATOM 2647 N N . ALA A 1 340 ? 8.353 7.315 10.678 1.00 66.12 340 ALA A N 1
ATOM 2648 C CA . ALA A 1 340 ? 7.496 8.493 10.641 1.00 66.12 340 ALA A CA 1
ATOM 2649 C C . ALA A 1 340 ? 6.066 8.145 11.115 1.00 66.12 340 ALA A C 1
ATOM 2651 O O . ALA A 1 340 ? 5.570 7.059 10.790 1.00 66.12 340 ALA A O 1
ATOM 2652 N N . PRO A 1 341 ? 5.416 9.032 11.887 1.00 69.56 341 PRO A N 1
ATOM 2653 C CA . PRO A 1 341 ? 4.038 8.863 12.313 1.00 69.56 341 PRO A CA 1
ATOM 2654 C C . PRO A 1 341 ? 3.118 8.787 11.093 1.00 69.56 341 PRO A C 1
ATOM 2656 O O . PRO A 1 341 ? 3.335 9.454 10.080 1.00 69.56 341 PRO A O 1
ATOM 2659 N N . LEU A 1 342 ? 2.076 7.973 11.201 1.00 73.31 342 LEU A N 1
ATOM 2660 C CA . LEU A 1 342 ? 1.017 7.873 10.207 1.00 73.31 342 LEU A CA 1
ATOM 2661 C C . LEU A 1 342 ? -0.115 8.805 10.611 1.00 73.31 342 LEU A C 1
ATOM 2663 O O . LEU A 1 342 ? -0.575 8.720 11.743 1.00 73.31 342 LEU A O 1
ATOM 2667 N N . LEU A 1 343 ? -0.562 9.659 9.698 1.00 73.69 343 LEU A N 1
ATOM 2668 C CA . LEU A 1 343 ? -1.710 10.542 9.886 1.00 73.69 343 LEU A CA 1
ATOM 2669 C C . LEU A 1 343 ? -2.811 10.124 8.910 1.00 73.69 343 LEU A C 1
ATOM 2671 O O . LEU A 1 343 ? -2.552 10.051 7.710 1.00 73.69 343 LEU A O 1
ATOM 2675 N N . ASP A 1 344 ? -4.017 9.895 9.422 1.00 70.19 344 ASP A N 1
ATOM 2676 C CA . ASP A 1 344 ? -5.232 9.905 8.609 1.00 70.19 344 ASP A CA 1
ATOM 2677 C C . ASP A 1 344 ? -5.863 11.295 8.700 1.00 70.19 344 ASP A C 1
ATOM 2679 O O . ASP A 1 344 ? -6.280 11.732 9.775 1.00 70.19 344 ASP A O 1
ATOM 2683 N N . GLU A 1 345 ? -5.892 12.019 7.583 1.00 62.88 345 GLU A N 1
ATOM 2684 C CA . GLU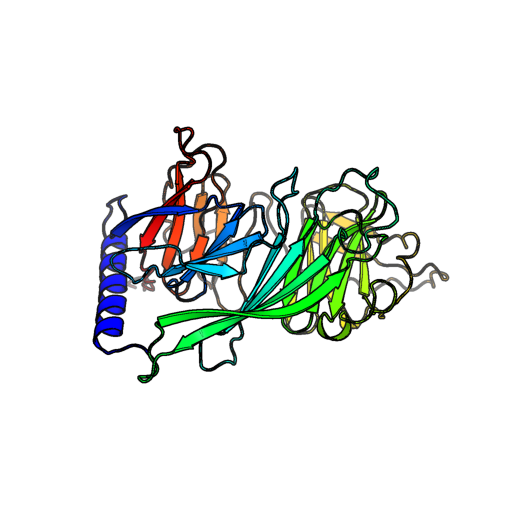 A 1 345 ? -6.413 13.388 7.550 1.00 62.88 345 GLU A CA 1
ATOM 2685 C C . GLU A 1 345 ? -7.927 13.437 7.768 1.00 62.88 345 GLU A C 1
ATOM 2687 O O . GLU A 1 345 ? -8.418 14.409 8.350 1.00 62.88 345 GLU A O 1
ATOM 2692 N N . ASP A 1 346 ? -8.642 12.396 7.333 1.00 64.19 346 ASP A N 1
ATOM 2693 C CA . ASP A 1 346 ? -10.101 12.331 7.390 1.00 64.19 346 ASP A CA 1
ATOM 2694 C C . ASP A 1 346 ? -10.587 12.104 8.824 1.00 64.19 346 ASP A C 1
ATOM 2696 O O . ASP A 1 346 ? -11.509 12.781 9.284 1.00 64.19 346 ASP A O 1
ATOM 2700 N N . SER A 1 347 ? -9.945 11.194 9.565 1.00 61.47 347 SER A N 1
ATOM 2701 C CA . SER A 1 347 ? -10.274 10.958 10.972 1.00 61.47 347 SER A CA 1
ATOM 2702 C C . SER A 1 347 ? -9.509 11.856 11.947 1.00 61.47 347 SER A C 1
ATOM 2704 O O . SER A 1 347 ? -9.863 11.896 13.123 1.00 61.47 347 SER A O 1
ATOM 2706 N N . GLY A 1 348 ? -8.422 12.501 11.507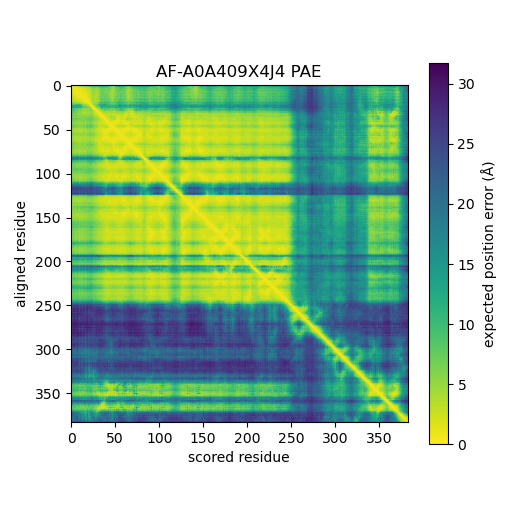 1.00 64.75 348 GLY A N 1
ATOM 2707 C CA . GLY A 1 348 ? -7.476 13.215 12.368 1.00 64.75 348 GLY A CA 1
ATOM 2708 C C . GLY A 1 348 ? -6.605 12.308 13.251 1.00 64.75 348 GLY A C 1
ATOM 2709 O O . GLY A 1 348 ? -5.942 12.794 14.166 1.00 64.75 348 GLY A O 1
ATOM 2710 N N . ARG A 1 349 ? -6.580 10.991 13.014 1.00 74.06 349 ARG A N 1
ATOM 2711 C CA . ARG A 1 349 ? -5.824 10.051 13.858 1.00 74.06 349 ARG A CA 1
ATOM 2712 C C . ARG A 1 349 ? -4.353 10.040 13.499 1.00 74.06 349 ARG A C 1
ATOM 2714 O O . ARG A 1 349 ? -3.999 9.999 12.324 1.00 74.06 349 ARG A O 1
ATOM 2721 N N . VAL A 1 350 ? -3.509 9.988 14.525 1.00 75.31 350 VAL A N 1
ATOM 2722 C CA . VAL A 1 350 ? -2.066 9.799 14.384 1.00 75.31 350 VAL A CA 1
ATOM 2723 C C . VAL A 1 350 ? -1.646 8.500 15.057 1.00 75.31 350 VAL A C 1
ATOM 2725 O O . VAL A 1 350 ? -1.990 8.250 16.209 1.00 75.31 350 VAL A O 1
ATOM 2728 N N . VAL A 1 351 ? -0.866 7.682 14.356 1.00 75.06 351 VAL A N 1
ATOM 2729 C CA . VAL A 1 351 ? -0.295 6.437 14.882 1.00 75.06 351 VAL A CA 1
ATOM 2730 C C . VAL A 1 351 ? 1.221 6.499 14.811 1.00 75.06 351 VAL A C 1
ATOM 2732 O O . VAL A 1 351 ? 1.788 6.804 13.762 1.00 75.06 351 VAL A O 1
ATOM 2735 N N . TYR A 1 352 ? 1.893 6.180 15.914 1.00 81.31 352 TYR A N 1
ATOM 2736 C CA . TYR A 1 352 ? 3.353 6.134 15.977 1.00 81.31 352 TYR A CA 1
ATOM 2737 C C . TYR A 1 352 ? 3.858 4.991 16.858 1.00 81.31 352 TYR A C 1
ATOM 2739 O O . TYR A 1 352 ? 3.117 4.377 17.625 1.00 81.31 352 TYR A O 1
ATOM 2747 N N . ILE A 1 353 ? 5.149 4.688 16.719 1.00 80.38 353 ILE A N 1
ATOM 2748 C CA . ILE A 1 353 ? 5.839 3.682 17.530 1.00 80.38 353 ILE A CA 1
ATOM 2749 C C . ILE A 1 353 ? 6.403 4.383 18.764 1.00 80.38 353 ILE A C 1
ATOM 2751 O O . ILE A 1 353 ? 7.247 5.265 18.623 1.00 80.38 353 ILE A O 1
ATOM 2755 N N . THR A 1 354 ? 5.964 3.991 19.960 1.00 73.50 354 THR A N 1
ATOM 2756 C CA . THR A 1 354 ? 6.415 4.600 21.227 1.00 73.50 354 THR A CA 1
ATOM 2757 C C . THR A 1 354 ? 7.731 4.023 21.715 1.00 73.50 354 THR A C 1
ATOM 2759 O O . THR A 1 354 ? 8.566 4.738 22.262 1.00 73.50 354 THR A O 1
ATOM 2762 N N . GLN A 1 355 ? 7.938 2.722 21.517 1.00 69.81 355 GLN A N 1
ATOM 2763 C CA . GLN A 1 355 ? 9.161 2.052 21.926 1.00 69.81 355 GLN A CA 1
ATOM 2764 C C . GLN A 1 355 ? 9.349 0.776 21.113 1.00 69.81 355 GLN A C 1
ATOM 2766 O O . GLN A 1 355 ? 8.467 -0.083 21.042 1.00 69.81 355 GLN A O 1
ATOM 2771 N N . ARG A 1 356 ? 10.530 0.630 20.511 1.00 59.62 356 ARG A N 1
ATOM 2772 C CA . ARG A 1 356 ? 10.992 -0.672 20.040 1.00 59.62 356 ARG A CA 1
ATOM 2773 C C . ARG A 1 356 ? 11.641 -1.324 21.246 1.00 59.62 356 ARG A C 1
ATOM 2775 O O . ARG A 1 356 ? 12.716 -0.901 21.655 1.00 59.62 356 ARG A O 1
ATOM 2782 N N . SER A 1 357 ? 10.931 -2.241 21.888 1.00 50.22 357 SER A N 1
ATOM 2783 C CA . SER A 1 357 ? 11.453 -2.855 23.098 1.00 50.22 357 SER A CA 1
ATOM 2784 C C . SER A 1 357 ? 12.764 -3.582 22.784 1.00 50.22 357 SER A C 1
ATOM 2786 O O . SER A 1 357 ? 12.782 -4.494 21.962 1.00 50.22 357 SER A O 1
ATOM 2788 N N . GLU A 1 358 ? 13.859 -3.177 23.431 1.00 55.94 358 GLU A N 1
ATOM 2789 C CA . GLU A 1 358 ? 15.064 -4.010 23.561 1.00 55.94 358 GLU A CA 1
ATOM 2790 C C . GLU A 1 358 ? 14.868 -5.098 24.638 1.00 55.94 358 GLU A C 1
ATOM 2792 O O . GLU A 1 358 ? 15.780 -5.879 24.905 1.00 55.94 358 GLU A O 1
ATOM 2797 N N . SER A 1 359 ? 13.685 -5.161 25.272 1.00 50.72 359 SER A N 1
ATOM 2798 C CA . SER A 1 359 ? 13.354 -6.184 26.264 1.00 50.72 359 SER A CA 1
ATOM 2799 C C . SER A 1 359 ? 13.236 -7.584 25.649 1.00 50.72 359 SER A C 1
ATOM 2801 O O . SER A 1 359 ? 13.171 -7.771 24.435 1.00 50.72 359 SER A O 1
ATOM 2803 N N . SER A 1 360 ? 13.200 -8.581 26.533 1.00 49.75 360 SER A N 1
ATOM 2804 C CA . SER A 1 360 ? 13.312 -10.028 26.307 1.00 49.75 360 SER A CA 1
ATOM 2805 C C . SER A 1 360 ? 12.342 -10.680 25.310 1.00 49.75 360 SER A C 1
ATOM 2807 O O . SER A 1 360 ? 12.476 -11.876 25.062 1.00 49.75 360 SER A O 1
ATOM 2809 N N . GLU A 1 361 ? 11.392 -9.948 24.726 1.00 63.00 361 GLU A N 1
ATOM 2810 C CA . GLU A 1 361 ? 10.512 -10.449 23.666 1.00 63.00 361 GLU A CA 1
ATOM 2811 C C . GLU A 1 361 ? 10.864 -9.791 22.319 1.00 63.00 361 GLU A C 1
ATOM 2813 O O . GLU A 1 361 ? 10.286 -8.769 21.948 1.00 63.00 361 GLU A O 1
ATOM 2818 N N . PRO A 1 362 ? 11.798 -10.365 21.535 1.00 70.50 362 PRO A N 1
ATOM 2819 C CA . PRO A 1 362 ? 12.382 -9.729 20.343 1.00 70.50 362 PRO A CA 1
ATOM 2820 C C . PRO A 1 362 ? 11.409 -9.483 19.166 1.00 70.50 362 PRO A C 1
ATOM 2822 O O . PRO A 1 362 ? 11.834 -9.016 18.096 1.00 70.50 362 PRO A O 1
ATOM 2825 N N . ASN A 1 363 ? 10.119 -9.791 19.341 1.00 79.00 363 ASN A N 1
ATOM 2826 C CA . ASN A 1 363 ? 9.120 -9.923 18.280 1.00 79.00 363 ASN A CA 1
ATOM 2827 C C . ASN A 1 363 ? 7.880 -9.026 18.439 1.00 79.00 363 ASN A C 1
ATOM 2829 O O . ASN A 1 363 ? 6.941 -9.171 17.658 1.00 79.00 363 ASN A O 1
ATOM 2833 N N . THR A 1 364 ? 7.870 -8.079 19.378 1.00 81.88 364 THR A N 1
ATOM 2834 C CA . THR A 1 364 ? 6.735 -7.160 19.566 1.00 81.88 364 THR A CA 1
ATOM 2835 C C . THR A 1 364 ? 7.112 -5.702 19.284 1.00 81.88 364 THR A C 1
ATOM 2837 O O . THR A 1 364 ? 8.284 -5.331 19.171 1.00 81.88 364 THR A O 1
ATOM 2840 N N . THR A 1 365 ? 6.114 -4.852 19.046 1.00 81.38 365 THR A N 1
ATOM 2841 C CA . THR A 1 365 ? 6.281 -3.401 18.877 1.00 81.38 365 THR A CA 1
ATOM 2842 C C . THR A 1 365 ? 5.155 -2.676 19.599 1.00 81.38 365 THR A C 1
ATOM 2844 O O . THR A 1 365 ? 3.995 -3.069 19.482 1.00 81.38 365 THR A O 1
ATOM 2847 N N . ASN A 1 366 ? 5.505 -1.620 20.336 1.00 81.12 366 ASN A N 1
ATOM 2848 C CA . ASN A 1 366 ? 4.532 -0.808 21.056 1.00 81.12 366 ASN A CA 1
ATOM 2849 C C . ASN A 1 366 ? 4.049 0.312 20.145 1.00 81.12 366 ASN A C 1
ATOM 2851 O O . ASN A 1 366 ? 4.851 1.112 19.650 1.00 81.12 366 ASN A O 1
ATOM 2855 N N . PHE A 1 367 ? 2.739 0.372 19.948 1.00 81.25 367 PHE A N 1
ATOM 2856 C CA . PHE A 1 367 ? 2.092 1.432 19.190 1.00 81.25 367 PHE A CA 1
ATOM 2857 C C . PHE A 1 367 ? 1.364 2.366 20.146 1.00 81.25 367 PHE A C 1
ATOM 2859 O O . PHE A 1 367 ? 0.779 1.913 21.131 1.00 81.25 367 PHE A O 1
ATOM 2866 N N . ALA A 1 368 ? 1.388 3.658 19.836 1.00 74.94 368 ALA A N 1
ATOM 2867 C CA . ALA A 1 368 ? 0.426 4.616 20.353 1.00 74.94 368 ALA A CA 1
ATOM 2868 C C . ALA A 1 368 ? -0.468 5.099 19.220 1.00 74.94 368 ALA A C 1
ATOM 2870 O O . ALA A 1 368 ? -0.005 5.388 18.113 1.00 74.94 368 ALA A O 1
ATOM 2871 N N . VAL A 1 369 ? -1.751 5.202 19.535 1.00 74.06 369 VAL A N 1
ATOM 2872 C CA . VAL A 1 369 ? -2.751 5.873 18.715 1.00 74.06 369 VAL A CA 1
ATOM 2873 C C . VAL A 1 369 ? -3.178 7.106 19.479 1.00 74.06 369 VAL A C 1
ATOM 2875 O O . VAL A 1 369 ? -3.587 7.023 20.641 1.00 74.06 369 VAL A O 1
ATOM 2878 N N . VAL A 1 370 ? -3.091 8.238 18.801 1.00 72.31 370 VAL A N 1
ATOM 2879 C CA . VAL A 1 370 ? -3.571 9.514 19.290 1.00 72.31 370 VAL A CA 1
ATOM 2880 C C . VAL A 1 370 ? -4.733 9.954 18.420 1.00 72.31 370 VAL A C 1
ATOM 2882 O O . VAL A 1 370 ? -4.599 10.131 17.207 1.00 72.31 370 VAL A O 1
ATOM 2885 N N . ASP A 1 371 ? -5.878 10.145 19.062 1.00 63.06 371 ASP A N 1
ATOM 2886 C CA . ASP A 1 371 ? -7.037 10.756 18.432 1.00 63.06 371 ASP A CA 1
ATOM 2887 C C . ASP A 1 371 ? -6.861 12.287 18.498 1.00 63.06 371 ASP A C 1
ATOM 2889 O O . ASP A 1 371 ? -7.011 12.892 19.564 1.00 63.06 371 ASP A O 1
ATOM 2893 N N . PHE A 1 372 ? -6.526 12.925 17.370 1.00 56.56 372 PHE A N 1
ATOM 2894 C CA . PHE A 1 372 ? -6.761 14.359 17.176 1.00 56.56 372 PHE A CA 1
ATOM 2895 C C . PHE A 1 372 ? -8.058 14.529 16.377 1.00 56.56 372 PHE A C 1
ATOM 2897 O O . PHE A 1 372 ? -8.394 13.700 15.541 1.00 56.56 372 PHE A O 1
ATOM 2904 N N . ALA A 1 373 ? -8.786 15.621 16.581 1.00 38.94 373 ALA A N 1
ATOM 2905 C CA . ALA A 1 373 ? -9.857 16.007 15.678 1.00 38.94 373 ALA A CA 1
ATOM 2906 C C . ALA A 1 373 ? -9.520 17.384 15.207 1.00 38.94 373 ALA A C 1
ATOM 2908 O O . ALA A 1 373 ? -9.821 18.377 15.861 1.00 38.94 373 ALA A O 1
ATOM 2909 N N . MET A 1 374 ? -8.837 17.433 14.075 1.00 38.12 374 MET A N 1
ATOM 2910 C CA . MET A 1 374 ? -8.486 18.707 13.499 1.00 38.12 374 MET A CA 1
ATOM 2911 C C . MET A 1 374 ? -9.753 19.397 12.982 1.00 38.12 374 MET A C 1
ATOM 2913 O O . MET A 1 374 ? -10.174 19.194 11.845 1.00 38.12 374 MET A O 1
ATOM 2917 N N . ILE A 1 375 ? -10.373 20.227 13.820 1.00 32.47 375 ILE A N 1
ATOM 2918 C CA . ILE A 1 375 ? -11.459 21.113 13.408 1.00 32.47 375 ILE A CA 1
ATOM 2919 C C . ILE A 1 375 ? -10.861 22.454 12.997 1.00 32.47 375 ILE A C 1
ATOM 2921 O O . ILE A 1 375 ? -10.163 23.127 13.751 1.00 32.47 375 ILE A O 1
ATOM 2925 N N . PHE A 1 376 ? -11.132 22.847 11.753 1.00 37.53 376 PHE A N 1
ATOM 2926 C CA . PHE A 1 376 ? -10.616 24.082 11.173 1.00 37.53 376 PHE A CA 1
ATOM 2927 C C . PHE A 1 376 ? -11.654 25.182 11.301 1.00 37.53 376 PHE A C 1
ATOM 2929 O O . PHE A 1 376 ? -12.585 25.267 10.498 1.00 37.53 376 PHE A O 1
ATOM 2936 N N . ARG A 1 377 ? -11.468 26.069 12.278 1.00 29.62 377 ARG A N 1
ATOM 2937 C CA . ARG A 1 377 ? -12.185 27.343 12.281 1.00 29.62 377 ARG A CA 1
ATOM 2938 C C . ARG A 1 377 ? -11.547 28.277 11.261 1.00 29.62 377 ARG A C 1
ATOM 2940 O O . ARG A 1 377 ? -10.372 28.619 11.356 1.00 29.62 377 ARG A O 1
ATOM 2947 N N . LYS A 1 378 ? -12.342 28.720 10.287 1.00 32.22 378 LYS A N 1
ATOM 2948 C CA . LYS A 1 378 ? -12.019 29.910 9.499 1.00 32.22 378 LYS A CA 1
ATOM 2949 C C . LYS A 1 378 ? -12.099 31.096 10.458 1.00 32.22 378 LYS A C 1
ATOM 2951 O O . LYS A 1 378 ? -13.197 31.497 10.834 1.00 32.22 378 LYS A O 1
ATOM 2956 N N . GLN A 1 379 ? -10.956 31.623 10.882 1.00 35.44 379 GLN A N 1
ATOM 2957 C CA . GLN A 1 379 ? -10.925 32.867 11.639 1.00 35.44 379 GLN A CA 1
ATOM 2958 C C . GLN A 1 379 ? -11.317 33.985 10.665 1.00 35.44 379 GLN A C 1
ATOM 2960 O O . GLN A 1 379 ? -10.544 34.373 9.793 1.00 35.44 379 GLN A O 1
ATOM 2965 N N . LEU A 1 380 ? -12.576 34.420 10.726 1.00 35.00 380 LEU A N 1
ATOM 2966 C CA . LEU A 1 380 ? -12.990 35.658 10.082 1.00 35.00 380 LEU A CA 1
ATOM 2967 C C . LEU A 1 380 ? -12.404 36.780 10.932 1.00 35.00 380 LEU A C 1
ATOM 2969 O O . LEU A 1 380 ? -12.764 36.913 12.102 1.00 35.00 380 LEU A O 1
ATOM 2973 N N . SER A 1 381 ? -11.461 37.533 10.372 1.00 32.38 381 SER A N 1
ATOM 2974 C CA . SER A 1 381 ? -10.986 38.762 10.998 1.00 32.38 381 SER A CA 1
ATOM 2975 C C . SER A 1 381 ? -12.196 39.657 11.290 1.00 32.38 381 SER A C 1
ATOM 2977 O O . SER A 1 381 ? -12.994 39.882 10.374 1.00 32.38 381 SER A O 1
ATOM 2979 N N . PRO A 1 382 ? -12.374 40.136 12.533 1.00 42.84 382 PRO A N 1
ATOM 2980 C CA . PRO A 1 382 ? -13.344 41.184 12.795 1.00 42.84 382 PRO A CA 1
ATOM 2981 C C . PRO A 1 382 ? -12.835 42.441 12.083 1.00 42.84 382 PRO A C 1
ATOM 2983 O O . PRO A 1 382 ? -11.720 42.890 12.354 1.00 42.84 382 PRO A O 1
ATOM 2986 N N . TYR A 1 383 ? -13.611 42.929 11.116 1.00 43.38 383 TYR A N 1
ATOM 2987 C CA . TYR A 1 383 ? -13.465 44.289 10.604 1.00 43.38 383 TYR A CA 1
ATOM 2988 C C . TYR A 1 383 ? -14.051 45.277 11.605 1.00 43.38 383 TYR A C 1
ATOM 2990 O O . TYR A 1 383 ? -15.113 44.944 12.185 1.00 43.38 383 TYR A O 1
#

Solvent-accessible surface area (backbone atoms only — not comparable to full-atom values): 22932 Å² total; per-residue (Å²): 90,82,51,74,66,54,51,50,50,51,52,48,52,39,52,45,9,34,52,28,66,74,40,92,56,92,57,68,58,42,75,48,74,44,77,40,66,41,66,67,44,73,48,64,40,85,62,45,39,41,38,40,34,26,31,74,24,60,20,29,31,36,28,48,66,80,47,95,73,62,52,76,43,83,47,40,68,69,75,48,71,92,51,78,47,53,84,73,43,71,24,70,30,74,42,86,83,50,98,52,69,33,33,37,39,39,36,48,47,50,67,58,67,62,93,80,71,61,100,78,62,85,82,82,55,41,25,39,38,34,30,40,35,37,60,35,60,49,100,83,46,33,75,77,50,68,45,60,45,79,76,40,65,30,51,52,43,89,64,58,73,48,77,73,26,51,20,43,49,89,62,37,38,34,33,32,26,34,48,88,75,33,37,33,36,37,40,30,48,54,84,61,32,70,48,59,53,73,65,30,56,33,28,79,44,87,70,45,67,70,95,61,71,51,47,40,42,63,48,82,91,50,28,36,38,40,38,40,89,89,50,70,47,79,43,59,54,78,79,45,67,72,39,64,68,77,85,73,82,83,72,73,62,52,68,52,69,58,90,65,43,67,43,79,47,79,59,73,97,73,72,89,64,98,67,82,77,88,84,73,89,83,74,77,71,80,94,88,73,61,65,64,79,78,74,91,87,69,84,61,52,55,39,42,45,98,73,58,32,58,44,69,55,72,72,80,77,90,49,100,87,61,79,94,59,86,84,64,81,53,82,66,78,75,45,92,88,53,68,81,66,42,72,19,82,83,44,27,27,36,39,38,53,65,44,80,57,87,53,98,59,90,60,46,27,34,36,35,41,33,45,38,19,84,74,81,78,82,80,74,77,85,128